Protein AF-0000000074736364 (afdb_homodimer)

Organism: NCBI:txid2562239

pLDDT: mean 91.33, std 11.59, range [26.02, 98.88]

Foldseek 3Di:
DQLAQFEEEFEPCLWFLNLLLLQVSLLSHHAEYEYEEQDQVSQVVSQVNSVVSPHNYHYAYADLLDLVRLQVRLVVSCVPNVAHQYYAYEWAAFWFAAPVGFDACVLLVVRLSGLASSLVSNCVNRVVRYFQFQRGEYEREAALLLQAPAGRGVSNSVNSVNVLVVLVVVQVVQCVPPNPGRHYQYEYEHEYAAQTCRQVPHDHSPHPDGKDFDSVPHHYSNLSSVQSVVCRNVSDNYGYPDVVSVVCSVCCVVPVPVSNVVNHVVCVVGIDGPPPPPD/DQLAQFEEEFEPCLWFLNLLLLQVSLLSHHAEYEYEEQDQVSQVVSQVNSVVSPHNYHYAYADLLDLVRLQVRLVVSCVPNVAHQYYAYEWAAFWFAAPVGFDACVLLVVRLSGLASSLVSNCVNRVVRYFQFQRGEYEREAALLLQAPAGRGVSNSVNSVNVLVVLVVVQVVQCVPPNPGRHYQYEYEHEYAAQTCRQVPHDHSPHPDGKDFDNVPHHYSNLSSVQSVVCRNVSDNYGYPDVVSVVCSVCCVVPVPVSNVVNHVVCVVGIDGPPPPPD

Sequence (558 aa):
MDLRGKRAVVTGASAGIGRELSLQLADRGVAKVALLARRTDLLQEVAAECSAKGAKALAVRCDVTDRSSCEAAAREVLADLQQVDVLILNAGMSMGCYFEDIKDMSDGEKLMNLNVMGVANVLHYFLASMPKVRDSRIVVVSSVSGVVGVPFRTFYCASKWALHGFCAALRAEFLEAYGPDKAPKVVVTCPPEVGTSLNTNRLKFGNEETAQFDQKAALPVPVAAQMILDGTVKGDRHHFFAKFWSWIHTFYPCCPARIEDLIVKGVRKSHKAPRYGNMMDLRGKRAVVTGASAGIGRELSLQLADRGVAKVALLARRTDLLQEVAAECSAKGAKALAVRCDVTDRSSCEAAAREVLADLQQVDVLILNAGMSMGCYFEDIKDMSDGEKLMNLNVMGVANVLHYFLASMPKVRDSRIVVVSSVSGVVGVPFRTFYCASKWALHGFCAALRAEFLEAYGPDKAPKVVVTCPPEVGTSLNTNRLKFGNEETAQFDQKAALPVPVAAQMILDGTVKGDRHHFFAKFWSWIHTFYPCCPARIEDLIVKGVRKSHKAPRYGNM

Radius of gyration: 23.05 Å; Cα contacts (8 Å, |Δi|>4): 1284; chains: 2; bounding box: 54×66×50 Å

Nearest PDB structures (foldseek):
  7djs-assembly1_D  TM=8.316E-01  e=1.384E-17  Pseudomonas aeruginosa
  8y83-assembly1_A  TM=8.133E-01  e=1.474E-17  Sphingobacterium siyangense
  3ay6-assembly1_C  TM=7.967E-01  e=1.220E-17  Priestia megaterium
  8y83-assembly1_B  TM=8.154E-01  e=3.663E-16  Sphingobacterium siyangense
  4nim-assembly1_A  TM=8.264E-01  e=1.951E-16  Brucella melitensis ATCC 23457

Structure (mmCIF, N/CA/C/O backbone):
data_AF-0000000074736364-model_v1
#
loop_
_entity.id
_entity.type
_entity.pdbx_description
1 polymer 'Ketoreductase domain-containing protein'
#
loop_
_atom_site.group_PDB
_atom_site.id
_atom_site.type_symbol
_atom_site.label_atom_id
_atom_site.label_alt_id
_atom_site.label_comp_id
_atom_site.label_asym_id
_atom_site.label_entity_id
_atom_site.label_seq_id
_atom_site.pdbx_PDB_ins_code
_atom_site.Cartn_x
_atom_site.Cartn_y
_atom_site.Cartn_z
_atom_site.occupancy
_atom_site.B_iso_or_equiv
_atom_site.auth_seq_id
_atom_site.auth_comp_id
_atom_site.auth_asym_id
_atom_site.auth_atom_id
_atom_site.pdbx_PDB_model_num
ATOM 1 N N . MET A 1 1 ? 2.805 18.297 21.656 1 93 1 MET A N 1
ATOM 2 C CA . MET A 1 1 ? 2.998 19.625 21.109 1 93 1 MET A CA 1
ATOM 3 C C . MET A 1 1 ? 1.859 20.562 21.516 1 93 1 MET A C 1
ATOM 5 O O . MET A 1 1 ? 0.743 20.094 21.766 1 93 1 MET A O 1
ATOM 9 N N . ASP A 1 2 ? 2.107 21.797 21.656 1 95.81 2 ASP A N 1
ATOM 10 C CA . ASP A 1 2 ? 1.092 22.844 21.812 1 95.81 2 ASP A CA 1
ATOM 11 C C . ASP A 1 2 ? 0.704 23.438 20.469 1 95.81 2 ASP A C 1
ATOM 13 O O . ASP A 1 2 ? 1.561 23.938 19.734 1 95.81 2 ASP A O 1
ATOM 17 N N . LEU A 1 3 ? -0.589 23.422 20.109 1 97.69 3 LEU A N 1
ATOM 18 C CA . LEU A 1 3 ? -1.062 23.828 18.797 1 97.69 3 LEU A CA 1
ATOM 19 C C . LEU A 1 3 ? -1.165 25.344 18.719 1 97.69 3 LEU A C 1
ATOM 21 O O . LEU A 1 3 ? -1.269 25.906 17.625 1 97.69 3 LEU A O 1
ATOM 25 N N . ARG A 1 4 ? -1.24 26.047 19.859 1 98 4 ARG A N 1
ATOM 26 C CA . ARG A 1 4 ? -1.397 27.5 19.875 1 98 4 ARG A CA 1
ATOM 27 C C . ARG A 1 4 ? -0.277 28.188 19.094 1 98 4 ARG A C 1
ATOM 29 O O . ARG A 1 4 ? 0.902 27.906 19.312 1 98 4 ARG A O 1
ATOM 36 N N . GLY A 1 5 ? -0.691 29 18.156 1 97.88 5 GLY A N 1
ATOM 37 C CA . GLY A 1 5 ? 0.263 29.781 17.391 1 97.88 5 GLY A CA 1
ATOM 38 C C . GLY A 1 5 ? 0.876 29.016 16.234 1 97.88 5 GLY A C 1
ATOM 39 O O . GLY A 1 5 ? 1.688 29.562 15.492 1 97.88 5 GLY A O 1
ATOM 40 N N . LYS A 1 6 ? 0.545 27.781 16.016 1 98.25 6 LYS A N 1
ATOM 41 C CA . LYS A 1 6 ? 1.142 26.938 14.984 1 98.25 6 LYS A CA 1
ATOM 42 C C . LYS A 1 6 ? 0.491 27.188 13.625 1 98.25 6 LYS A C 1
ATOM 44 O O . LYS A 1 6 ? -0.589 27.781 13.555 1 98.25 6 LYS A O 1
ATOM 49 N N . ARG A 1 7 ? 1.136 26.922 12.57 1 98.62 7 ARG A N 1
ATOM 50 C CA . ARG A 1 7 ? 0.654 26.953 11.195 1 98.62 7 ARG A CA 1
ATOM 51 C C . ARG A 1 7 ? 0.354 25.547 10.688 1 98.62 7 ARG A C 1
ATOM 53 O O . ARG A 1 7 ? 1.229 24.672 10.695 1 98.62 7 ARG A O 1
ATOM 60 N N . ALA A 1 8 ? -0.89 25.297 10.219 1 98.81 8 ALA A N 1
ATOM 61 C CA . ALA A 1 8 ? -1.325 23.953 9.828 1 98.81 8 ALA A CA 1
ATOM 62 C C . ALA A 1 8 ? -1.839 23.938 8.391 1 98.81 8 ALA A C 1
ATOM 64 O O . ALA A 1 8 ? -2.311 24.953 7.883 1 98.81 8 ALA A O 1
ATOM 65 N N . VAL A 1 9 ? -1.666 22.844 7.695 1 98.88 9 VAL A N 1
ATOM 66 C CA . VAL A 1 9 ? -2.25 22.562 6.391 1 98.88 9 VAL A CA 1
ATOM 67 C C . VAL A 1 9 ? -3.092 21.281 6.469 1 98.88 9 VAL A C 1
ATOM 69 O O . VAL A 1 9 ? -2.65 20.281 7.02 1 98.88 9 VAL A O 1
ATOM 72 N N . VAL A 1 10 ? -4.336 21.312 5.973 1 98.88 10 VAL A N 1
ATOM 73 C CA . VAL A 1 10 ? -5.242 20.172 5.984 1 98.88 10 VAL A CA 1
ATOM 74 C C . VAL A 1 10 ? -5.723 19.875 4.562 1 98.88 10 VAL A C 1
ATOM 76 O O . VAL A 1 10 ? -6.281 20.75 3.9 1 98.88 10 VAL A O 1
ATOM 79 N N . THR A 1 11 ? -5.488 18.703 4.062 1 98.69 11 THR A N 1
ATOM 80 C CA . THR A 1 11 ? -6.066 18.297 2.785 1 98.69 11 THR A CA 1
ATOM 81 C C . THR A 1 11 ? -7.434 17.656 2.988 1 98.69 11 THR A C 1
ATOM 83 O O . THR A 1 11 ? -7.727 17.125 4.062 1 98.69 11 THR A O 1
ATOM 86 N N . GLY A 1 12 ? -8.227 17.641 1.889 1 97.19 12 GLY A N 1
ATOM 87 C CA . GLY A 1 12 ? -9.586 17.141 2.031 1 97.19 12 GLY A CA 1
ATOM 88 C C . GLY A 1 12 ? -10.414 17.922 3.037 1 97.19 12 GLY A C 1
ATOM 89 O O . GLY A 1 12 ? -11.164 17.344 3.82 1 97.19 12 GLY A O 1
ATOM 90 N N . ALA A 1 13 ? -10.273 19.172 3.049 1 97.62 13 ALA A N 1
ATOM 91 C CA . ALA A 1 13 ? -10.781 20.016 4.137 1 97.62 13 ALA A CA 1
ATOM 92 C C . ALA A 1 13 ? -12.195 20.5 3.846 1 97.62 13 ALA A C 1
ATOM 94 O O . ALA A 1 13 ? -12.797 21.203 4.66 1 97.62 13 ALA A O 1
ATOM 95 N N . SER A 1 14 ? -12.812 20.062 2.746 1 94.5 14 SER A N 1
ATOM 96 C CA . SER A 1 14 ? -14.094 20.625 2.344 1 94.5 14 SER A CA 1
ATOM 97 C C . SER A 1 14 ? -15.25 19.859 2.975 1 94.5 14 SER A C 1
ATOM 99 O O . SER A 1 14 ? -16.406 20.297 2.904 1 94.5 14 SER A O 1
ATOM 101 N N . ALA A 1 15 ? -15.031 18.688 3.58 1 90.88 15 ALA A N 1
ATOM 102 C CA . ALA A 1 15 ? -16.125 17.906 4.148 1 90.88 15 ALA A CA 1
ATOM 103 C C . ALA A 1 15 ? -15.602 16.891 5.168 1 90.88 15 ALA A C 1
ATOM 105 O O . ALA A 1 15 ? -14.391 16.766 5.367 1 90.88 15 ALA A O 1
ATOM 106 N N . GLY A 1 16 ? -16.5 16.375 5.906 1 93.31 16 GLY A N 1
ATOM 107 C CA . GLY A 1 16 ? -16.203 15.227 6.754 1 93.31 16 GLY A CA 1
ATOM 108 C C . GLY A 1 16 ? -15.172 15.523 7.824 1 93.31 16 GLY A C 1
ATOM 109 O O . GLY A 1 16 ? -15.297 16.516 8.555 1 93.31 16 GLY A O 1
ATOM 110 N N . ILE A 1 17 ? -14.25 14.617 7.969 1 95.25 17 ILE A N 1
ATOM 111 C CA . ILE A 1 17 ? -13.219 14.695 9 1 95.25 17 ILE A CA 1
ATOM 112 C C . ILE A 1 17 ? -12.336 15.914 8.758 1 95.25 17 ILE A C 1
ATOM 114 O O . ILE A 1 17 ? -11.992 16.641 9.695 1 95.25 17 ILE A O 1
ATOM 118 N N . GLY A 1 18 ? -12.031 16.219 7.461 1 97.25 18 GLY A N 1
ATOM 119 C CA . GLY A 1 18 ? -11.156 17.328 7.125 1 97.25 18 GLY A CA 1
ATOM 120 C C . GLY A 1 18 ? -11.727 18.672 7.52 1 97.25 18 GLY A C 1
ATOM 121 O O . GLY A 1 18 ? -11.016 19.531 8.055 1 97.25 18 GLY A O 1
ATOM 122 N N . ARG A 1 19 ? -12.969 18.812 7.238 1 97.5 19 ARG A N 1
ATOM 123 C CA . ARG A 1 19 ? -13.656 20.031 7.664 1 97.5 19 ARG A CA 1
ATOM 124 C C . ARG A 1 19 ? -13.602 20.188 9.18 1 97.5 19 ARG A C 1
ATOM 126 O O . ARG A 1 19 ? -13.25 21.266 9.688 1 97.5 19 ARG A O 1
ATOM 133 N N . GLU A 1 20 ? -13.961 19.141 9.844 1 98 20 GLU A N 1
ATOM 134 C CA . GLU A 1 20 ? -14.031 19.203 11.297 1 98 20 GLU A CA 1
ATOM 135 C C . GLU A 1 20 ? -12.641 19.406 11.906 1 98 20 GLU A C 1
ATOM 137 O O . GLU A 1 20 ? -12.492 20.109 12.898 1 98 20 GLU A O 1
ATOM 142 N N . LEU A 1 21 ? -11.602 18.75 11.352 1 98.62 21 LEU A N 1
ATOM 143 C CA . LEU A 1 21 ? -10.227 18.969 11.797 1 98.62 21 LEU A CA 1
ATOM 144 C C . LEU A 1 21 ? -9.844 20.438 11.703 1 98.62 21 LEU A C 1
ATOM 146 O O . LEU A 1 21 ? -9.242 20.984 12.625 1 98.62 21 LEU A O 1
ATOM 150 N N . SER A 1 22 ? -10.211 21.047 10.602 1 98.69 22 SER A N 1
ATOM 151 C CA . SER A 1 22 ? -9.906 22.453 10.383 1 98.69 22 SER A CA 1
ATOM 152 C C . SER A 1 22 ? -10.547 23.328 11.445 1 98.69 22 SER A C 1
ATOM 154 O O . SER A 1 22 ? -9.891 24.219 12.008 1 98.69 22 SER A O 1
ATOM 156 N N . LEU A 1 23 ? -11.781 23.062 11.758 1 98.69 23 LEU A N 1
ATOM 157 C CA . LEU A 1 23 ? -12.516 23.844 12.75 1 98.69 23 LEU A CA 1
ATOM 158 C C . LEU A 1 23 ? -11.922 23.656 14.133 1 98.69 23 LEU A C 1
ATOM 160 O O . LEU A 1 23 ? -11.75 24.625 14.883 1 98.69 23 LEU A O 1
ATOM 164 N N . GLN A 1 24 ? -11.594 22.453 14.453 1 98.75 24 GLN A N 1
ATOM 165 C CA . GLN A 1 24 ? -11.062 22.172 15.781 1 98.75 24 GLN A CA 1
ATOM 166 C C . GLN A 1 24 ? -9.641 22.703 15.93 1 98.75 24 GLN A C 1
ATOM 168 O O . GLN A 1 24 ? -9.234 23.094 17.016 1 98.75 24 GLN A O 1
ATOM 173 N N . LEU A 1 25 ? -8.852 22.672 14.844 1 98.75 25 LEU A N 1
ATOM 174 C CA . LEU A 1 25 ? -7.543 23.312 14.867 1 98.75 25 LEU A CA 1
ATOM 175 C C . LEU A 1 25 ? -7.672 24.797 15.227 1 98.75 25 LEU A C 1
ATOM 177 O O . LEU A 1 25 ? -6.93 25.297 16.062 1 98.75 25 LEU A O 1
ATOM 181 N N . ALA A 1 26 ? -8.609 25.484 14.609 1 98.56 26 ALA A N 1
ATOM 182 C CA . ALA A 1 26 ? -8.867 26.891 14.906 1 98.56 26 ALA A CA 1
ATOM 183 C C . ALA A 1 26 ? -9.273 27.078 16.359 1 98.56 26 ALA A C 1
ATOM 185 O O . ALA A 1 26 ? -8.758 27.969 17.047 1 98.56 26 ALA A O 1
ATOM 186 N N . ASP A 1 27 ? -10.117 26.188 16.812 1 98.31 27 ASP A N 1
ATOM 187 C CA . ASP A 1 27 ? -10.594 26.25 18.203 1 98.31 27 ASP A CA 1
ATOM 188 C C . ASP A 1 27 ? -9.438 26.062 19.188 1 98.31 27 ASP A C 1
ATOM 190 O O . ASP A 1 27 ? -9.469 26.625 20.281 1 98.31 27 ASP A O 1
ATOM 194 N N . ARG A 1 28 ? -8.453 25.328 18.75 1 98.12 28 ARG A N 1
ATOM 195 C CA . ARG A 1 28 ? -7.355 25 19.656 1 98.12 28 ARG A CA 1
ATOM 196 C C . ARG A 1 28 ? -6.215 26 19.531 1 98.12 28 ARG A C 1
ATOM 198 O O . ARG A 1 28 ? -5.125 25.781 20.062 1 98.12 28 ARG A O 1
ATOM 205 N N . GLY A 1 29 ? -6.379 27.031 18.719 1 98.25 29 GLY A N 1
ATOM 206 C CA . GLY A 1 29 ? -5.512 28.203 18.797 1 98.25 29 GLY A CA 1
ATOM 207 C C . GLY A 1 29 ? -4.461 28.234 17.703 1 98.25 29 GLY A C 1
ATOM 208 O O . GLY A 1 29 ? -3.477 28.984 17.812 1 98.25 29 GLY A O 1
ATOM 209 N N . VAL A 1 30 ? -4.57 27.406 16.672 1 98.25 30 VAL A N 1
ATOM 210 C CA . VAL A 1 30 ? -3.639 27.531 15.547 1 98.25 30 VAL A CA 1
ATOM 211 C C . VAL A 1 30 ? -3.701 28.938 14.969 1 98.25 30 VAL A C 1
ATOM 213 O O . VAL A 1 30 ? -4.777 29.531 14.875 1 98.25 30 VAL A O 1
ATOM 216 N N . ALA A 1 31 ? -2.543 29.484 14.672 1 98.19 31 ALA A N 1
ATOM 217 C CA . ALA A 1 31 ? -2.48 30.859 14.164 1 98.19 31 ALA A CA 1
ATOM 218 C C . ALA A 1 31 ? -2.984 30.938 12.727 1 98.19 31 ALA A C 1
ATOM 220 O O . ALA A 1 31 ? -3.727 31.844 12.375 1 98.19 31 ALA A O 1
ATOM 221 N N . LYS A 1 32 ? -2.531 29.984 11.922 1 98.62 32 LYS A N 1
ATOM 222 C CA . LYS A 1 32 ? -2.895 29.922 10.508 1 98.62 32 LYS A CA 1
ATOM 223 C C . LYS A 1 32 ? -3.27 28.5 10.102 1 98.62 32 LYS A C 1
ATOM 225 O O . LYS A 1 32 ? -2.666 27.531 10.57 1 98.62 32 LYS A O 1
ATOM 230 N N . VAL A 1 33 ? -4.258 28.391 9.242 1 98.69 33 VAL A N 1
ATOM 231 C CA . VAL A 1 33 ? -4.648 27.078 8.719 1 98.69 33 VAL A CA 1
ATOM 232 C C . VAL A 1 33 ? -4.969 27.203 7.23 1 98.69 33 VAL A C 1
ATOM 234 O O . VAL A 1 33 ? -5.758 28.047 6.824 1 98.69 33 VAL A O 1
ATOM 237 N N . ALA A 1 34 ? -4.273 26.484 6.395 1 98.81 34 ALA A N 1
ATOM 238 C CA . ALA A 1 34 ? -4.57 26.375 4.969 1 98.81 34 ALA A CA 1
ATOM 239 C C . ALA A 1 34 ? -5.41 25.141 4.668 1 98.81 34 ALA A C 1
ATOM 241 O O . ALA A 1 34 ? -5.078 24.031 5.113 1 98.81 34 ALA A O 1
ATOM 242 N N . LEU A 1 35 ? -6.52 25.359 4.016 1 98.75 35 LEU A N 1
ATOM 243 C CA . LEU A 1 35 ? -7.473 24.312 3.66 1 98.75 35 LEU A CA 1
ATOM 244 C C . LEU A 1 35 ? -7.367 23.969 2.178 1 98.75 35 LEU A C 1
ATOM 246 O O . LEU A 1 35 ? -7.562 24.828 1.319 1 98.75 35 LEU A O 1
ATOM 250 N N . LEU A 1 36 ? -7.051 22.719 1.889 1 98.75 36 LEU A N 1
ATOM 251 C CA . LEU A 1 36 ? -6.859 22.281 0.509 1 98.75 36 LEU A CA 1
ATOM 252 C C . LEU A 1 36 ? -7.926 21.266 0.106 1 98.75 36 LEU A C 1
ATOM 254 O O . LEU A 1 36 ? -8.172 20.297 0.828 1 98.75 36 LEU A O 1
ATOM 258 N N . ALA A 1 37 ? -8.57 21.422 -0.951 1 97.88 37 ALA A N 1
ATOM 259 C CA . ALA A 1 37 ? -9.508 20.5 -1.584 1 97.88 37 ALA A CA 1
ATOM 260 C C . ALA A 1 37 ? -9.867 20.969 -2.992 1 97.88 37 ALA A C 1
ATOM 262 O O . ALA A 1 37 ? -9.367 22 -3.461 1 97.88 37 ALA A O 1
ATOM 263 N N . ARG A 1 38 ? -10.719 20.266 -3.641 1 94.62 38 ARG A N 1
ATOM 264 C CA . ARG A 1 38 ? -11.094 20.578 -5.016 1 94.62 38 ARG A CA 1
ATOM 265 C C . ARG A 1 38 ? -12.258 21.562 -5.043 1 94.62 38 ARG A C 1
ATOM 267 O O . ARG A 1 38 ? -12.383 22.359 -5.977 1 94.62 38 ARG A O 1
ATOM 274 N N . ARG A 1 39 ? -13.188 21.484 -4.012 1 93.62 39 ARG A N 1
ATOM 275 C CA . ARG A 1 39 ? -14.414 22.297 -4.004 1 93.62 39 ARG A CA 1
ATOM 276 C C . ARG A 1 39 ? -14.188 23.625 -3.303 1 93.62 39 ARG A C 1
ATOM 278 O O . ARG A 1 39 ? -14.406 23.734 -2.096 1 93.62 39 ARG A O 1
ATOM 285 N N . THR A 1 40 ? -13.984 24.578 -4.09 1 95.44 40 THR A N 1
ATOM 286 C CA . THR A 1 40 ? -13.531 25.859 -3.566 1 95.44 40 THR A CA 1
ATOM 287 C C . THR A 1 40 ? -14.648 26.547 -2.789 1 95.44 40 THR A C 1
ATOM 289 O O . THR A 1 40 ? -14.398 27.203 -1.773 1 95.44 40 THR A O 1
ATOM 292 N N . ASP A 1 41 ? -15.883 26.422 -3.266 1 96.94 41 ASP A N 1
ATOM 293 C CA . ASP A 1 41 ? -17 27.078 -2.592 1 96.94 41 ASP A CA 1
ATOM 294 C C . ASP A 1 41 ? -17.156 26.547 -1.165 1 96.94 41 ASP A C 1
ATOM 296 O O . ASP A 1 41 ? -17.328 27.328 -0.227 1 96.94 41 ASP A O 1
ATOM 300 N N . LEU A 1 42 ? -17.078 25.281 -1.017 1 96.5 42 LEU A N 1
ATOM 301 C CA . LEU A 1 42 ? -17.188 24.672 0.303 1 96.5 42 LEU A CA 1
ATOM 302 C C . LEU A 1 42 ? -15.984 25.047 1.169 1 96.5 42 LEU A C 1
ATOM 304 O O . LEU A 1 42 ? -16.125 25.266 2.375 1 96.5 42 LEU A O 1
ATOM 308 N N . LEU A 1 43 ? -14.82 25.141 0.573 1 97.69 43 LEU A N 1
ATOM 309 C CA . LEU A 1 43 ? -13.609 25.516 1.295 1 97.69 43 LEU A CA 1
ATOM 310 C C . LEU A 1 43 ? -13.719 26.922 1.879 1 97.69 43 LEU A C 1
ATOM 312 O O . LEU A 1 43 ? -13.273 27.172 2.998 1 97.69 43 LEU A O 1
ATOM 316 N N . GLN A 1 44 ? -14.297 27.766 1.09 1 98.12 44 GLN A N 1
ATOM 317 C CA . GLN A 1 44 ? -14.453 29.156 1.536 1 98.12 44 GLN A CA 1
ATOM 318 C C . GLN A 1 44 ? -15.375 29.234 2.746 1 98.12 44 GLN A C 1
ATOM 320 O O . GLN A 1 44 ? -15.141 30.031 3.658 1 98.12 44 GLN A O 1
ATOM 325 N N . GLU A 1 45 ? -16.391 28.453 2.703 1 98.31 45 GLU A N 1
ATOM 326 C CA . GLU A 1 45 ? -17.281 28.391 3.854 1 98.31 45 GLU A CA 1
ATOM 327 C C . GLU A 1 45 ? -16.547 27.922 5.105 1 98.31 45 GLU A C 1
ATOM 329 O O . GLU A 1 45 ? -16.703 28.5 6.18 1 98.31 45 GLU A O 1
ATOM 334 N N . VAL A 1 46 ? -15.75 26.875 4.98 1 98.5 46 VAL A N 1
ATOM 335 C CA . VAL A 1 46 ? -14.984 26.344 6.102 1 98.5 46 VAL A CA 1
ATOM 336 C C . VAL A 1 46 ? -13.969 27.391 6.574 1 98.5 46 VAL A C 1
ATOM 338 O O . VAL A 1 46 ? -13.781 27.578 7.777 1 98.5 46 VAL A O 1
ATOM 341 N N . ALA A 1 47 ? -13.328 2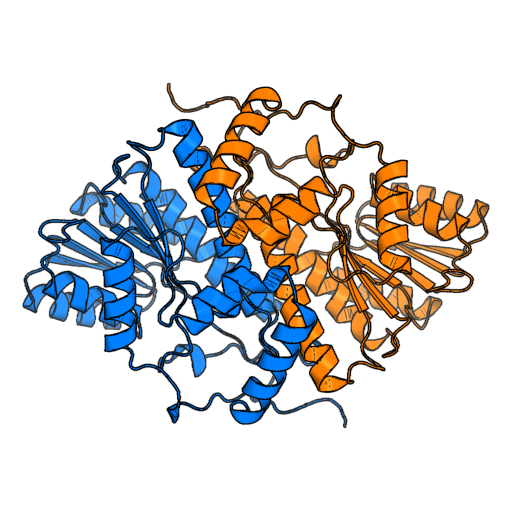8.062 5.633 1 98.5 47 ALA A N 1
ATOM 342 C CA . ALA A 1 47 ? -12.344 29.078 5.961 1 98.5 47 ALA A CA 1
ATOM 343 C C . ALA A 1 47 ? -12.977 30.219 6.762 1 98.5 47 ALA A C 1
ATOM 345 O O . ALA A 1 47 ? -12.375 30.703 7.723 1 98.5 47 ALA A O 1
ATOM 346 N N . ALA A 1 48 ? -14.148 30.609 6.383 1 98.5 48 ALA A N 1
ATOM 347 C CA . ALA A 1 48 ? -14.859 31.672 7.094 1 98.5 48 ALA A CA 1
ATOM 348 C C . ALA A 1 48 ? -15.172 31.25 8.531 1 98.5 48 ALA A C 1
ATOM 350 O O . ALA A 1 48 ? -15.039 32.062 9.461 1 98.5 48 ALA A O 1
ATOM 351 N N . GLU A 1 49 ? -15.578 30.047 8.672 1 98.5 49 GLU A N 1
ATOM 352 C CA . GLU A 1 49 ? -15.875 29.531 10.008 1 98.5 49 GLU A CA 1
ATOM 353 C C . GLU A 1 49 ? -14.609 29.469 10.867 1 98.5 49 GLU A C 1
ATOM 355 O O . GLU A 1 49 ? -14.656 29.781 12.055 1 98.5 49 GLU A O 1
ATOM 360 N N . CYS A 1 50 ? -13.508 29.031 10.289 1 98.56 50 CYS A N 1
ATOM 361 C CA . CYS A 1 50 ? -12.234 29 11 1 98.56 50 CYS A CA 1
ATOM 362 C C . CYS A 1 50 ? -11.812 30.406 11.422 1 98.56 50 CYS A C 1
ATOM 364 O O . CYS A 1 50 ? -11.344 30.594 12.547 1 98.56 50 CYS A O 1
ATOM 366 N N . SER A 1 51 ? -12 31.344 10.516 1 98.19 51 SER A N 1
ATOM 367 C CA . SER A 1 51 ? -11.641 32.719 10.812 1 98.19 51 SER A CA 1
ATOM 368 C C . SER A 1 51 ? -12.477 33.281 11.961 1 98.19 51 SER A C 1
ATOM 370 O O . SER A 1 51 ? -11.969 34.031 12.805 1 98.19 51 SER A O 1
ATOM 372 N N . ALA A 1 52 ? -13.711 32.906 11.984 1 98.12 52 ALA A N 1
ATOM 373 C CA . ALA A 1 52 ? -14.602 33.312 13.062 1 98.12 52 ALA A CA 1
ATOM 374 C C . ALA A 1 52 ? -14.133 32.75 14.406 1 98.12 52 ALA A C 1
ATOM 376 O O . ALA A 1 52 ? -14.422 33.344 15.453 1 98.12 52 ALA A O 1
ATOM 377 N N . LYS A 1 53 ? -13.375 31.719 14.359 1 97.62 53 LYS A N 1
ATOM 378 C CA . LYS A 1 53 ? -12.875 31.078 15.57 1 97.62 53 LYS A CA 1
ATOM 379 C C . LYS A 1 53 ? -11.508 31.625 15.961 1 97.62 53 LYS A C 1
ATOM 381 O O . LYS A 1 53 ? -10.945 31.219 16.984 1 97.62 53 LYS A O 1
ATOM 386 N N . GLY A 1 54 ? -10.945 32.562 15.07 1 96.94 54 GLY A N 1
ATOM 387 C CA . GLY A 1 54 ? -9.742 33.281 15.484 1 96.94 54 GLY A CA 1
ATOM 388 C C . GLY A 1 54 ? -8.531 32.906 14.648 1 96.94 54 GLY A C 1
ATOM 389 O O . GLY A 1 54 ? -7.477 33.531 14.773 1 96.94 54 GLY A O 1
ATOM 390 N N . ALA A 1 55 ? -8.578 31.859 13.82 1 97.88 55 ALA A N 1
ATOM 391 C CA . ALA A 1 55 ? -7.449 31.469 12.977 1 97.88 55 ALA A CA 1
ATOM 392 C C . ALA A 1 55 ? -7.477 32.219 11.648 1 97.88 55 ALA A C 1
ATOM 394 O O . ALA A 1 55 ? -8.547 32.531 11.117 1 97.88 55 ALA A O 1
ATOM 395 N N . LYS A 1 56 ? -6.363 32.594 11.156 1 98.12 56 LYS A N 1
ATOM 396 C CA . LYS A 1 56 ? -6.289 33.031 9.766 1 98.12 56 LYS A CA 1
ATOM 397 C C . LYS A 1 56 ? -6.383 31.844 8.812 1 98.12 56 LYS A C 1
ATOM 399 O O . LYS A 1 56 ? -5.469 31.031 8.75 1 98.12 56 LYS A O 1
ATOM 404 N N . ALA A 1 57 ? -7.445 31.781 8.094 1 98.31 57 ALA A N 1
ATOM 405 C CA . ALA A 1 57 ? -7.691 30.594 7.262 1 98.31 57 ALA A CA 1
ATOM 406 C C . ALA A 1 57 ? -7.551 30.922 5.781 1 98.31 57 ALA A C 1
ATOM 408 O O . ALA A 1 57 ? -8.008 31.984 5.328 1 98.31 57 ALA A O 1
ATOM 409 N N . LEU A 1 58 ? -6.871 30.094 5.07 1 98.12 58 LEU A N 1
ATOM 410 C CA . LEU A 1 58 ? -6.66 30.219 3.631 1 98.12 58 LEU A CA 1
ATOM 411 C C . LEU A 1 58 ? -7.273 29.031 2.889 1 98.12 58 LEU A C 1
ATOM 413 O O . LEU A 1 58 ? -6.961 27.875 3.189 1 98.12 58 LEU A O 1
ATOM 417 N N . ALA A 1 59 ? -8.242 29.328 2.014 1 98.5 59 ALA A N 1
ATOM 418 C CA . ALA A 1 59 ? -8.82 28.297 1.149 1 98.5 59 ALA A CA 1
ATOM 419 C C . ALA A 1 59 ? -8.078 28.234 -0.182 1 98.5 59 ALA A C 1
ATOM 421 O O . ALA A 1 59 ? -7.984 29.219 -0.905 1 98.5 59 ALA A O 1
ATOM 422 N N . VAL A 1 60 ? -7.516 27.078 -0.506 1 98.56 60 VAL A N 1
ATOM 423 C CA . VAL A 1 60 ? -6.734 26.922 -1.728 1 98.56 60 VAL A CA 1
ATOM 424 C C . VAL A 1 60 ? -7.215 25.688 -2.492 1 98.56 60 VAL A C 1
ATOM 426 O O . VAL A 1 60 ? -7.301 24.594 -1.927 1 98.56 60 VAL A O 1
ATOM 429 N N . ARG A 1 61 ? -7.543 25.859 -3.74 1 98.38 61 ARG A N 1
ATOM 430 C CA . ARG A 1 61 ? -7.922 24.719 -4.578 1 98.38 61 ARG A CA 1
ATOM 431 C C . ARG A 1 61 ? -6.738 23.781 -4.805 1 98.38 61 ARG A C 1
ATOM 433 O O . ARG A 1 61 ? -5.641 24.234 -5.133 1 98.38 61 ARG A O 1
ATOM 440 N N . CYS A 1 62 ? -6.992 22.5 -4.633 1 98.5 62 CYS A N 1
ATOM 441 C CA . CYS A 1 62 ? -5.934 21.531 -4.84 1 98.5 62 CYS A CA 1
ATOM 442 C C . CYS A 1 62 ? -6.516 20.156 -5.168 1 98.5 62 CYS A C 1
ATOM 444 O O . CYS A 1 62 ? -7.324 19.625 -4.41 1 98.5 62 CYS A O 1
ATOM 446 N N . ASP A 1 63 ? -6.203 19.672 -6.285 1 98.38 63 ASP A N 1
ATOM 447 C CA . ASP A 1 63 ? -6.359 18.25 -6.586 1 98.38 63 ASP A CA 1
ATOM 448 C C . ASP A 1 63 ? -5.098 17.469 -6.23 1 98.38 63 ASP A C 1
ATOM 450 O O . ASP A 1 63 ? -4.098 17.531 -6.945 1 98.38 63 ASP A O 1
ATOM 454 N N . VAL A 1 64 ? -5.207 16.688 -5.188 1 98.19 64 VAL A N 1
ATOM 455 C CA . VAL A 1 64 ? -4.016 16.062 -4.621 1 98.19 64 VAL A CA 1
ATOM 456 C C . VAL A 1 64 ? -3.461 15.023 -5.59 1 98.19 64 VAL A C 1
ATOM 458 O O . VAL A 1 64 ? -2.328 14.562 -5.438 1 98.19 64 VAL A O 1
ATOM 461 N N . THR A 1 65 ? -4.285 14.539 -6.578 1 97.31 65 THR A N 1
ATOM 462 C CA . THR A 1 65 ? -3.826 13.539 -7.539 1 97.31 65 THR A CA 1
ATOM 463 C C . THR A 1 65 ? -3.08 14.195 -8.695 1 97.31 65 THR A C 1
ATOM 465 O O . THR A 1 65 ? -2.506 13.508 -9.539 1 97.31 65 THR A O 1
ATOM 468 N N . ASP A 1 66 ? -3.119 15.508 -8.797 1 97.94 66 ASP A N 1
ATOM 469 C CA . ASP A 1 66 ? -2.459 16.297 -9.844 1 97.94 66 ASP A CA 1
ATOM 470 C C . ASP A 1 66 ? -1.231 17.016 -9.289 1 97.94 66 ASP A C 1
ATOM 472 O O . ASP A 1 66 ? -1.359 17.984 -8.547 1 97.94 66 ASP A O 1
ATOM 476 N N . ARG A 1 67 ? -0.083 16.609 -9.758 1 97.25 67 ARG A N 1
ATOM 477 C CA . ARG A 1 67 ? 1.178 17.109 -9.227 1 97.25 67 ARG A CA 1
ATOM 478 C C . ARG A 1 67 ? 1.292 18.625 -9.438 1 97.25 67 ARG A C 1
ATOM 480 O O . ARG A 1 67 ? 1.765 19.344 -8.555 1 97.25 67 ARG A O 1
ATOM 487 N N . SER A 1 68 ? 0.918 19.094 -10.586 1 97.75 68 SER A N 1
ATOM 488 C CA . SER A 1 68 ? 0.976 20.531 -10.867 1 97.75 68 SER A CA 1
ATOM 489 C C . SER A 1 68 ? 0.044 21.312 -9.945 1 97.75 68 SER A C 1
ATOM 491 O O . SER A 1 68 ? 0.369 22.422 -9.516 1 97.75 68 SER A O 1
ATOM 493 N N . SER A 1 69 ? -1.132 20.75 -9.672 1 98.44 69 SER A N 1
ATOM 494 C CA . SER A 1 69 ? -2.068 21.359 -8.734 1 98.44 69 SER A CA 1
ATOM 495 C C . SER A 1 69 ? -1.473 21.422 -7.328 1 98.44 69 SER A C 1
ATOM 497 O O . SER A 1 69 ? -1.615 22.438 -6.641 1 98.44 69 SER A O 1
ATOM 499 N N . CYS A 1 70 ? -0.797 20.375 -6.887 1 98.5 70 CYS A N 1
ATOM 500 C CA . CYS A 1 70 ? -0.162 20.328 -5.574 1 98.5 70 CYS A CA 1
ATOM 501 C C . CYS A 1 70 ? 0.956 21.359 -5.473 1 98.5 70 CYS A C 1
ATOM 503 O O . CYS A 1 70 ? 1.09 22.031 -4.453 1 98.5 70 CYS A O 1
ATOM 505 N N . GLU A 1 71 ? 1.734 21.438 -6.52 1 98.12 71 GLU A N 1
ATOM 506 C CA . GLU A 1 71 ? 2.822 22.406 -6.543 1 98.12 71 GLU A CA 1
ATOM 507 C C . GLU A 1 71 ? 2.291 23.828 -6.438 1 98.12 71 GLU A C 1
ATOM 509 O O . GLU A 1 71 ? 2.811 24.641 -5.664 1 98.12 71 GLU A O 1
ATOM 514 N N . ALA A 1 72 ? 1.305 24.156 -7.246 1 98.5 72 ALA A N 1
ATOM 515 C CA . ALA A 1 72 ? 0.701 25.484 -7.23 1 98.5 72 ALA A CA 1
ATOM 516 C C . ALA A 1 72 ? 0.1 25.797 -5.863 1 98.5 72 ALA A C 1
ATOM 518 O O . ALA A 1 72 ? 0.246 26.922 -5.355 1 98.5 72 ALA A O 1
ATOM 519 N N . ALA A 1 73 ? -0.592 24.828 -5.285 1 98.62 73 ALA A N 1
ATOM 520 C CA . ALA A 1 73 ? -1.19 25.016 -3.967 1 98.62 73 ALA A CA 1
ATOM 521 C C . ALA A 1 73 ? -0.121 25.281 -2.912 1 98.62 73 ALA A C 1
ATOM 523 O O . ALA A 1 73 ? -0.288 26.156 -2.061 1 98.62 73 ALA A O 1
ATOM 524 N N . ALA A 1 74 ? 0.956 24.5 -2.922 1 98.62 74 ALA A N 1
ATOM 525 C CA . ALA A 1 74 ? 2.043 24.688 -1.964 1 98.62 74 ALA A CA 1
ATOM 526 C C . ALA A 1 74 ? 2.646 26.078 -2.084 1 98.62 74 ALA A C 1
ATOM 528 O O . ALA A 1 74 ? 2.914 26.75 -1.075 1 98.62 74 ALA A O 1
ATOM 529 N N . ARG A 1 75 ? 2.855 26.516 -3.316 1 98.31 75 ARG A N 1
ATOM 530 C CA . ARG A 1 75 ? 3.396 27.844 -3.547 1 98.31 75 ARG A CA 1
ATOM 531 C C . ARG A 1 75 ? 2.49 28.922 -2.947 1 98.31 75 ARG A C 1
ATOM 533 O O . ARG A 1 75 ? 2.965 29.828 -2.273 1 98.31 75 ARG A O 1
ATOM 540 N N . GLU A 1 76 ? 1.246 28.812 -3.205 1 98.44 76 GLU A N 1
ATOM 541 C CA . GLU A 1 76 ? 0.279 29.781 -2.695 1 98.44 76 GLU A CA 1
ATOM 542 C C . GLU A 1 76 ? 0.232 29.766 -1.17 1 98.44 76 GLU A C 1
ATOM 544 O O . GLU A 1 76 ? 0.253 30.812 -0.529 1 98.44 76 GLU A O 1
ATOM 549 N N . VAL A 1 77 ? 0.171 28.578 -0.573 1 98.62 77 VAL A N 1
ATOM 550 C CA . VAL A 1 77 ? 0.09 28.422 0.875 1 98.62 77 VAL A CA 1
ATOM 551 C C . VAL A 1 77 ? 1.353 28.984 1.528 1 98.62 77 VAL A C 1
ATOM 553 O O . VAL A 1 77 ? 1.275 29.719 2.52 1 98.62 77 VAL A O 1
ATOM 556 N N . LEU A 1 78 ? 2.508 28.688 0.953 1 98.12 78 LEU A N 1
ATOM 557 C CA . LEU A 1 78 ? 3.783 29.031 1.576 1 98.12 78 LEU A CA 1
ATOM 558 C C . LEU A 1 78 ? 4.098 30.5 1.397 1 98.12 78 LEU A C 1
ATOM 560 O O . LEU A 1 78 ? 4.895 31.078 2.152 1 98.12 78 LEU A O 1
ATOM 564 N N . ALA A 1 79 ? 3.508 31.125 0.357 1 97.69 79 ALA A N 1
ATOM 565 C CA . ALA A 1 79 ? 3.619 32.594 0.233 1 97.69 79 ALA A CA 1
ATOM 566 C C . ALA A 1 79 ? 3.004 33.281 1.44 1 97.69 79 ALA A C 1
ATOM 568 O O . ALA A 1 79 ? 3.455 34.375 1.836 1 97.69 79 ALA A O 1
ATOM 569 N N . ASP A 1 80 ? 2.078 32.594 2.053 1 95.81 80 ASP A N 1
ATOM 570 C CA . ASP A 1 80 ? 1.364 33.188 3.184 1 95.81 80 ASP A CA 1
ATOM 571 C C . ASP A 1 80 ? 1.897 32.656 4.508 1 95.81 80 ASP A C 1
ATOM 573 O O . ASP A 1 80 ? 2.26 33.406 5.398 1 95.81 80 ASP A O 1
ATOM 577 N N . LEU A 1 81 ? 1.947 31.328 4.676 1 96.44 81 LEU A N 1
ATOM 578 C CA . LEU A 1 81 ? 2.305 30.688 5.934 1 96.44 81 LEU A CA 1
ATOM 579 C C . LEU A 1 81 ? 3.814 30.703 6.141 1 96.44 81 LEU A C 1
ATOM 581 O O . LEU A 1 81 ? 4.293 30.625 7.277 1 96.44 81 LEU A O 1
ATOM 585 N N . GLN A 1 82 ? 4.586 30.641 5.082 1 94.25 82 GLN A N 1
ATOM 586 C CA . GLN A 1 82 ? 6.047 30.609 5.07 1 94.25 82 GLN A CA 1
ATOM 587 C C . GLN A 1 82 ? 6.562 29.25 5.555 1 94.25 82 GLN A C 1
ATOM 589 O O . GLN A 1 82 ? 7.48 28.688 4.961 1 94.25 82 GLN A O 1
ATOM 594 N N . GLN A 1 83 ? 6.055 28.781 6.664 1 96.81 83 GLN A N 1
ATOM 595 C CA . GLN A 1 83 ? 6.414 27.484 7.23 1 96.81 83 GLN A CA 1
ATOM 596 C C . GLN A 1 83 ? 5.172 26.719 7.656 1 96.81 83 GLN A C 1
ATOM 598 O O . GLN A 1 83 ? 4.117 27.297 7.891 1 96.81 83 GLN A O 1
ATOM 603 N N . VAL A 1 84 ? 5.344 25.406 7.734 1 98.44 84 VAL A N 1
ATOM 604 C CA . VAL A 1 84 ? 4.246 24.531 8.148 1 98.44 84 VAL A CA 1
ATOM 605 C C . VAL A 1 84 ? 4.676 23.703 9.352 1 98.44 84 VAL A C 1
ATOM 607 O O . VAL A 1 84 ? 5.664 22.969 9.289 1 98.44 84 VAL A O 1
ATOM 610 N N . ASP A 1 85 ? 3.924 23.781 10.422 1 98.56 85 ASP A N 1
ATOM 611 C CA . ASP A 1 85 ? 4.242 23.047 11.641 1 98.56 85 ASP A CA 1
ATOM 612 C C . ASP A 1 85 ? 3.496 21.719 11.688 1 98.56 85 ASP A C 1
ATOM 614 O O . ASP A 1 85 ? 4 20.734 12.242 1 98.56 85 ASP A O 1
ATOM 618 N N . VAL A 1 86 ? 2.27 21.688 11.172 1 98.75 86 VAL A N 1
ATOM 619 C CA . VAL A 1 86 ? 1.408 20.516 11.172 1 98.75 86 VAL A CA 1
ATOM 620 C C . VAL A 1 86 ? 0.82 20.312 9.773 1 98.75 86 VAL A C 1
ATOM 622 O O . VAL A 1 86 ? 0.123 21.188 9.25 1 98.75 86 VAL A O 1
ATOM 625 N N . LEU A 1 87 ? 1.181 19.25 9.156 1 98.81 87 LEU A N 1
ATOM 626 C CA . LEU A 1 87 ? 0.62 18.859 7.871 1 98.81 87 LEU A CA 1
ATOM 627 C C . LEU A 1 87 ? -0.291 17.641 8.023 1 98.81 87 LEU A C 1
ATOM 629 O O . LEU A 1 87 ? 0.177 16.547 8.344 1 98.81 87 LEU A O 1
ATOM 633 N N . ILE A 1 88 ? -1.628 17.828 7.871 1 98.88 88 ILE A N 1
ATOM 634 C CA . ILE A 1 88 ? -2.594 16.75 8.008 1 98.88 88 ILE A CA 1
ATOM 635 C C . ILE A 1 88 ? -3.061 16.297 6.625 1 98.88 88 ILE A C 1
ATOM 637 O O . ILE A 1 88 ? -3.781 17.031 5.938 1 98.88 88 ILE A O 1
ATOM 641 N N . LEU A 1 89 ? -2.648 15.156 6.258 1 98.69 89 LEU A N 1
ATOM 642 C CA . LEU A 1 89 ? -2.992 14.531 4.984 1 98.69 89 LEU A CA 1
ATOM 643 C C . LEU A 1 89 ? -4.207 13.617 5.137 1 98.69 89 LEU A C 1
ATOM 645 O O . LEU A 1 89 ? -4.07 12.461 5.543 1 98.69 89 LEU A O 1
ATOM 649 N N . ASN A 1 90 ? -5.387 14.125 4.777 1 96.69 90 ASN A N 1
ATOM 650 C CA . ASN A 1 90 ? -6.652 13.492 5.141 1 96.69 90 ASN A CA 1
ATOM 651 C C . ASN A 1 90 ? -7.484 13.156 3.906 1 96.69 90 ASN A C 1
ATOM 653 O O . ASN A 1 90 ? -8.43 12.367 3.984 1 96.69 90 ASN A O 1
ATOM 657 N N . ALA A 1 91 ? -7.156 13.672 2.732 1 87.38 91 ALA A N 1
ATOM 658 C CA . ALA A 1 91 ? -7.934 13.391 1.528 1 87.38 91 ALA A CA 1
ATOM 659 C C . ALA A 1 91 ? -7.934 11.898 1.216 1 87.38 91 ALA A C 1
ATOM 661 O O . ALA A 1 91 ? -6.906 11.227 1.354 1 87.38 91 ALA A O 1
ATOM 662 N N . GLY A 1 92 ? -9.133 11.359 0.838 1 91.19 92 GLY A N 1
ATOM 663 C CA . GLY A 1 92 ? -9.219 9.938 0.515 1 91.19 92 GLY A CA 1
ATOM 664 C C . GLY A 1 92 ? -10.586 9.523 0.012 1 91.19 92 GLY A C 1
ATOM 665 O O . GLY A 1 92 ? -11.508 10.336 -0.025 1 91.19 92 GLY A O 1
ATOM 666 N N . MET A 1 93 ? -10.664 8.312 -0.457 1 91.75 93 MET A N 1
ATOM 667 C CA . MET A 1 93 ? -11.906 7.691 -0.888 1 91.75 93 MET A CA 1
ATOM 668 C C . MET A 1 93 ? -11.945 6.219 -0.491 1 91.75 93 MET A C 1
ATOM 670 O O . MET A 1 93 ? -10.914 5.629 -0.183 1 91.75 93 MET A O 1
ATOM 674 N N . SER A 1 94 ? -13.148 5.684 -0.459 1 90.19 94 SER A N 1
ATOM 675 C CA . SER A 1 94 ? -13.352 4.305 -0.027 1 90.19 94 SER A CA 1
ATOM 676 C C . SER A 1 94 ? -13.969 3.463 -1.135 1 90.19 94 SER A C 1
ATOM 678 O O . SER A 1 94 ? -14.094 3.918 -2.273 1 90.19 94 SER A O 1
ATOM 680 N N . MET A 1 95 ? -14.141 2.193 -0.789 1 88.62 95 MET A N 1
ATOM 681 C CA . MET A 1 95 ? -14.742 1.227 -1.7 1 88.62 95 MET A CA 1
ATOM 682 C C . MET A 1 95 ? -15.656 0.267 -0.947 1 88.62 95 MET A C 1
ATOM 684 O O . MET A 1 95 ? -15.602 0.182 0.281 1 88.62 95 MET A O 1
ATOM 688 N N . GLY A 1 96 ? -16.516 -0.447 -1.643 1 85.19 96 GLY A N 1
ATOM 689 C CA . GLY A 1 96 ? -17.359 -1.506 -1.119 1 85.19 96 GLY A CA 1
ATOM 690 C C . GLY A 1 96 ? -17.781 -2.514 -2.176 1 85.19 96 GLY A C 1
ATOM 691 O O . GLY A 1 96 ? -18.938 -2.568 -2.564 1 85.19 96 GLY A O 1
ATOM 692 N N . CYS A 1 97 ? -16.844 -3.359 -2.568 1 88.12 97 CYS A N 1
ATOM 693 C CA . CYS A 1 97 ? -17.062 -4.332 -3.631 1 88.12 97 CYS A CA 1
ATOM 694 C C . CYS A 1 97 ? -16.125 -5.52 -3.49 1 88.12 97 CYS A C 1
ATOM 696 O O . CYS A 1 97 ? -14.945 -5.348 -3.172 1 88.12 97 CYS A O 1
ATOM 698 N N . TYR A 1 98 ? -16.688 -6.758 -3.66 1 90.88 98 TYR A N 1
ATOM 699 C CA . TYR A 1 98 ? -15.797 -7.91 -3.75 1 90.88 98 TYR A CA 1
ATOM 700 C C . TYR A 1 98 ? -14.836 -7.77 -4.922 1 90.88 98 TYR A C 1
ATOM 702 O O . TYR A 1 98 ? -15.219 -7.289 -5.992 1 90.88 98 TYR A O 1
ATOM 710 N N . PHE A 1 99 ? -13.625 -8.25 -4.703 1 94.88 99 PHE A N 1
ATOM 711 C CA . PHE A 1 99 ? -12.656 -8.18 -5.793 1 94.88 99 PHE A CA 1
ATOM 712 C C . PHE A 1 99 ? -13.18 -8.914 -7.023 1 94.88 99 PHE A C 1
ATOM 714 O O . PHE A 1 99 ? -13.055 -8.422 -8.148 1 94.88 99 PHE A O 1
ATOM 721 N N . GLU A 1 100 ? -13.836 -10.023 -6.816 1 93.56 100 GLU A N 1
ATOM 722 C CA . GLU A 1 100 ? -14.328 -10.867 -7.906 1 93.56 100 GLU A CA 1
ATOM 723 C C . GLU A 1 100 ? -15.461 -10.172 -8.664 1 93.56 100 GLU A C 1
ATOM 725 O O . GLU A 1 100 ? -15.781 -10.555 -9.789 1 93.56 100 GLU A O 1
ATOM 730 N N . ASP A 1 101 ? -16.062 -9.156 -8.039 1 92.06 101 ASP A N 1
ATOM 731 C CA . ASP A 1 101 ? -17.234 -8.492 -8.633 1 92.06 101 ASP A CA 1
ATOM 732 C C . ASP A 1 101 ? -16.812 -7.211 -9.359 1 92.06 101 ASP A C 1
ATOM 734 O O . ASP A 1 101 ? -17.656 -6.539 -9.961 1 92.06 101 ASP A O 1
ATOM 738 N N . ILE A 1 102 ? -15.562 -6.887 -9.312 1 93.94 102 ILE A N 1
ATOM 739 C CA . ILE A 1 102 ? -15.094 -5.66 -9.945 1 93.94 102 ILE A CA 1
ATOM 740 C C . ILE A 1 102 ? -15.266 -5.762 -11.461 1 93.94 102 ILE A C 1
ATOM 742 O O . ILE A 1 102 ? -14.82 -6.73 -12.078 1 93.94 102 ILE A O 1
ATOM 746 N N . LYS A 1 103 ? -15.883 -4.75 -12.039 1 93.19 103 LYS A N 1
ATOM 747 C CA . LYS A 1 103 ? -16.109 -4.707 -13.477 1 93.19 103 LYS A CA 1
ATOM 748 C C . LYS A 1 103 ? -15.219 -3.66 -14.141 1 93.19 103 LYS A C 1
ATOM 750 O O . LYS A 1 103 ? -14.945 -3.746 -15.344 1 93.19 103 LYS A O 1
ATOM 755 N N . ASP A 1 104 ? -14.828 -2.73 -13.391 1 93.94 104 ASP A N 1
ATOM 756 C CA . ASP A 1 104 ? -13.992 -1.649 -13.898 1 93.94 104 ASP A CA 1
ATOM 757 C C . ASP A 1 104 ? -12.758 -1.452 -13.016 1 93.94 104 ASP A C 1
ATOM 759 O O . ASP A 1 104 ? -12.812 -0.724 -12.023 1 93.94 104 ASP A O 1
ATOM 763 N N . MET A 1 105 ? -11.641 -1.918 -13.453 1 95.5 105 MET A N 1
ATOM 764 C CA . MET A 1 105 ? -10.391 -1.892 -12.695 1 95.5 105 MET A CA 1
ATOM 765 C C . MET A 1 105 ? -9.836 -0.473 -12.602 1 95.5 105 MET A C 1
ATOM 767 O O . MET A 1 105 ? -8.984 -0.189 -11.766 1 95.5 105 MET A O 1
ATOM 771 N N . SER A 1 106 ? -10.289 0.463 -13.469 1 96 106 SER A N 1
ATOM 772 C CA . SER A 1 106 ? -9.82 1.843 -13.414 1 96 106 SER A CA 1
ATOM 773 C C . SER A 1 106 ? -10.156 2.486 -12.07 1 96 106 SER A C 1
ATOM 775 O O . SER A 1 106 ? -9.445 3.389 -11.617 1 96 106 SER A O 1
ATOM 777 N N . ASP A 1 107 ? -11.211 2.012 -11.406 1 95.44 107 ASP A N 1
ATOM 778 C CA . ASP A 1 107 ? -11.578 2.521 -10.094 1 95.44 107 ASP A CA 1
ATOM 779 C C . ASP A 1 107 ? -10.508 2.193 -9.055 1 95.44 107 ASP A C 1
ATOM 781 O O . ASP A 1 107 ? -10.281 2.969 -8.125 1 95.44 107 ASP A O 1
ATOM 785 N N . GLY A 1 108 ? -9.898 1.001 -9.172 1 96.62 108 GLY A N 1
ATOM 786 C CA . GLY A 1 108 ? -8.781 0.679 -8.305 1 96.62 108 GLY A CA 1
ATOM 787 C C . GLY A 1 108 ? -7.621 1.644 -8.445 1 96.62 108 GLY A C 1
ATOM 788 O O . GLY A 1 108 ? -7.027 2.062 -7.449 1 96.62 108 GLY A O 1
ATOM 789 N N . GLU A 1 109 ? -7.32 1.952 -9.68 1 96.44 109 GLU A N 1
ATOM 790 C CA . GLU A 1 109 ? -6.262 2.918 -9.961 1 96.44 109 GLU A CA 1
ATOM 791 C C . GLU A 1 109 ? -6.594 4.285 -9.367 1 96.44 109 GLU A C 1
ATOM 793 O O . GLU A 1 109 ? -5.727 4.945 -8.789 1 96.44 109 GLU A O 1
ATOM 798 N N . LYS A 1 110 ? -7.82 4.715 -9.602 1 96.19 110 LYS A N 1
ATOM 799 C CA . LYS A 1 110 ? -8.273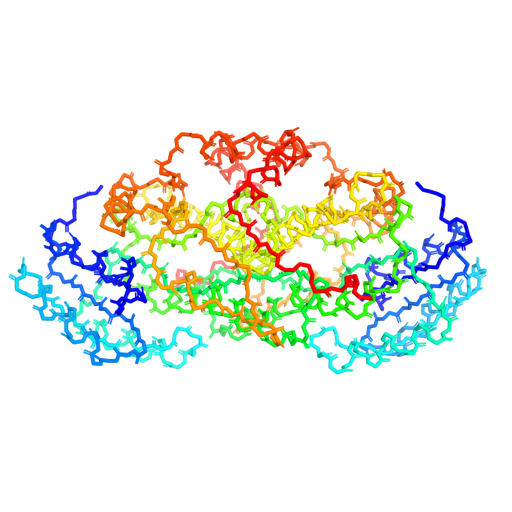 5.988 -9.047 1 96.19 110 LYS A CA 1
ATOM 800 C C . LYS A 1 110 ? -8.133 6.02 -7.531 1 96.19 110 LYS A C 1
ATOM 802 O O . LYS A 1 110 ? -7.66 7.008 -6.969 1 96.19 110 LYS A O 1
ATOM 807 N N . LEU A 1 111 ? -8.547 4.977 -6.867 1 97 111 LEU A N 1
ATOM 808 C CA . LEU A 1 111 ? -8.5 4.891 -5.41 1 97 111 LEU A CA 1
ATOM 809 C C . LEU A 1 111 ? -7.066 4.922 -4.906 1 97 111 LEU A C 1
ATOM 811 O O . LEU A 1 111 ? -6.738 5.684 -3.992 1 97 111 LEU A O 1
ATOM 815 N N . MET A 1 112 ? -6.168 4.117 -5.512 1 97.94 112 MET A N 1
ATOM 816 C CA . MET A 1 112 ? -4.762 4.082 -5.117 1 97.94 112 MET A CA 1
ATOM 817 C C . MET A 1 112 ? -4.102 5.441 -5.332 1 97.94 112 MET A C 1
ATOM 819 O O . MET A 1 112 ? -3.305 5.887 -4.508 1 97.94 112 MET A O 1
ATOM 823 N N . ASN A 1 113 ? -4.406 6.031 -6.453 1 97.62 113 ASN A N 1
ATOM 824 C CA . ASN A 1 113 ? -3.832 7.332 -6.77 1 97.62 113 ASN A CA 1
ATOM 825 C C . ASN A 1 113 ? -4.238 8.391 -5.746 1 97.62 113 ASN A C 1
ATOM 827 O O . ASN A 1 113 ? -3.396 9.141 -5.254 1 97.62 113 ASN A O 1
ATOM 831 N N . LEU A 1 114 ? -5.461 8.438 -5.43 1 97.31 114 LEU A N 1
ATOM 832 C CA . LEU A 1 114 ? -5.953 9.445 -4.496 1 97.31 114 LEU A CA 1
ATOM 833 C C . LEU A 1 114 ? -5.441 9.172 -3.084 1 97.31 114 LEU A C 1
ATOM 835 O O . LEU A 1 114 ? -4.887 10.062 -2.438 1 97.31 114 LEU A O 1
ATOM 839 N N . ASN A 1 115 ? -5.594 7.926 -2.588 1 98.12 115 ASN A N 1
ATOM 840 C CA . ASN A 1 115 ? -5.316 7.605 -1.192 1 98.12 115 ASN A CA 1
ATOM 841 C C . ASN A 1 115 ? -3.818 7.555 -0.917 1 98.12 115 ASN A C 1
ATOM 843 O O . ASN A 1 115 ? -3.379 7.816 0.205 1 98.12 115 ASN A O 1
ATOM 847 N N . VAL A 1 116 ? -2.984 7.168 -1.924 1 98.56 116 VAL A N 1
ATOM 848 C CA . VAL A 1 116 ? -1.562 6.969 -1.674 1 98.56 116 VAL A CA 1
ATOM 849 C C . VAL A 1 116 ? -0.76 8.102 -2.318 1 98.56 116 VAL A C 1
ATOM 851 O O . VAL A 1 116 ? -0.098 8.875 -1.623 1 98.56 116 VAL A O 1
ATOM 854 N N . MET A 1 117 ? -0.914 8.234 -3.645 1 98.31 117 MET A N 1
ATOM 855 C CA . MET A 1 117 ? -0.149 9.273 -4.336 1 98.31 117 MET A CA 1
ATOM 856 C C . MET A 1 117 ? -0.587 10.664 -3.889 1 98.31 117 MET A C 1
ATOM 858 O O . MET A 1 117 ? 0.229 11.586 -3.824 1 98.31 117 MET A O 1
ATOM 862 N N . GLY A 1 118 ? -1.899 10.836 -3.635 1 98.44 118 GLY A N 1
ATOM 863 C CA . GLY A 1 118 ? -2.381 12.117 -3.135 1 98.44 118 GLY A CA 1
ATOM 864 C C . GLY A 1 118 ? -1.666 12.57 -1.877 1 98.44 118 GLY A C 1
ATOM 865 O O . GLY A 1 118 ? -1.342 13.75 -1.734 1 98.44 118 GLY A O 1
ATOM 866 N N . VAL A 1 119 ? -1.408 11.648 -0.961 1 98.5 119 VAL A N 1
ATOM 867 C CA . VAL A 1 119 ? -0.678 11.93 0.272 1 98.5 119 VAL A CA 1
ATOM 868 C C . VAL A 1 119 ? 0.771 12.281 -0.053 1 98.5 119 VAL A C 1
ATOM 870 O O . VAL A 1 119 ? 1.289 13.297 0.418 1 98.5 119 VAL A O 1
ATOM 873 N N . ALA A 1 120 ? 1.424 11.492 -0.884 1 98.62 120 ALA A N 1
ATOM 874 C CA . ALA A 1 120 ? 2.838 11.656 -1.213 1 98.62 120 ALA A CA 1
ATOM 875 C C . ALA A 1 120 ? 3.072 12.953 -1.982 1 98.62 120 ALA A C 1
ATOM 877 O O . ALA A 1 120 ? 4.07 13.641 -1.762 1 98.62 120 ALA A O 1
ATOM 878 N N . ASN A 1 121 ? 2.172 13.258 -2.922 1 98.44 121 ASN A N 1
ATOM 879 C CA . ASN A 1 121 ? 2.301 14.469 -3.727 1 98.44 121 ASN A CA 1
ATOM 880 C C . ASN A 1 121 ? 2.309 15.727 -2.855 1 98.44 121 ASN A C 1
ATOM 882 O O . ASN A 1 121 ? 3.189 16.578 -2.992 1 98.44 121 ASN A O 1
ATOM 886 N N . VAL A 1 122 ? 1.339 15.852 -1.985 1 98.69 122 VAL A N 1
ATOM 887 C CA . VAL A 1 122 ? 1.24 17.031 -1.138 1 98.69 122 VAL A CA 1
ATOM 888 C C . VAL A 1 122 ? 2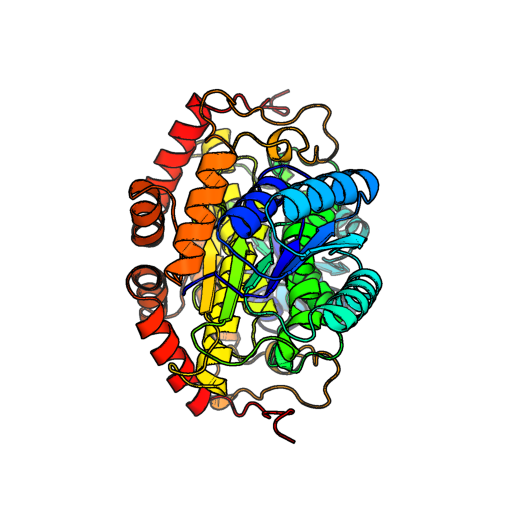.447 17.109 -0.205 1 98.69 122 VAL A C 1
ATOM 890 O O . VAL A 1 122 ? 3.062 18.156 -0.053 1 98.69 122 VAL A O 1
ATOM 893 N N . LEU A 1 123 ? 2.783 15.969 0.4 1 98.69 123 LEU A N 1
ATOM 894 C CA . LEU A 1 123 ? 3.934 15.922 1.295 1 98.69 123 LEU A CA 1
ATOM 895 C C . LEU A 1 123 ? 5.195 16.406 0.583 1 98.69 123 LEU A C 1
ATOM 897 O O . LEU A 1 123 ? 5.992 17.156 1.155 1 98.69 123 LEU A O 1
ATOM 901 N N . HIS A 1 124 ? 5.395 15.93 -0.662 1 98.12 124 HIS A N 1
ATOM 902 C CA . HIS A 1 124 ? 6.582 16.25 -1.448 1 98.12 124 HIS A CA 1
ATOM 903 C C . HIS A 1 124 ? 6.781 17.766 -1.55 1 98.12 124 HIS A C 1
ATOM 905 O O . HIS A 1 124 ? 7.902 18.25 -1.399 1 98.12 124 HIS A O 1
ATOM 911 N N . TYR A 1 125 ? 5.766 18.5 -1.737 1 97.75 125 TYR A N 1
ATOM 912 C CA . TYR A 1 125 ? 5.902 19.938 -2.025 1 97.75 125 TYR A CA 1
ATOM 913 C C . TYR A 1 125 ? 5.895 20.75 -0.742 1 97.75 125 TYR A C 1
ATOM 915 O O . TYR A 1 125 ? 6.273 21.922 -0.745 1 97.75 125 TYR A O 1
ATOM 923 N N . PHE A 1 126 ? 5.453 20.188 0.382 1 98.19 126 PHE A N 1
ATOM 924 C CA . PHE A 1 126 ? 5.395 20.953 1.629 1 98.19 126 PHE A CA 1
ATOM 925 C C . PHE A 1 126 ? 6.566 20.594 2.535 1 98.19 126 PHE A C 1
ATOM 927 O O . PHE A 1 126 ? 6.883 21.328 3.469 1 98.19 126 PHE A O 1
ATOM 934 N N . LEU A 1 127 ? 7.191 19.453 2.309 1 97.56 127 LEU A N 1
ATOM 935 C CA . LEU A 1 127 ? 8.133 18.859 3.252 1 97.56 127 LEU A CA 1
ATOM 936 C C . LEU A 1 127 ? 9.289 19.797 3.535 1 97.56 127 LEU A C 1
ATOM 938 O O . LEU A 1 127 ? 9.703 19.953 4.688 1 97.56 127 LEU A O 1
ATOM 942 N N . ALA A 1 128 ? 9.812 20.453 2.512 1 95.75 128 ALA A N 1
ATOM 943 C CA . ALA A 1 128 ? 10.969 21.344 2.668 1 95.75 128 ALA A CA 1
ATOM 944 C C . ALA A 1 128 ? 10.641 22.516 3.584 1 95.75 128 ALA A C 1
ATOM 946 O O . ALA A 1 128 ? 11.531 23.062 4.246 1 95.75 128 ALA A O 1
ATOM 947 N N . SER A 1 129 ? 9.43 22.875 3.654 1 97.44 129 SER A N 1
ATOM 948 C CA . SER A 1 129 ? 9.016 24.047 4.43 1 97.44 129 SER A CA 1
ATOM 949 C C . SER A 1 129 ? 8.625 23.656 5.852 1 97.44 129 SER A C 1
ATOM 951 O O . SER A 1 129 ? 8.211 24.5 6.641 1 97.44 129 SER A O 1
ATOM 953 N N . MET A 1 130 ? 8.75 22.375 6.215 1 97.38 130 MET A N 1
ATOM 954 C CA . MET A 1 130 ? 8.508 21.922 7.582 1 97.38 130 MET A CA 1
ATOM 955 C C . MET A 1 130 ? 9.805 21.938 8.398 1 97.38 130 MET A C 1
ATOM 957 O O . MET A 1 130 ? 10.797 21.328 7.996 1 97.38 130 MET A O 1
ATOM 961 N N . PRO A 1 131 ? 9.773 22.656 9.484 1 95.44 131 PRO A N 1
ATOM 962 C CA . PRO A 1 131 ? 10.969 22.625 10.336 1 95.44 131 PRO A CA 1
ATOM 963 C C . PRO A 1 131 ? 11.375 21.203 10.727 1 95.44 131 PRO A C 1
ATOM 965 O O . PRO A 1 131 ? 10.516 20.359 10.984 1 95.44 131 PRO A O 1
ATOM 968 N N . LYS A 1 132 ? 12.617 20.953 10.68 1 93.81 132 LYS A N 1
ATOM 969 C CA . LYS A 1 132 ? 13.133 19.656 11.109 1 93.81 132 LYS A CA 1
ATOM 970 C C . LYS A 1 132 ? 13.383 19.641 12.617 1 93.81 132 LYS A C 1
ATOM 972 O O . LYS A 1 132 ? 14.531 19.562 13.055 1 93.81 132 LYS A O 1
ATOM 977 N N . VAL A 1 133 ? 12.289 19.625 13.352 1 92.94 133 VAL A N 1
ATOM 978 C CA . VAL A 1 133 ? 12.273 19.594 14.812 1 92.94 133 VAL A CA 1
ATOM 979 C C . VAL A 1 133 ? 11.219 18.594 15.297 1 92.94 133 VAL A C 1
ATOM 981 O O . VAL A 1 133 ? 10.328 18.219 14.539 1 92.94 133 VAL A O 1
ATOM 984 N N . ARG A 1 134 ? 11.258 18.203 16.516 1 89.38 134 ARG A N 1
ATOM 985 C CA . ARG A 1 134 ? 10.367 17.188 17.078 1 89.38 134 ARG A CA 1
ATOM 986 C C . ARG A 1 134 ? 8.93 17.703 17.156 1 89.38 134 ARG A C 1
ATOM 988 O O . ARG A 1 134 ? 7.988 16.906 17.234 1 89.38 134 ARG A O 1
ATOM 995 N N . ASP A 1 135 ? 8.82 19.016 17.156 1 92.88 135 ASP A N 1
ATOM 996 C CA . ASP A 1 135 ? 7.496 19.609 17.297 1 92.88 135 ASP A CA 1
ATOM 997 C C . ASP A 1 135 ? 6.832 19.812 15.938 1 92.88 135 ASP A C 1
ATOM 999 O O . ASP A 1 135 ? 5.863 20.578 15.82 1 92.88 135 ASP A O 1
ATOM 1003 N N . SER A 1 136 ? 7.352 19.281 14.891 1 96.56 136 SER A N 1
ATOM 1004 C CA . SER A 1 136 ? 6.703 19.219 13.586 1 96.56 136 SER A CA 1
ATOM 1005 C C . SER A 1 136 ? 5.949 17.906 13.422 1 96.56 136 SER A C 1
ATOM 1007 O O . SER A 1 136 ? 6.41 16.844 13.867 1 96.56 136 SER A O 1
ATOM 1009 N N . ARG A 1 137 ? 4.719 18 12.859 1 98.25 137 ARG A N 1
ATOM 1010 C CA . ARG A 1 137 ? 3.861 16.828 12.727 1 98.25 137 ARG A CA 1
ATOM 1011 C C . ARG A 1 137 ? 3.451 16.625 11.273 1 98.25 137 ARG A C 1
ATOM 1013 O O . ARG A 1 137 ? 2.934 17.531 10.625 1 98.25 137 ARG A O 1
ATOM 1020 N N . ILE A 1 138 ? 3.779 15.531 10.781 1 98.56 138 ILE A N 1
ATOM 1021 C CA . ILE A 1 138 ? 3.15 15 9.57 1 98.56 138 ILE A CA 1
ATOM 1022 C C . ILE A 1 138 ? 2.098 13.961 9.953 1 98.56 138 ILE A C 1
ATOM 1024 O O . ILE A 1 138 ? 2.426 12.906 10.492 1 98.56 138 ILE A O 1
ATOM 1028 N N . VAL A 1 139 ? 0.823 14.273 9.758 1 98.81 139 VAL A N 1
ATOM 1029 C CA . VAL A 1 139 ? -0.282 13.414 10.164 1 98.81 139 VAL A CA 1
ATOM 1030 C C . VAL A 1 139 ? -0.936 12.797 8.93 1 98.81 139 VAL A C 1
ATOM 1032 O O . VAL A 1 139 ? -1.432 13.516 8.055 1 98.81 139 VAL A O 1
ATOM 1035 N N . VAL A 1 140 ? -0.878 11.5 8.828 1 98.69 140 VAL A N 1
ATOM 1036 C CA . VAL A 1 140 ? -1.508 10.758 7.742 1 98.69 140 VAL A CA 1
ATOM 1037 C C . VAL A 1 140 ? -2.756 10.047 8.258 1 98.69 140 VAL A C 1
ATOM 1039 O O . VAL A 1 140 ? -2.676 9.227 9.18 1 98.69 140 VAL A O 1
ATOM 1042 N N . VAL A 1 141 ? -3.92 10.367 7.684 1 97.81 141 VAL A N 1
ATOM 1043 C CA . VAL A 1 141 ? -5.168 9.75 8.109 1 97.81 141 VAL A CA 1
ATOM 1044 C C . VAL A 1 141 ? -5.379 8.438 7.355 1 97.81 141 VAL A C 1
ATOM 1046 O O . VAL A 1 141 ? -5.77 8.438 6.188 1 97.81 141 VAL A O 1
ATOM 1049 N N . SER A 1 142 ? -5.09 7.395 7.992 1 97.19 142 SER A N 1
ATOM 1050 C CA . SER A 1 142 ? -5.309 6.043 7.484 1 97.19 142 SER A CA 1
ATOM 1051 C C . SER A 1 142 ? -6.66 5.5 7.93 1 97.19 142 SER A C 1
ATOM 1053 O O . SER A 1 142 ? -7.676 6.195 7.844 1 97.19 142 SER A O 1
ATOM 1055 N N . SER A 1 143 ? -6.707 4.297 8.375 1 93.88 143 SER A N 1
ATOM 1056 C CA . SER A 1 143 ? -7.887 3.566 8.812 1 93.88 143 SER A CA 1
ATOM 1057 C C . SER A 1 143 ? -7.504 2.295 9.562 1 93.88 143 SER A C 1
ATOM 1059 O O . SER A 1 143 ? -6.355 1.85 9.492 1 93.88 143 SER A O 1
ATOM 1061 N N . VAL A 1 144 ? -8.469 1.784 10.305 1 91.69 144 VAL A N 1
ATOM 1062 C CA . VAL A 1 144 ? -8.258 0.454 10.875 1 91.69 144 VAL A CA 1
ATOM 1063 C C . VAL A 1 144 ? -8.102 -0.565 9.75 1 91.69 144 VAL A C 1
ATOM 1065 O O . VAL A 1 144 ? -7.477 -1.613 9.938 1 91.69 144 VAL A O 1
ATOM 1068 N N . SER A 1 145 ? -8.594 -0.266 8.555 1 91.94 145 SER A N 1
ATOM 1069 C CA . SER A 1 145 ? -8.414 -1.104 7.375 1 91.94 145 SER A CA 1
ATOM 1070 C C . SER A 1 145 ? -6.977 -1.058 6.879 1 91.94 145 SER A C 1
ATOM 1072 O O . SER A 1 145 ? -6.625 -1.742 5.914 1 91.94 145 SER A O 1
ATOM 1074 N N . GLY A 1 146 ? -6.148 -0.317 7.504 1 94.31 146 GLY A N 1
ATOM 1075 C CA . GLY A 1 146 ? -4.73 -0.258 7.188 1 94.31 146 GLY A CA 1
ATOM 1076 C C . GLY A 1 146 ? -3.896 -1.239 7.992 1 94.31 146 GLY A C 1
ATOM 1077 O O . GLY A 1 146 ? -2.691 -1.367 7.766 1 94.31 146 GLY A O 1
ATOM 1078 N N . VAL A 1 147 ? -4.605 -1.995 8.898 1 92.25 147 VAL A N 1
ATOM 1079 C CA . VAL A 1 147 ? -3.805 -2.861 9.758 1 92.25 147 VAL A CA 1
ATOM 1080 C C . VAL A 1 147 ? -4.461 -4.238 9.859 1 92.25 147 VAL A C 1
ATOM 1082 O O . VAL A 1 147 ? -3.93 -5.137 10.516 1 92.25 147 VAL A O 1
ATOM 1085 N N . VAL A 1 148 ? -5.598 -4.434 9.305 1 91.94 148 VAL A N 1
ATOM 1086 C CA . VAL A 1 148 ? -6.27 -5.73 9.25 1 91.94 148 VAL A CA 1
ATOM 1087 C C . VAL A 1 148 ? -7.027 -5.859 7.93 1 91.94 148 VAL A C 1
ATOM 1089 O O . VAL A 1 148 ? -7.48 -4.859 7.367 1 91.94 148 VAL A O 1
ATOM 1092 N N . GLY A 1 149 ? -7.113 -7.078 7.469 1 91.81 149 GLY A N 1
ATOM 1093 C CA . GLY A 1 149 ? -7.879 -7.316 6.254 1 91.81 149 GLY A CA 1
ATOM 1094 C C . GLY A 1 149 ? -9.383 -7.262 6.477 1 91.81 149 GLY A C 1
ATOM 1095 O O . GLY A 1 149 ? -9.906 -7.93 7.367 1 91.81 149 GLY A O 1
ATOM 1096 N N . VAL A 1 150 ? -10.062 -6.438 5.66 1 88.75 150 VAL A N 1
ATOM 1097 C CA . VAL A 1 150 ? -11.516 -6.285 5.738 1 88.75 150 VAL A CA 1
ATOM 1098 C C . VAL A 1 150 ? -12.148 -6.668 4.402 1 88.75 150 VAL A C 1
ATOM 1100 O O . VAL A 1 150 ? -11.742 -6.164 3.352 1 88.75 150 VAL A O 1
ATOM 1103 N N . PRO A 1 151 ? -13.109 -7.566 4.402 1 87.94 151 PRO A N 1
ATOM 1104 C CA . PRO A 1 151 ? -13.75 -7.938 3.141 1 87.94 151 PRO A CA 1
ATOM 1105 C C . PRO A 1 151 ? -14.383 -6.746 2.426 1 87.94 151 PRO A C 1
ATOM 1107 O O . PRO A 1 151 ? -14.805 -5.785 3.074 1 87.94 151 PRO A O 1
ATOM 1110 N N . PHE A 1 152 ? -14.414 -6.77 1.032 1 87.75 152 PHE A N 1
ATOM 1111 C CA . PHE A 1 152 ? -15.016 -5.793 0.131 1 87.75 152 PHE A CA 1
ATOM 1112 C C . PHE A 1 152 ? -14.18 -4.52 0.075 1 87.75 152 PHE A C 1
ATOM 1114 O O . PHE A 1 152 ? -14.664 -3.473 -0.361 1 87.75 152 PHE A O 1
ATOM 1121 N N . ARG A 1 153 ? -12.945 -4.637 0.605 1 92.75 153 ARG A N 1
ATOM 1122 C CA . ARG A 1 153 ? -12.117 -3.441 0.708 1 92.75 153 ARG A CA 1
ATOM 1123 C C . ARG A 1 153 ? -10.695 -3.717 0.216 1 92.75 153 ARG A C 1
ATOM 1125 O O . ARG A 1 153 ? -9.727 -3.23 0.801 1 92.75 153 ARG A O 1
ATOM 1132 N N . THR A 1 154 ? -10.555 -4.531 -0.804 1 95.69 154 THR A N 1
ATOM 1133 C CA . THR A 1 154 ? -9.234 -4.957 -1.258 1 95.69 154 THR A CA 1
ATOM 1134 C C . THR A 1 154 ? -8.359 -3.748 -1.579 1 95.69 154 THR A C 1
ATOM 1136 O O . THR A 1 154 ? -7.301 -3.564 -0.974 1 95.69 154 THR A O 1
ATOM 1139 N N . PHE A 1 155 ? -8.828 -2.826 -2.459 1 97.19 155 PHE A N 1
ATOM 1140 C CA . PHE A 1 155 ? -8.008 -1.679 -2.84 1 97.19 155 PHE A CA 1
ATOM 1141 C C . PHE A 1 155 ? -7.93 -0.669 -1.7 1 97.19 155 PHE A C 1
ATOM 1143 O O . PHE A 1 155 ? -6.93 0.035 -1.556 1 97.19 155 PHE A O 1
ATOM 1150 N N . TYR A 1 156 ? -8.969 -0.546 -0.916 1 95.62 156 TYR A N 1
ATOM 1151 C CA . TYR A 1 156 ? -8.93 0.345 0.239 1 95.62 156 TYR A CA 1
ATOM 1152 C C . TYR A 1 156 ? -7.898 -0.126 1.257 1 95.62 156 TYR A C 1
ATOM 1154 O O . TYR A 1 156 ? -7.059 0.658 1.709 1 95.62 156 TYR A O 1
ATOM 1162 N N . CYS A 1 157 ? -7.957 -1.442 1.63 1 97 157 CYS A N 1
ATOM 1163 C CA . CYS A 1 157 ? -6.934 -2.006 2.504 1 97 157 CYS A CA 1
ATOM 1164 C C . CYS A 1 157 ? -5.543 -1.812 1.909 1 97 157 CYS A C 1
ATOM 1166 O O . CYS A 1 157 ? -4.621 -1.388 2.605 1 97 157 CYS A O 1
ATOM 1168 N N . ALA A 1 158 ? -5.418 -2.104 0.636 1 98.44 158 ALA A N 1
ATOM 1169 C CA . ALA A 1 158 ? -4.137 -1.914 -0.037 1 98.44 158 ALA A CA 1
ATOM 1170 C C . ALA A 1 158 ? -3.627 -0.487 0.147 1 98.44 158 ALA A C 1
ATOM 1172 O O . ALA A 1 158 ? -2.467 -0.278 0.509 1 98.44 158 ALA A O 1
ATOM 1173 N N . SER A 1 159 ? -4.457 0.471 -0.084 1 98.31 159 SER A N 1
ATOM 1174 C CA . SER A 1 159 ? -4.066 1.876 -0.034 1 98.31 159 SER A CA 1
ATOM 1175 C C . SER A 1 159 ? -3.688 2.295 1.383 1 98.31 159 SER A C 1
ATOM 1177 O O . SER A 1 159 ? -2.695 2.998 1.584 1 98.31 159 SER A O 1
ATOM 1179 N N . LYS A 1 160 ? -4.484 1.889 2.328 1 98.25 160 LYS A N 1
ATOM 1180 C CA . LYS A 1 160 ? -4.238 2.311 3.703 1 98.25 160 LYS A CA 1
ATOM 1181 C C . LYS A 1 160 ? -3.025 1.595 4.289 1 98.25 160 LYS A C 1
ATOM 1183 O O . LYS A 1 160 ? -2.285 2.172 5.09 1 98.25 160 LYS A O 1
ATOM 1188 N N . TRP A 1 161 ? -2.766 0.337 3.889 1 98.06 161 TRP A N 1
ATOM 1189 C CA . TRP A 1 161 ? -1.521 -0.338 4.246 1 98.06 161 TRP A CA 1
ATOM 1190 C C . TRP A 1 161 ? -0.325 0.348 3.594 1 98.06 161 TRP A C 1
ATOM 1192 O O . TRP A 1 161 ? 0.743 0.456 4.203 1 98.06 161 TRP A O 1
ATOM 1202 N N . ALA A 1 162 ? -0.518 0.718 2.373 1 98.69 162 ALA A N 1
ATOM 1203 C CA . ALA A 1 162 ? 0.542 1.441 1.675 1 98.69 162 ALA A CA 1
ATOM 1204 C C . ALA A 1 162 ? 0.994 2.66 2.475 1 98.69 162 ALA A C 1
ATOM 1206 O O . ALA A 1 162 ? 2.189 2.955 2.545 1 98.69 162 ALA A O 1
ATOM 1207 N N . LEU A 1 163 ? 0.048 3.363 3.053 1 98.62 163 LEU A N 1
ATOM 1208 C CA . LEU A 1 163 ? 0.365 4.543 3.85 1 98.62 163 LEU A CA 1
ATOM 1209 C C . LEU A 1 163 ? 1.236 4.176 5.043 1 98.62 163 LEU A C 1
ATOM 1211 O O . LEU A 1 163 ? 2.162 4.91 5.395 1 98.62 163 LEU A O 1
ATOM 1215 N N . HIS A 1 164 ? 0.927 3.088 5.695 1 97.44 164 HIS A N 1
ATOM 1216 C CA . HIS A 1 164 ? 1.733 2.637 6.824 1 97.44 164 HIS A CA 1
ATOM 1217 C C . HIS A 1 164 ? 3.168 2.35 6.395 1 97.44 164 HIS A C 1
ATOM 1219 O O . HIS A 1 164 ? 4.117 2.75 7.074 1 97.44 164 HIS A O 1
ATOM 1225 N N . GLY A 1 165 ? 3.332 1.6 5.273 1 97.69 165 GLY A N 1
ATOM 1226 C CA . GLY A 1 165 ? 4.664 1.314 4.77 1 97.69 165 GLY A CA 1
ATOM 1227 C C . GLY A 1 165 ? 5.434 2.562 4.375 1 97.69 165 GLY A C 1
ATOM 1228 O O . GLY A 1 165 ? 6.617 2.691 4.68 1 97.69 165 GLY A O 1
ATOM 1229 N N . PHE A 1 166 ? 4.746 3.484 3.689 1 98.31 166 PHE A N 1
ATOM 1230 C CA . PHE A 1 166 ? 5.332 4.754 3.289 1 98.31 166 PHE A CA 1
ATOM 1231 C C . PHE A 1 166 ? 5.844 5.523 4.5 1 98.31 166 PHE A C 1
ATOM 1233 O O . PHE A 1 166 ? 6.988 5.977 4.52 1 98.31 166 PHE A O 1
ATOM 1240 N N . CYS A 1 167 ? 5.02 5.648 5.523 1 97.94 167 CYS A N 1
ATOM 1241 C CA . CYS A 1 167 ? 5.336 6.422 6.719 1 97.94 167 CYS A CA 1
ATOM 1242 C C . CYS A 1 167 ? 6.445 5.754 7.523 1 97.94 167 CYS A C 1
ATOM 1244 O O . CYS A 1 167 ? 7.281 6.438 8.117 1 97.94 167 CYS A O 1
ATOM 1246 N N . ALA A 1 168 ? 6.438 4.418 7.57 1 95.81 168 ALA A N 1
ATOM 1247 C CA . ALA A 1 168 ? 7.508 3.703 8.266 1 95.81 168 ALA A CA 1
ATOM 1248 C C . ALA A 1 168 ? 8.859 4 7.629 1 95.81 168 ALA A C 1
ATOM 1250 O O . ALA A 1 168 ? 9.836 4.277 8.336 1 95.81 168 ALA A O 1
ATOM 1251 N N . ALA A 1 169 ? 8.922 3.922 6.289 1 95.5 169 ALA A N 1
ATOM 1252 C CA . ALA A 1 169 ? 10.156 4.227 5.574 1 95.5 169 ALA A CA 1
ATOM 1253 C C . ALA A 1 169 ? 10.555 5.688 5.762 1 95.5 169 ALA A C 1
ATOM 1255 O O . ALA A 1 169 ? 11.734 6 5.953 1 95.5 169 ALA A O 1
ATOM 1256 N N . LEU A 1 170 ? 9.586 6.555 5.719 1 96.31 170 LEU A N 1
ATOM 1257 C CA . LEU A 1 170 ? 9.836 7.98 5.902 1 96.31 170 LEU A CA 1
ATOM 1258 C C . LEU A 1 170 ? 10.43 8.258 7.281 1 96.31 170 LEU A C 1
ATOM 1260 O O . LEU A 1 170 ? 11.391 9.016 7.402 1 96.3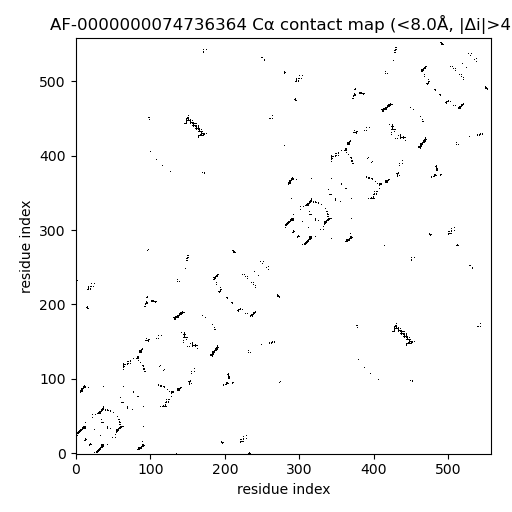1 170 LEU A O 1
ATOM 1264 N N . ARG A 1 171 ? 9.852 7.676 8.359 1 94.62 171 ARG A N 1
ATOM 1265 C CA . ARG A 1 171 ? 10.383 7.816 9.711 1 94.62 171 ARG A CA 1
ATOM 1266 C C . ARG A 1 171 ? 11.836 7.375 9.781 1 94.62 171 ARG A C 1
ATOM 1268 O O . ARG A 1 171 ? 12.664 8.039 10.414 1 94.62 171 ARG A O 1
ATOM 1275 N N . ALA A 1 172 ? 12.062 6.23 9.148 1 91.38 172 ALA A N 1
ATOM 1276 C CA . ALA A 1 172 ? 13.43 5.715 9.133 1 91.38 172 ALA A CA 1
ATOM 1277 C C . ALA A 1 172 ? 14.375 6.695 8.453 1 91.38 172 ALA A C 1
ATOM 1279 O O . ALA A 1 172 ? 15.508 6.883 8.898 1 91.38 172 ALA A O 1
ATOM 1280 N N . GLU A 1 173 ? 13.938 7.309 7.398 1 92.56 173 GLU A N 1
ATOM 1281 C CA . GLU A 1 173 ? 14.75 8.297 6.695 1 92.56 173 GLU A CA 1
ATOM 1282 C C . GLU A 1 173 ? 15 9.523 7.566 1 92.56 173 GLU A C 1
ATOM 1284 O O . GLU A 1 173 ? 16.125 10.039 7.609 1 92.56 173 GLU A O 1
ATOM 1289 N N . PHE A 1 174 ? 13.945 9.984 8.227 1 93 174 PHE A N 1
ATOM 1290 C CA . PHE A 1 174 ? 14.078 11.141 9.102 1 93 174 PHE A CA 1
ATOM 1291 C C . PHE A 1 174 ? 15.055 10.852 10.234 1 93 174 PHE A C 1
ATOM 1293 O O . PHE A 1 174 ? 15.891 11.688 10.57 1 93 174 PHE A O 1
ATOM 1300 N N . LEU A 1 175 ? 14.867 9.68 10.82 1 88.62 175 LEU A N 1
ATOM 1301 C CA . LEU A 1 175 ? 15.766 9.273 11.891 1 88.62 175 LEU A CA 1
ATOM 1302 C C . LEU A 1 175 ? 17.219 9.25 11.406 1 88.62 175 LEU A C 1
ATOM 1304 O O . LEU A 1 175 ? 18.125 9.711 12.109 1 88.62 175 LEU A O 1
ATOM 1308 N N . GLU A 1 176 ? 17.359 8.727 10.266 1 85.94 176 GLU A N 1
ATOM 1309 C CA . GLU A 1 176 ? 18.703 8.609 9.695 1 85.94 176 GLU A CA 1
ATOM 1310 C C . GLU A 1 176 ? 19.281 9.984 9.359 1 85.94 176 GLU A C 1
ATOM 1312 O O . GLU A 1 176 ? 20.453 10.258 9.633 1 85.94 176 GLU A O 1
ATOM 1317 N N . ALA A 1 177 ? 18.484 10.836 8.812 1 87.25 177 ALA A N 1
ATOM 1318 C CA . ALA A 1 177 ? 18.953 12.117 8.289 1 87.25 177 ALA A CA 1
ATOM 1319 C C . ALA A 1 177 ? 19.109 13.141 9.406 1 87.25 177 ALA A C 1
ATOM 1321 O O . ALA A 1 177 ? 20.047 13.945 9.398 1 87.25 177 ALA A O 1
ATOM 1322 N N . TYR A 1 178 ? 18.203 13.086 10.414 1 90.44 178 TYR A N 1
ATOM 1323 C CA . TYR A 1 178 ? 18.125 14.211 11.344 1 90.44 178 TYR A CA 1
ATOM 1324 C C . TYR A 1 178 ? 18.344 13.742 12.781 1 90.44 178 TYR A C 1
ATOM 1326 O O . TYR A 1 178 ? 18.578 14.555 13.68 1 90.44 178 TYR A O 1
ATOM 1334 N N . GLY A 1 179 ? 18.312 12.438 13.031 1 86.5 179 GLY A N 1
ATOM 1335 C CA . GLY A 1 179 ? 18.422 11.906 14.375 1 86.5 179 GLY A CA 1
ATOM 1336 C C . GLY A 1 179 ? 17.125 11.992 15.156 1 86.5 179 GLY A C 1
ATOM 1337 O O . GLY A 1 179 ? 16.172 12.617 14.703 1 86.5 179 GLY A O 1
ATOM 1338 N N . PRO A 1 180 ? 17 11.32 16.312 1 82.62 180 PRO A N 1
ATOM 1339 C CA . PRO A 1 180 ? 15.75 11.211 17.062 1 82.62 180 PRO A CA 1
ATOM 1340 C C . PRO A 1 180 ? 15.289 12.547 17.656 1 82.62 180 PRO A C 1
ATOM 1342 O O . PRO A 1 180 ? 14.094 12.75 17.875 1 82.62 180 PRO A O 1
ATOM 1345 N N . ASP A 1 181 ? 16.188 13.508 17.781 1 86.25 181 ASP A N 1
ATOM 1346 C CA . ASP A 1 181 ? 15.875 14.75 18.469 1 86.25 181 ASP A CA 1
ATOM 1347 C C . ASP A 1 181 ? 15.383 15.82 17.5 1 86.25 181 ASP A C 1
ATOM 1349 O O . ASP A 1 181 ? 14.773 16.812 17.906 1 86.25 181 ASP A O 1
ATOM 1353 N N . LYS A 1 182 ? 15.617 15.633 16.203 1 89.88 182 LYS A N 1
ATOM 1354 C CA . LYS A 1 182 ? 15.281 16.672 15.227 1 89.88 182 LYS A CA 1
ATOM 1355 C C . LYS A 1 182 ? 14.297 16.141 14.188 1 89.88 182 LYS A C 1
ATOM 1357 O O . LYS A 1 182 ? 13.719 16.922 13.422 1 89.88 182 LYS A O 1
ATOM 1362 N N . ALA A 1 183 ? 13.992 14.953 14.203 1 90.31 183 ALA A N 1
ATOM 1363 C CA . ALA A 1 183 ? 13.109 14.344 13.211 1 90.31 183 ALA A CA 1
ATOM 1364 C C . ALA A 1 183 ? 11.656 14.75 13.453 1 90.31 183 ALA A C 1
ATOM 1366 O O . ALA A 1 183 ? 11.141 14.617 14.562 1 90.31 183 ALA A O 1
ATOM 1367 N N . PRO A 1 184 ? 11.008 15.359 12.352 1 95.06 184 PRO A N 1
ATOM 1368 C CA . PRO A 1 184 ? 9.555 15.531 12.469 1 95.06 184 PRO A CA 1
ATOM 1369 C C . PRO A 1 184 ? 8.836 14.234 12.828 1 95.06 184 PRO A C 1
ATOM 1371 O O . PRO A 1 184 ? 9.273 13.148 12.438 1 95.06 184 PRO A O 1
ATOM 1374 N N . LYS A 1 185 ? 7.812 14.352 13.625 1 96.5 185 LYS A N 1
ATOM 1375 C CA . LYS A 1 185 ? 7.023 13.164 13.953 1 96.5 185 LYS A CA 1
ATOM 1376 C C . LYS A 1 185 ? 6.035 12.836 12.836 1 96.5 185 LYS A C 1
ATOM 1378 O O . LYS A 1 185 ? 5.379 13.727 12.297 1 96.5 185 LYS A O 1
ATOM 1383 N N . VAL A 1 186 ? 6.059 11.609 12.445 1 97.62 186 VAL A N 1
ATOM 1384 C CA . VAL A 1 186 ? 5.094 11.094 11.477 1 97.62 186 VAL A CA 1
ATOM 1385 C C . VAL A 1 186 ? 4.02 10.289 12.203 1 97.62 186 VAL A C 1
ATOM 1387 O O . VAL A 1 186 ? 4.305 9.211 12.742 1 97.62 186 VAL A O 1
ATOM 1390 N N . VAL A 1 187 ? 2.795 10.805 12.211 1 97.75 187 VAL A N 1
ATOM 1391 C CA . VAL A 1 187 ? 1.681 10.195 12.93 1 97.75 187 VAL A CA 1
ATOM 1392 C C . VAL A 1 187 ? 0.722 9.539 11.938 1 97.75 187 VAL A C 1
ATOM 1394 O O . VAL A 1 187 ? 0.209 10.203 11.031 1 97.75 187 VAL A O 1
ATOM 1397 N N . VAL A 1 188 ? 0.548 8.258 12.055 1 97.94 188 VAL A N 1
ATOM 1398 C CA . VAL A 1 188 ? -0.486 7.566 11.297 1 97.94 188 VAL A CA 1
ATOM 1399 C C . VAL A 1 188 ? -1.703 7.32 12.18 1 97.94 188 VAL A C 1
ATOM 1401 O O . VAL A 1 188 ? -1.627 6.566 13.156 1 97.94 188 VAL A O 1
ATOM 1404 N N . THR A 1 189 ? -2.811 7.988 11.914 1 97.94 189 THR A N 1
ATOM 1405 C CA . THR A 1 189 ? -4.027 7.828 12.703 1 97.94 189 THR A CA 1
ATOM 1406 C C . THR A 1 189 ? -4.992 6.867 12.008 1 97.94 189 THR A C 1
ATOM 1408 O O . THR A 1 189 ? -5.137 6.895 10.789 1 97.94 189 THR A O 1
ATOM 1411 N N . CYS A 1 190 ? -5.594 5.996 12.773 1 96.62 190 CYS A N 1
ATOM 1412 C CA . CYS A 1 190 ? -6.395 4.91 12.219 1 96.62 190 CYS A CA 1
ATOM 1413 C C . CYS A 1 190 ? -7.816 4.949 12.773 1 96.62 190 CYS A C 1
ATOM 1415 O O . CYS A 1 190 ? -8.188 4.109 13.594 1 96.62 190 CYS A O 1
ATOM 1417 N N . PRO A 1 191 ? -8.625 5.816 12.227 1 94 191 PRO A N 1
ATOM 1418 C CA . PRO A 1 191 ? -10.031 5.832 12.648 1 94 191 PRO A CA 1
ATOM 1419 C C . PRO A 1 191 ? -10.773 4.559 12.273 1 94 191 PRO A C 1
ATOM 1421 O O . PRO A 1 191 ? -10.484 3.951 11.234 1 94 191 PRO A O 1
ATOM 1424 N N . PRO A 1 192 ? -11.727 4.184 13.172 1 89.75 192 PRO A N 1
ATOM 1425 C CA . PRO A 1 192 ? -12.711 3.203 12.711 1 89.75 192 PRO A CA 1
ATOM 1426 C C . PRO A 1 192 ? -13.742 3.807 11.758 1 89.75 192 PRO A C 1
ATOM 1428 O O . PRO A 1 192 ? -13.469 4.809 11.094 1 89.75 192 PRO A O 1
ATOM 1431 N N . GLU A 1 193 ? -14.867 3.172 11.609 1 84.12 193 GLU A N 1
ATOM 1432 C CA . GLU A 1 193 ? -15.922 3.723 10.766 1 84.12 193 GLU A CA 1
ATOM 1433 C C . GLU A 1 193 ? -16.438 5.047 11.32 1 84.12 193 GLU A C 1
ATOM 1435 O O . GLU A 1 193 ? -16.828 5.125 12.484 1 84.12 193 GLU A O 1
ATOM 1440 N N . VAL A 1 194 ? -16.328 6.043 10.508 1 84.75 194 VAL A N 1
ATOM 1441 C CA . VAL A 1 194 ? -16.781 7.379 10.883 1 84.75 194 VAL A CA 1
ATOM 1442 C C . VAL A 1 194 ? -17.953 7.797 10 1 84.75 194 VAL A C 1
ATOM 1444 O O . VAL A 1 194 ? -17.984 7.469 8.812 1 84.75 194 VAL A O 1
ATOM 1447 N N . GLY A 1 195 ? -18.906 8.438 10.516 1 79.56 195 GLY A N 1
ATOM 1448 C CA . GLY A 1 195 ? -20.109 8.859 9.797 1 79.56 195 GLY A CA 1
ATOM 1449 C C . GLY A 1 195 ? -19.859 10.008 8.844 1 79.56 195 GLY A C 1
ATOM 1450 O O . GLY A 1 195 ? -20.328 11.125 9.07 1 79.56 195 GLY A O 1
ATOM 1451 N N . THR A 1 196 ? -19.156 9.734 7.77 1 78.75 196 THR A N 1
ATOM 1452 C CA . THR A 1 196 ? -18.875 10.719 6.73 1 78.75 196 THR A CA 1
ATOM 1453 C C . THR A 1 196 ? -19.422 10.258 5.383 1 78.75 196 THR A C 1
ATOM 1455 O O . THR A 1 196 ? -19.969 9.156 5.273 1 78.75 196 THR A O 1
ATOM 1458 N N . SER A 1 197 ? -19.328 11.242 4.531 1 71.31 197 SER A N 1
ATOM 1459 C CA . SER A 1 197 ? -19.75 10.914 3.176 1 71.31 197 SER A CA 1
ATOM 1460 C C . SER A 1 197 ? -18.766 9.969 2.498 1 71.31 197 SER A C 1
ATOM 1462 O O . SER A 1 197 ? -19.047 9.445 1.413 1 71.31 197 SER A O 1
ATOM 1464 N N . LEU A 1 198 ? -17.656 9.688 3.086 1 75.25 198 LEU A N 1
ATOM 1465 C CA . LEU A 1 198 ? -16.672 8.766 2.535 1 75.25 198 LEU A CA 1
ATOM 1466 C C . LEU A 1 198 ? -17.281 7.395 2.283 1 75.25 198 LEU A C 1
ATOM 1468 O O . LEU A 1 198 ? -16.984 6.754 1.271 1 75.25 198 LEU A O 1
ATOM 1472 N N . ASN A 1 199 ? -18.109 7.051 3.137 1 67.31 199 ASN A N 1
ATOM 1473 C CA . ASN A 1 199 ? -18.703 5.723 3.029 1 67.31 199 ASN A CA 1
ATOM 1474 C C . ASN A 1 199 ? -19.906 5.715 2.098 1 67.31 199 ASN A C 1
ATOM 1476 O O . ASN A 1 199 ? -20.25 4.676 1.531 1 67.31 199 ASN A O 1
ATOM 1480 N N . THR A 1 200 ? -20.438 6.93 1.961 1 66.44 200 THR A N 1
ATOM 1481 C CA . THR A 1 200 ? -21.609 6.973 1.093 1 66.44 200 THR A CA 1
ATOM 1482 C C . THR A 1 200 ? -21.203 7.246 -0.353 1 66.44 200 THR A C 1
ATOM 1484 O O . THR A 1 200 ? -21.953 6.938 -1.281 1 66.44 200 THR A O 1
ATOM 1487 N N . ASN A 1 201 ? -20 7.816 -0.491 1 73.44 201 ASN A N 1
ATOM 1488 C CA . ASN A 1 201 ? -19.516 8.109 -1.835 1 73.44 201 ASN A CA 1
ATOM 1489 C C . ASN A 1 201 ? -18.422 7.145 -2.252 1 73.44 201 ASN A C 1
ATOM 1491 O O . ASN A 1 201 ? -17.469 7.539 -2.936 1 73.44 201 ASN A O 1
ATOM 1495 N N . ARG A 1 202 ? -18.656 5.945 -1.975 1 82 202 ARG A N 1
ATOM 1496 C CA . ARG A 1 202 ? -17.688 4.898 -2.303 1 82 202 ARG A CA 1
ATOM 1497 C C . ARG A 1 202 ? -17.641 4.656 -3.807 1 82 202 ARG A C 1
ATOM 1499 O O . ARG A 1 202 ? -18.656 4.754 -4.496 1 82 202 ARG A O 1
ATOM 1506 N N . LEU A 1 203 ? -16.484 4.332 -4.25 1 83.5 203 LEU A N 1
ATOM 1507 C CA . LEU A 1 203 ? -16.375 3.918 -5.645 1 83.5 203 LEU A CA 1
ATOM 1508 C C . LEU A 1 203 ? -17.141 2.627 -5.891 1 83.5 203 LEU A C 1
ATOM 1510 O O . LEU A 1 203 ? -17.109 1.711 -5.066 1 83.5 203 LEU A O 1
ATOM 1514 N N . LYS A 1 204 ? -17.828 2.568 -7.016 1 78.31 204 LYS A N 1
ATOM 1515 C CA . LYS A 1 204 ? -18.766 1.481 -7.297 1 78.31 204 LYS A CA 1
ATOM 1516 C C . LYS A 1 204 ? -18.078 0.35 -8.055 1 78.31 204 LYS A C 1
ATOM 1518 O O . LYS A 1 204 ? -18.625 -0.755 -8.156 1 78.31 204 LYS A O 1
ATOM 1523 N N . PHE A 1 205 ? -17.031 0.614 -8.648 1 86.62 205 PHE A N 1
ATOM 1524 C CA . PHE A 1 205 ? -16.25 -0.377 -9.391 1 86.62 205 PHE A CA 1
ATOM 1525 C C . PHE A 1 205 ? -17.109 -1.013 -10.484 1 86.62 205 PHE A C 1
ATOM 1527 O O . PHE A 1 205 ? -17.094 -2.232 -10.664 1 86.62 205 PHE A O 1
ATOM 1534 N N . GLY A 1 206 ? -17.891 -0.16 -11.148 1 80.44 206 GLY A N 1
ATOM 1535 C CA . GLY A 1 206 ? -18.703 -0.575 -12.289 1 80.44 206 GLY A CA 1
ATOM 1536 C C . GLY A 1 206 ? -20.016 -1.215 -11.891 1 80.44 206 GLY A C 1
ATOM 1537 O O . GLY A 1 206 ? -20.766 -1.696 -12.75 1 80.44 206 GLY A O 1
ATOM 1538 N N . ASN A 1 207 ? -20.359 -1.254 -10.547 1 81.62 207 ASN A N 1
ATOM 1539 C CA . ASN A 1 207 ? -21.609 -1.847 -10.062 1 81.62 207 ASN A CA 1
ATOM 1540 C C . ASN A 1 207 ? -22.641 -0.778 -9.711 1 81.62 207 ASN A C 1
ATOM 1542 O O . ASN A 1 207 ? -22.312 0.404 -9.617 1 81.62 207 ASN A O 1
ATOM 1546 N N . GLU A 1 208 ? -23.812 -1.208 -9.617 1 74.94 208 GLU A N 1
ATOM 1547 C CA . GLU A 1 208 ? -24.906 -0.28 -9.312 1 74.94 208 GLU A CA 1
ATOM 1548 C C . GLU A 1 208 ? -24.969 0.037 -7.824 1 74.94 208 GLU A C 1
ATOM 1550 O O . GLU A 1 208 ? -25.312 1.15 -7.438 1 74.94 208 GLU A O 1
ATOM 1555 N N . GLU A 1 209 ? -24.656 -1.031 -7.039 1 74.19 209 GLU A N 1
ATOM 1556 C CA . GLU A 1 209 ? -24.703 -0.862 -5.59 1 74.19 209 GLU A CA 1
ATOM 1557 C C . GLU A 1 209 ? -23.391 -1.282 -4.941 1 74.19 209 GLU A C 1
ATOM 1559 O O . GLU A 1 209 ? -22.641 -2.094 -5.5 1 74.19 209 GLU A O 1
ATOM 1564 N N . THR A 1 210 ? -23.125 -0.6 -3.908 1 73.88 210 THR A N 1
ATOM 1565 C CA . THR A 1 210 ? -21.969 -0.961 -3.092 1 73.88 210 THR A CA 1
ATOM 1566 C C . THR A 1 210 ? -22.422 -1.51 -1.739 1 73.88 210 THR A C 1
ATOM 1568 O O . THR A 1 210 ? -23.578 -1.36 -1.355 1 73.88 210 THR A O 1
ATOM 1571 N N . ALA A 1 211 ? -21.469 -2.227 -1.113 1 71.5 211 ALA A N 1
ATOM 1572 C CA . ALA A 1 211 ? -21.766 -2.695 0.238 1 71.5 211 ALA A CA 1
ATOM 1573 C C . ALA A 1 211 ? -22.188 -1.538 1.141 1 71.5 211 ALA A C 1
ATOM 1575 O O . ALA A 1 211 ? -21.656 -0.432 1.031 1 71.5 211 ALA A O 1
ATOM 1576 N N . GLN A 1 212 ? -23.219 -1.83 1.896 1 68.81 212 GLN A N 1
ATOM 1577 C CA . GLN A 1 212 ? -23.75 -0.797 2.775 1 68.81 212 GLN A CA 1
ATOM 1578 C C . GLN A 1 212 ? -23.234 -0.963 4.199 1 68.81 212 GLN A C 1
ATOM 1580 O O . GLN A 1 212 ? -23.078 -2.086 4.684 1 68.81 212 GLN A O 1
ATOM 1585 N N . PHE A 1 213 ? -22.812 0.092 4.672 1 66.69 213 PHE A N 1
ATOM 1586 C CA . PHE A 1 213 ? -22.375 0.124 6.062 1 66.69 213 PHE A CA 1
ATOM 1587 C C . PHE A 1 213 ? -23.469 0.689 6.965 1 66.69 213 PHE A C 1
ATOM 1589 O O . PHE A 1 213 ? -24.188 1.607 6.578 1 66.69 213 PHE A O 1
ATOM 1596 N N . ASP A 1 214 ? -23.547 0.008 8.125 1 67.25 214 ASP A N 1
ATOM 1597 C CA . ASP A 1 214 ? -24.5 0.503 9.109 1 67.25 214 ASP A CA 1
ATOM 1598 C C . ASP A 1 214 ? -24.047 1.828 9.711 1 67.25 214 ASP A C 1
ATOM 1600 O O . ASP A 1 214 ? -23.141 1.854 10.547 1 67.25 214 ASP A O 1
ATOM 1604 N N . GLN A 1 215 ? -24.625 2.797 9.406 1 65.19 215 GLN A N 1
ATOM 1605 C CA . GLN A 1 215 ? -24.266 4.148 9.812 1 65.19 215 GLN A CA 1
ATOM 1606 C C . GLN A 1 215 ? -24.484 4.348 11.312 1 65.19 215 GLN A C 1
ATOM 1608 O O . GLN A 1 215 ? -23.844 5.195 11.93 1 65.19 215 GLN A O 1
ATOM 1613 N N . LYS A 1 216 ? -25.375 3.521 11.844 1 65.12 216 LYS A N 1
ATOM 1614 C CA . LYS A 1 216 ? -25.672 3.674 13.266 1 65.12 216 LYS A CA 1
ATOM 1615 C C . LYS A 1 216 ? -24.469 3.311 14.125 1 65.12 216 LYS A C 1
ATOM 1617 O O . LYS A 1 216 ? -24.328 3.797 15.25 1 65.12 216 LYS A O 1
ATOM 1622 N N . ALA A 1 217 ? -23.609 2.666 13.602 1 71.56 217 ALA A N 1
ATOM 1623 C CA . ALA A 1 217 ? -22.453 2.174 14.336 1 71.56 217 ALA A CA 1
ATOM 1624 C C . ALA A 1 217 ? -21.219 3.043 14.086 1 71.56 217 ALA A C 1
ATOM 1626 O O . ALA A 1 217 ? -20.188 2.861 14.719 1 71.56 217 ALA A O 1
ATOM 1627 N N . ALA A 1 218 ? -21.453 4.109 13.375 1 85.12 218 ALA A N 1
ATOM 1628 C CA . ALA A 1 218 ? -20.312 4.918 12.961 1 85.12 218 ALA A CA 1
ATOM 1629 C C . ALA A 1 218 ? -19.969 5.965 14.016 1 85.12 218 ALA A C 1
ATOM 1631 O O . ALA A 1 218 ? -20.859 6.527 14.656 1 85.12 218 ALA A O 1
ATOM 1632 N N . LEU A 1 219 ? -18.719 6.242 14.281 1 90.75 219 LEU A N 1
ATOM 1633 C CA . LEU A 1 219 ? -18.219 7.293 15.164 1 90.75 219 LEU A CA 1
ATOM 1634 C C . LEU A 1 219 ? -18.578 8.672 14.617 1 90.75 219 LEU A C 1
ATOM 1636 O O . LEU A 1 219 ? -18.422 8.93 13.422 1 90.75 219 LEU A O 1
ATOM 1640 N N . PRO A 1 220 ? -19.141 9.586 15.508 1 93.56 220 PRO A N 1
ATOM 1641 C CA . PRO A 1 220 ? -19.438 10.938 15.039 1 93.56 220 PRO A CA 1
ATOM 1642 C C . PRO A 1 220 ? -18.188 11.68 14.562 1 93.56 220 PRO A C 1
ATOM 1644 O O . PRO A 1 220 ? -17.125 11.547 15.164 1 93.56 220 PRO A O 1
ATOM 1647 N N . VAL A 1 221 ? -18.312 12.508 13.562 1 95 221 VAL A N 1
ATOM 1648 C CA . VAL A 1 221 ? -17.219 13.195 12.883 1 95 221 VAL A CA 1
ATOM 1649 C C . VAL A 1 221 ? -16.469 14.078 13.883 1 95 221 VAL A C 1
ATOM 1651 O O . VAL A 1 221 ? -15.234 14.055 13.945 1 95 221 VAL A O 1
ATOM 1654 N N . PRO A 1 222 ? -17.141 14.859 14.789 1 96.75 222 PRO A N 1
ATOM 1655 C CA . PRO A 1 222 ? -16.422 15.711 15.742 1 96.75 222 PRO A CA 1
ATOM 1656 C C . PRO A 1 222 ? -15.555 14.906 16.703 1 96.75 222 PRO A C 1
ATOM 1658 O O . PRO A 1 222 ? -14.461 15.344 17.078 1 96.75 222 PRO A O 1
ATOM 1661 N N . VAL A 1 223 ? -16.016 13.719 17.078 1 96.81 223 VAL A N 1
ATOM 1662 C CA . VAL A 1 223 ? -15.266 12.859 17.984 1 96.81 223 VAL A CA 1
ATOM 1663 C C . VAL A 1 223 ? -14.023 12.312 17.281 1 96.81 223 VAL A C 1
ATOM 1665 O O . VAL A 1 223 ? -12.938 12.297 17.844 1 96.81 223 VAL A O 1
ATOM 1668 N N . ALA A 1 224 ? -14.219 11.891 16.062 1 96.38 224 ALA A N 1
ATOM 1669 C CA . ALA A 1 224 ? -13.094 11.391 15.281 1 96.38 224 ALA A CA 1
ATOM 1670 C C . ALA A 1 224 ? -12.016 12.461 15.117 1 96.38 224 ALA A C 1
ATOM 1672 O O . ALA A 1 224 ? -10.828 12.188 15.305 1 96.38 224 ALA A O 1
ATOM 1673 N N . ALA A 1 225 ? -12.438 13.672 14.789 1 97.81 225 ALA A N 1
ATOM 1674 C CA . ALA A 1 225 ? -11.5 14.781 14.594 1 97.81 225 ALA A CA 1
ATOM 1675 C C . ALA A 1 225 ? -10.742 15.086 15.883 1 97.81 225 ALA A C 1
ATOM 1677 O O . ALA A 1 225 ? -9.531 15.312 15.859 1 97.81 225 ALA A O 1
ATOM 1678 N N . GLN A 1 226 ? -11.461 15.086 16.969 1 98.06 226 GLN A N 1
ATOM 1679 C CA . GLN A 1 226 ? -10.836 15.32 18.266 1 98.06 226 GLN A CA 1
ATOM 1680 C C . GLN A 1 226 ? -9.758 14.281 18.562 1 98.06 226 GLN A C 1
ATOM 1682 O O . GLN A 1 226 ? -8.664 14.625 19.016 1 98.06 226 GLN A O 1
ATOM 1687 N N . MET A 1 227 ? -10.078 13.078 18.328 1 97.44 227 MET A N 1
ATOM 1688 C CA . MET A 1 227 ? -9.141 11.992 18.609 1 97.44 227 MET A CA 1
AT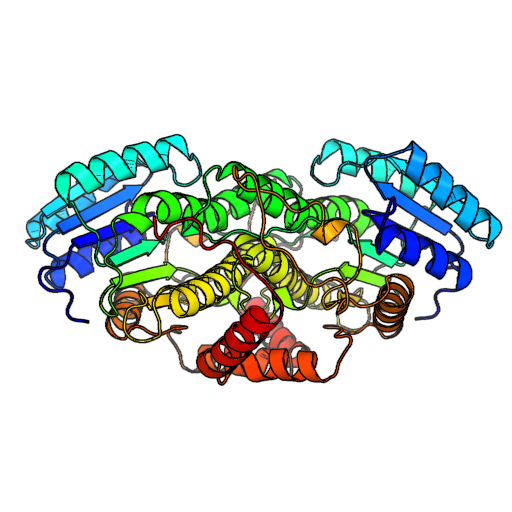OM 1689 C C . MET A 1 227 ? -7.926 12.078 17.688 1 97.44 227 MET A C 1
ATOM 1691 O O . MET A 1 227 ? -6.801 11.812 18.125 1 97.44 227 MET A O 1
ATOM 1695 N N . ILE A 1 228 ? -8.133 12.422 16.438 1 98.12 228 ILE A N 1
ATOM 1696 C CA . ILE A 1 228 ? -7.023 12.594 15.5 1 98.12 228 ILE A CA 1
ATOM 1697 C C . ILE A 1 228 ? -6.094 13.688 16.016 1 98.12 228 ILE A C 1
ATOM 1699 O O . ILE A 1 228 ? -4.871 13.516 16.031 1 98.12 228 ILE A O 1
ATOM 1703 N N . LEU A 1 229 ? -6.641 14.852 16.453 1 98.5 229 LEU A N 1
ATOM 1704 C CA . LEU A 1 229 ? -5.824 15.961 16.938 1 98.5 229 LEU A CA 1
ATOM 1705 C C . LEU A 1 229 ? -5.125 15.586 18.234 1 98.5 229 LEU A C 1
ATOM 1707 O O . LEU A 1 229 ? -3.998 16.016 18.5 1 98.5 229 LEU A O 1
ATOM 1711 N N . ASP A 1 230 ? -5.801 14.766 19.109 1 98.12 230 ASP A N 1
ATOM 1712 C CA . ASP A 1 230 ? -5.145 14.289 20.328 1 98.12 230 ASP A CA 1
ATOM 1713 C C . ASP A 1 230 ? -3.906 13.461 19.984 1 98.12 230 ASP A C 1
ATOM 1715 O O . ASP A 1 230 ? -2.863 13.609 20.625 1 98.12 230 ASP A O 1
ATOM 1719 N N . GLY A 1 231 ? -4.051 12.562 18.984 1 97.62 231 GLY A N 1
ATOM 1720 C CA . GLY A 1 231 ? -2.9 11.797 18.547 1 97.62 231 GLY A CA 1
ATOM 1721 C C . GLY A 1 231 ? -1.809 12.664 17.938 1 97.62 231 GLY A C 1
ATOM 1722 O O . GLY A 1 231 ? -0.622 12.359 18.078 1 97.62 231 GLY A O 1
ATOM 1723 N N . THR A 1 232 ? -2.209 13.703 17.25 1 97.75 232 THR A N 1
ATOM 1724 C CA . THR A 1 232 ? -1.281 14.656 16.656 1 97.75 232 THR A CA 1
ATOM 1725 C C . THR A 1 232 ? -0.451 15.352 17.734 1 97.75 232 THR A C 1
ATOM 1727 O O . THR A 1 232 ? 0.776 15.406 17.641 1 97.75 232 THR A O 1
ATOM 1730 N N . VAL A 1 233 ? -1.131 15.828 18.781 1 97.94 233 VAL A N 1
ATOM 1731 C CA . VAL A 1 233 ? -0.486 16.547 19.875 1 97.94 233 VAL A CA 1
ATOM 1732 C C . VAL A 1 233 ? 0.489 15.617 20.594 1 97.94 233 VAL A C 1
ATOM 1734 O O . VAL A 1 233 ? 1.608 16.016 20.922 1 97.94 233 VAL A O 1
ATOM 1737 N N . LYS A 1 234 ? 0.11 14.367 20.828 1 96.31 234 LYS A N 1
ATOM 1738 C CA . LYS A 1 234 ? 0.935 13.398 21.547 1 96.31 234 LYS A CA 1
ATOM 1739 C C . LYS A 1 234 ? 2.121 12.953 20.688 1 96.31 234 LYS A C 1
ATOM 1741 O O . LYS A 1 234 ? 3.166 12.578 21.219 1 96.31 234 LYS A O 1
ATOM 1746 N N . GLY A 1 235 ? 1.986 13.055 19.375 1 95.62 235 GLY A N 1
ATOM 1747 C CA . GLY A 1 235 ? 3.027 12.594 18.469 1 95.62 235 GLY A CA 1
ATOM 1748 C C . GLY A 1 235 ? 3.094 11.086 18.359 1 95.62 235 GLY A C 1
ATOM 1749 O O . GLY A 1 235 ? 4.176 10.516 18.203 1 95.62 235 GLY A O 1
ATOM 1750 N N . ASP A 1 236 ? 1.935 10.422 18.422 1 92.81 236 ASP A N 1
ATOM 1751 C CA . ASP A 1 236 ? 1.856 8.961 18.391 1 92.81 236 ASP A CA 1
ATOM 1752 C C . ASP A 1 236 ? 2.287 8.43 17.031 1 92.81 236 ASP A C 1
ATOM 1754 O O . ASP A 1 236 ? 1.892 8.961 15.984 1 92.81 236 ASP A O 1
ATOM 1758 N N . ARG A 1 237 ? 3.109 7.402 17.078 1 92.88 237 ARG A N 1
ATOM 1759 C CA . ARG A 1 237 ? 3.52 6.766 15.836 1 92.88 237 ARG A CA 1
ATOM 1760 C C . ARG A 1 237 ? 2.32 6.176 15.102 1 92.88 237 ARG A C 1
ATOM 1762 O O . ARG A 1 237 ? 2.15 6.402 13.906 1 92.88 237 ARG A O 1
ATOM 1769 N N . HIS A 1 238 ? 1.578 5.328 15.773 1 94.19 238 HIS A N 1
ATOM 1770 C CA . HIS A 1 238 ? 0.286 4.793 15.359 1 94.19 238 HIS A CA 1
ATOM 1771 C C . HIS A 1 238 ? -0.804 5.145 16.359 1 94.19 238 HIS A C 1
ATOM 1773 O O . HIS A 1 238 ? -0.717 4.77 17.531 1 94.19 238 HIS A O 1
ATOM 1779 N N . HIS A 1 239 ? -1.819 5.863 15.891 1 94.44 239 HIS A N 1
ATOM 1780 C CA . HIS A 1 239 ? -2.865 6.32 16.797 1 94.44 239 HIS A CA 1
ATOM 1781 C C . HIS A 1 239 ? -4.191 5.633 16.5 1 94.44 239 HIS A C 1
ATOM 1783 O O . HIS A 1 239 ? -4.781 5.836 15.438 1 94.44 239 HIS A O 1
ATOM 1789 N N . PHE A 1 240 ? -4.613 4.828 17.438 1 94.5 240 PHE A N 1
ATOM 1790 C CA . PHE A 1 240 ? -5.891 4.133 17.344 1 94.5 240 PHE A CA 1
ATOM 1791 C C . PHE A 1 240 ? -6.914 4.75 18.281 1 94.5 240 PHE A C 1
ATOM 1793 O O . PHE A 1 240 ? -6.551 5.316 19.328 1 94.5 240 PHE A O 1
ATOM 1800 N N . PHE A 1 241 ? -8.219 4.66 17.984 1 93.38 241 PHE A N 1
ATOM 1801 C CA . PHE A 1 241 ? -9.273 5.336 18.734 1 93.38 241 PHE A CA 1
ATOM 1802 C C . PHE A 1 241 ? -9.797 4.453 19.859 1 93.38 241 PHE A C 1
ATOM 1804 O O . PHE A 1 241 ? -10.469 4.934 20.781 1 93.38 241 PHE A O 1
ATOM 1811 N N . ALA A 1 242 ? -9.586 3.201 19.75 1 90.44 242 ALA A N 1
ATOM 1812 C CA . ALA A 1 242 ? -9.938 2.227 20.781 1 90.44 242 ALA A CA 1
ATOM 1813 C C . ALA A 1 242 ? -8.789 1.248 21.031 1 90.44 242 ALA A C 1
ATOM 1815 O O . ALA A 1 242 ? -8.086 0.867 20.094 1 90.44 242 ALA A O 1
ATOM 1816 N N . LYS A 1 243 ? -8.641 0.826 22.266 1 89.94 243 LYS A N 1
ATOM 1817 C CA . LYS A 1 243 ? -7.59 -0.116 22.641 1 89.94 243 LYS A CA 1
ATOM 1818 C C . LYS A 1 243 ? -7.727 -1.429 21.875 1 89.94 243 LYS A C 1
ATOM 1820 O O . LYS A 1 243 ? -6.727 -2.076 21.547 1 89.94 243 LYS A O 1
ATOM 1825 N N . PHE A 1 244 ? -8.938 -1.761 21.609 1 90.56 244 PHE A N 1
ATOM 1826 C CA . PHE A 1 244 ? -9.219 -2.988 20.875 1 90.56 244 PHE A CA 1
ATOM 1827 C C . PHE A 1 244 ? -8.438 -3.027 19.562 1 90.56 244 PHE A C 1
ATOM 1829 O O . PHE A 1 244 ? -7.816 -4.039 19.234 1 90.56 244 PHE A O 1
ATOM 1836 N N . TRP A 1 245 ? -8.391 -1.947 18.844 1 90.69 245 TRP A N 1
ATOM 1837 C CA . TRP A 1 245 ? -7.738 -1.903 17.547 1 90.69 245 TRP A CA 1
ATOM 1838 C C . TRP A 1 245 ? -6.223 -1.862 17.703 1 90.69 245 TRP A C 1
ATOM 1840 O O . TRP A 1 245 ? -5.492 -2.379 16.859 1 90.69 245 TRP A O 1
ATOM 1850 N N . SER A 1 246 ? -5.766 -1.232 18.766 1 90.75 246 SER A N 1
ATOM 1851 C CA . SER A 1 246 ? -4.34 -1.282 19.062 1 90.75 246 SER A CA 1
ATOM 1852 C C . SER A 1 246 ? -3.877 -2.713 19.312 1 90.75 246 SER A C 1
ATOM 1854 O O . SER A 1 246 ? -2.807 -3.117 18.859 1 90.75 246 SER A O 1
ATOM 1856 N N . TRP A 1 247 ? -4.695 -3.5 20 1 90.5 247 TRP A N 1
ATOM 1857 C CA . TRP A 1 247 ? -4.383 -4.898 20.266 1 90.5 247 TRP A CA 1
ATOM 1858 C C . TRP A 1 247 ? -4.41 -5.723 18.984 1 90.5 247 TRP A C 1
ATOM 1860 O O . TRP A 1 247 ? -3.533 -6.562 18.766 1 90.5 247 TRP A O 1
ATOM 1870 N N . ILE A 1 248 ? -5.367 -5.441 18.188 1 90.06 248 ILE A N 1
ATOM 1871 C CA . ILE A 1 248 ? -5.477 -6.156 16.922 1 90.06 248 ILE A CA 1
ATOM 1872 C C . ILE A 1 248 ? -4.23 -5.898 16.078 1 90.06 248 ILE A C 1
ATOM 1874 O O . ILE A 1 248 ? -3.631 -6.836 15.547 1 90.06 248 ILE A O 1
ATOM 1878 N N . HIS A 1 249 ? -3.869 -4.641 15.969 1 90.62 249 HIS A N 1
ATOM 1879 C CA . HIS A 1 249 ? -2.68 -4.277 15.203 1 90.62 249 HIS A CA 1
ATOM 1880 C C . HIS A 1 249 ? -1.446 -5.004 15.734 1 90.62 249 HIS A C 1
ATOM 1882 O O . HIS A 1 249 ? -0.65 -5.531 14.953 1 90.62 249 HIS A O 1
ATOM 1888 N N . THR A 1 250 ? -1.345 -5.074 17.078 1 88.25 250 THR A N 1
ATOM 1889 C CA . THR A 1 250 ? -0.167 -5.629 17.734 1 88.25 250 THR A CA 1
ATOM 1890 C C . THR A 1 250 ? -0.122 -7.145 17.562 1 88.25 250 THR A C 1
ATOM 1892 O O . THR A 1 250 ? 0.948 -7.723 17.359 1 88.25 250 THR A O 1
ATOM 1895 N N . PHE A 1 251 ? -1.247 -7.789 17.516 1 89.25 251 PHE A N 1
ATOM 1896 C CA . PHE A 1 251 ? -1.251 -9.242 17.594 1 89.25 251 PHE A CA 1
ATOM 1897 C C . PHE A 1 251 ? -1.609 -9.867 16.25 1 89.25 251 PHE A C 1
ATOM 1899 O O . PHE A 1 251 ? -1.51 -11.078 16.078 1 89.25 251 PHE A O 1
ATOM 1906 N N . TYR A 1 252 ? -1.978 -9.07 15.289 1 89.25 252 TYR A N 1
ATOM 1907 C CA . TYR A 1 252 ? -2.406 -9.562 13.992 1 89.25 252 TYR A CA 1
ATOM 1908 C C . TYR A 1 252 ? -1.337 -10.453 13.367 1 89.25 252 TYR A C 1
ATOM 1910 O O . TYR A 1 252 ? -1.631 -11.555 12.898 1 89.25 252 TYR A O 1
ATOM 1918 N N . PRO A 1 253 ? -0.077 -10.094 13.453 1 87.44 253 PRO A N 1
ATOM 1919 C CA . PRO A 1 253 ? 0.929 -10.945 12.805 1 87.44 253 PRO A CA 1
ATOM 1920 C C . PRO A 1 253 ? 1.094 -12.297 13.5 1 87.44 253 PRO A C 1
ATOM 1922 O O . PRO A 1 253 ? 1.564 -13.25 12.883 1 87.44 253 PRO A O 1
ATOM 1925 N N . CYS A 1 254 ? 0.732 -12.43 14.719 1 87 254 CYS A N 1
ATOM 1926 C CA . CYS A 1 254 ? 0.9 -13.672 15.469 1 87 254 CYS A CA 1
ATOM 1927 C C . CYS A 1 254 ? -0.207 -14.664 15.133 1 87 254 CYS A C 1
ATOM 1929 O O . CYS A 1 254 ? 0.021 -15.875 15.125 1 87 254 CYS A O 1
ATOM 1931 N N . CYS A 1 255 ? -1.393 -14.148 14.867 1 88.94 255 CYS A N 1
ATOM 1932 C CA . CYS A 1 255 ? -2.518 -15.039 14.602 1 88.94 255 CYS A CA 1
ATOM 1933 C C . CYS A 1 255 ? -3.441 -14.453 13.539 1 88.94 255 CYS A C 1
ATOM 1935 O O . CYS A 1 255 ? -4.633 -14.258 13.789 1 88.94 255 CYS A O 1
ATOM 1937 N N . PRO A 1 256 ? -2.879 -14.258 12.367 1 86.62 256 PRO A N 1
ATOM 1938 C CA . PRO A 1 256 ? -3.646 -13.555 11.344 1 86.62 256 PRO A CA 1
ATOM 1939 C C . PRO A 1 256 ? -4.926 -14.289 10.953 1 86.62 256 PRO A C 1
ATOM 1941 O O . PRO A 1 256 ? -5.977 -13.664 10.789 1 86.62 256 PRO A O 1
ATOM 1944 N N . ALA A 1 257 ? -4.926 -15.586 10.852 1 84.5 257 ALA A N 1
ATOM 1945 C CA . ALA A 1 257 ? -6.098 -16.344 10.43 1 84.5 257 ALA A CA 1
ATOM 1946 C C . ALA A 1 257 ? -7.242 -16.188 11.422 1 84.5 257 ALA A C 1
ATOM 1948 O O . ALA A 1 257 ? -8.391 -15.977 11.031 1 84.5 257 ALA A O 1
ATOM 1949 N N . ARG A 1 258 ? -6.922 -16.281 12.742 1 86.81 258 ARG A N 1
ATOM 1950 C CA . ARG A 1 258 ? -7.945 -16.156 13.773 1 86.81 258 ARG A CA 1
ATOM 1951 C C . ARG A 1 258 ? -8.547 -14.758 13.789 1 86.81 258 ARG A C 1
ATOM 1953 O O . ARG A 1 258 ? -9.766 -14.602 13.93 1 86.81 258 ARG A O 1
ATOM 1960 N N . ILE A 1 259 ? -7.703 -13.781 13.641 1 89.19 259 ILE A N 1
ATOM 1961 C CA . ILE A 1 259 ? -8.156 -12.398 13.672 1 89.19 259 ILE A CA 1
ATOM 1962 C C . ILE A 1 259 ? -9 -12.094 12.438 1 89.19 259 ILE A C 1
ATOM 1964 O O . ILE A 1 259 ? -10.039 -11.445 12.523 1 89.19 259 ILE A O 1
ATOM 1968 N N . GLU A 1 260 ? -8.562 -12.562 11.289 1 85.25 260 GLU A N 1
ATOM 1969 C CA . GLU A 1 260 ? -9.336 -12.383 10.062 1 85.25 260 GLU A CA 1
ATOM 1970 C C . GLU A 1 260 ? -10.703 -13.039 10.172 1 85.25 260 GLU A C 1
ATOM 1972 O O . GLU A 1 260 ? -11.703 -12.477 9.719 1 85.25 260 GLU A O 1
ATOM 1977 N N . ASP A 1 261 ? -10.727 -14.211 10.75 1 85.44 261 ASP A N 1
ATOM 1978 C CA . ASP A 1 261 ? -12 -14.883 10.977 1 85.44 261 ASP A CA 1
ATOM 1979 C C . ASP A 1 261 ? -12.922 -14.023 11.844 1 85.44 261 ASP A C 1
ATOM 1981 O O . ASP A 1 261 ? -14.125 -13.938 11.578 1 85.44 261 ASP A O 1
ATOM 1985 N N . LEU A 1 262 ? -12.391 -13.453 12.875 1 84.56 262 LEU A N 1
ATOM 1986 C CA . LEU A 1 262 ? -13.148 -12.578 13.766 1 84.56 262 LEU A CA 1
ATOM 1987 C C . LEU A 1 262 ? -13.695 -11.367 13.016 1 84.56 262 LEU A C 1
ATOM 1989 O O . LEU A 1 262 ? -14.836 -10.969 13.227 1 84.56 262 LEU A O 1
ATOM 1993 N N . ILE A 1 263 ? -12.867 -10.781 12.164 1 84.44 263 ILE A N 1
ATOM 1994 C CA . ILE A 1 263 ? -13.242 -9.594 11.406 1 84.44 263 ILE A CA 1
ATOM 1995 C C . ILE A 1 263 ? -14.359 -9.945 10.422 1 84.44 263 ILE A C 1
ATOM 1997 O O . ILE A 1 263 ? -15.328 -9.195 10.281 1 84.44 263 ILE A O 1
ATOM 2001 N N . VAL A 1 264 ? -14.234 -11.078 9.766 1 82.75 264 VAL A N 1
ATOM 2002 C CA . VAL A 1 264 ? -15.242 -11.523 8.812 1 82.75 264 VAL A CA 1
ATOM 2003 C C . VAL A 1 264 ? -16.578 -11.711 9.516 1 82.75 264 VAL A C 1
ATOM 2005 O O . VAL A 1 264 ? -17.625 -11.289 9.016 1 82.75 264 VAL A O 1
ATOM 2008 N N . LYS A 1 265 ? -16.578 -12.289 10.68 1 82.25 265 LYS A N 1
ATOM 2009 C CA . LYS A 1 265 ? -17.797 -12.5 11.453 1 82.25 265 LYS A CA 1
ATOM 2010 C C . LYS A 1 265 ? -18.422 -11.172 11.859 1 82.25 265 LYS A C 1
ATOM 2012 O O . LYS A 1 265 ? -19.656 -11.031 11.852 1 82.25 265 LYS A O 1
ATOM 2017 N N . GLY A 1 266 ? -17.578 -10.188 12.18 1 76.88 266 GLY A N 1
ATOM 2018 C CA . GLY A 1 266 ? -18.062 -8.867 12.539 1 76.88 266 GLY A CA 1
ATOM 2019 C C . GLY A 1 266 ? -18.688 -8.125 11.375 1 76.88 266 GLY A C 1
ATOM 2020 O O . GLY A 1 266 ? -19.734 -7.484 11.523 1 76.88 266 GLY A O 1
ATOM 2021 N N . VAL A 1 267 ? -18.047 -8.219 10.266 1 75.5 267 VAL A N 1
ATOM 2022 C CA . VAL A 1 267 ? -18.516 -7.52 9.07 1 75.5 267 VAL A CA 1
ATOM 2023 C C . VAL A 1 267 ? -19.844 -8.102 8.617 1 75.5 267 VAL A C 1
ATOM 2025 O O . VAL A 1 267 ? -20.734 -7.367 8.156 1 75.5 267 VAL A O 1
ATOM 2028 N N . ARG A 1 268 ? -20.047 -9.344 8.711 1 71.69 268 ARG A N 1
ATOM 2029 C CA . ARG A 1 268 ? -21.297 -9.992 8.352 1 71.69 268 ARG A CA 1
ATOM 2030 C C . ARG A 1 268 ? -22.453 -9.453 9.195 1 71.69 268 ARG A C 1
ATOM 2032 O O . ARG A 1 268 ? -23.594 -9.391 8.719 1 71.69 268 ARG A O 1
ATOM 2039 N N . LYS A 1 269 ? -22.109 -9.055 10.344 1 68.38 269 LYS A N 1
ATOM 2040 C CA . LYS A 1 269 ? -23.141 -8.539 11.234 1 68.38 269 LYS A CA 1
ATOM 2041 C C . LYS A 1 269 ? -23.5 -7.098 10.891 1 68.38 269 LYS A C 1
ATOM 2043 O O . LYS A 1 269 ? -24.641 -6.676 11.078 1 68.38 269 LYS A O 1
ATOM 2048 N N . SER A 1 270 ? -22.531 -6.465 10.328 1 61.69 270 SER A N 1
ATOM 2049 C CA . SER A 1 270 ? -22.734 -5.023 10.195 1 61.69 270 SER A CA 1
ATOM 2050 C C . SER A 1 270 ? -22.906 -4.621 8.734 1 61.69 270 SER A C 1
ATOM 2052 O O . SER A 1 270 ? -23.391 -3.525 8.438 1 61.69 270 SER A O 1
ATOM 2054 N N . HIS A 1 271 ? -22.328 -5.383 7.789 1 61.66 271 HIS A N 1
ATOM 2055 C CA . HIS A 1 271 ? -22.344 -5.016 6.379 1 61.66 271 HIS A CA 1
ATOM 2056 C C . HIS A 1 271 ? -23.141 -6.031 5.559 1 61.66 271 HIS A C 1
ATOM 2058 O O . HIS A 1 271 ? -23.047 -7.234 5.805 1 61.66 271 HIS A O 1
ATOM 2064 N N . LYS A 1 272 ? -24.234 -5.547 4.84 1 57.12 272 LYS A N 1
ATOM 2065 C CA . LYS A 1 272 ? -24.906 -6.387 3.863 1 57.12 272 LYS A CA 1
ATOM 2066 C C . LYS A 1 272 ? -24.25 -6.281 2.49 1 57.12 272 LYS A C 1
ATOM 2068 O O . LYS A 1 272 ? -24.047 -5.176 1.976 1 57.12 272 LYS A O 1
ATOM 2073 N N . ALA A 1 273 ? -23.219 -7.082 2.131 1 56.12 273 ALA A N 1
ATOM 2074 C CA . ALA A 1 273 ? -22.641 -6.973 0.797 1 56.12 273 ALA A CA 1
ATOM 2075 C C . ALA A 1 273 ? -23.406 -7.828 -0.21 1 56.12 273 ALA A C 1
ATOM 2077 O O . ALA A 1 273 ? -23.641 -9.016 0.032 1 56.12 273 ALA A O 1
ATOM 2078 N N . PRO A 1 274 ? -24.016 -7.148 -1.274 1 50.81 274 PRO A N 1
ATOM 2079 C CA . PRO A 1 274 ? -24.656 -7.934 -2.33 1 50.81 274 PRO A CA 1
ATOM 2080 C C . PRO A 1 274 ? -23.703 -8.906 -3.006 1 50.81 274 PRO A C 1
ATOM 2082 O O . PRO A 1 274 ? -22.516 -8.609 -3.15 1 50.81 274 PRO A O 1
ATOM 2085 N N . ARG A 1 275 ? -23.734 -10.172 -2.662 1 51.47 275 ARG A N 1
ATOM 2086 C CA . ARG A 1 275 ? -23.016 -11.094 -3.529 1 51.47 275 ARG A CA 1
ATOM 2087 C C . ARG A 1 275 ? -23.516 -11.008 -4.969 1 51.47 275 ARG A C 1
ATOM 2089 O O . ARG A 1 275 ? -24.719 -11.117 -5.219 1 51.47 275 ARG A O 1
ATOM 2096 N N . TYR A 1 276 ? -22.891 -10.234 -5.867 1 42.94 276 TYR A N 1
ATOM 2097 C CA . TYR A 1 276 ? -23.422 -10.227 -7.227 1 42.94 276 TYR A CA 1
ATOM 2098 C C . TYR A 1 276 ? -23.344 -11.617 -7.852 1 42.94 276 TYR A C 1
ATOM 2100 O O . TYR A 1 276 ? -24.172 -11.977 -8.688 1 42.94 276 TYR A O 1
ATOM 2108 N N . GLY A 1 277 ? -22.234 -12.398 -8.008 1 36.31 277 GLY A N 1
ATOM 2109 C CA . GLY A 1 277 ? -22.094 -13.484 -8.961 1 36.31 277 GLY A CA 1
ATOM 2110 C C . GLY A 1 277 ? -22.891 -14.719 -8.586 1 36.31 277 GLY A C 1
ATOM 2111 O O . GLY A 1 277 ? -22.781 -15.758 -9.234 1 36.31 277 GLY A O 1
ATOM 2112 N N . ASN A 1 278 ? -23.281 -15.242 -7.504 1 33.03 278 ASN A N 1
ATOM 2113 C CA . ASN A 1 278 ? -23.781 -16.578 -7.797 1 33.03 278 ASN A CA 1
ATOM 2114 C C . ASN A 1 278 ? -24.953 -16.547 -8.773 1 33.03 278 ASN A C 1
ATOM 2116 O O . ASN A 1 278 ? -26.078 -16.875 -8.398 1 33.03 278 ASN A O 1
ATOM 2120 N N . MET A 1 279 ? -25.172 -15.547 -9.641 1 26.48 279 MET A N 1
ATOM 2121 C CA . MET A 1 279 ? -26.219 -16.094 -10.516 1 26.48 279 MET A CA 1
ATOM 2122 C C . MET A 1 279 ? -25.656 -17.234 -11.375 1 26.48 279 MET A C 1
ATOM 2124 O O . MET A 1 279 ? -24.516 -17.156 -11.844 1 26.48 279 MET A O 1
ATOM 2128 N N . MET B 1 1 ? 0.717 -28.609 -1.423 1 93.19 1 MET B N 1
ATOM 2129 C CA . MET B 1 1 ? 0.224 -29.016 -2.734 1 93.19 1 MET B CA 1
ATOM 2130 C C . MET B 1 1 ? 1.305 -29.766 -3.516 1 93.19 1 MET B C 1
ATOM 2132 O O . MET B 1 1 ? 2.496 -29.547 -3.299 1 93.19 1 MET B O 1
ATOM 2136 N N . ASP B 1 2 ? 0.948 -30.672 -4.34 1 95.88 2 ASP B N 1
ATOM 2137 C CA . ASP B 1 2 ? 1.831 -31.297 -5.316 1 95.88 2 ASP B CA 1
ATOM 2138 C C . ASP B 1 2 ? 1.782 -30.562 -6.652 1 95.88 2 ASP B C 1
ATOM 2140 O O . ASP B 1 2 ? 0.71 -30.406 -7.242 1 95.88 2 ASP B O 1
ATOM 2144 N N . LEU B 1 3 ? 2.926 -30.109 -7.176 1 97.69 3 LEU B N 1
ATOM 2145 C CA . LEU B 1 3 ? 2.99 -29.281 -8.367 1 97.69 3 LEU B CA 1
ATOM 2146 C C . LEU B 1 3 ? 2.873 -30.125 -9.633 1 97.69 3 LEU B C 1
ATOM 2148 O O . LEU B 1 3 ? 2.623 -29.594 -10.719 1 97.69 3 LEU B O 1
ATOM 2152 N N . ARG B 1 4 ? 3.154 -31.438 -9.547 1 97.94 4 ARG B N 1
ATOM 2153 C CA . ARG B 1 4 ? 3.123 -32.312 -10.711 1 97.94 4 ARG B CA 1
ATOM 2154 C C . ARG B 1 4 ? 1.764 -32.25 -11.398 1 97.94 4 ARG B C 1
ATOM 2156 O O . ARG B 1 4 ? 0.727 -32.406 -10.75 1 97.94 4 ARG B O 1
ATOM 2163 N N . GLY B 1 5 ? 1.808 -31.969 -12.68 1 97.94 5 GLY B N 1
ATOM 2164 C CA . GLY B 1 5 ? 0.597 -31.984 -13.484 1 97.94 5 GLY B CA 1
ATOM 2165 C C . GLY B 1 5 ? -0.187 -30.688 -13.391 1 97.94 5 GLY B C 1
ATOM 2166 O O . GLY B 1 5 ? -1.223 -30.531 -14.047 1 97.94 5 GLY B O 1
ATOM 2167 N N . LYS B 1 6 ? 0.232 -29.719 -12.625 1 98.25 6 LYS B N 1
ATOM 2168 C CA . LYS B 1 6 ? -0.494 -28.469 -12.398 1 98.25 6 LYS B CA 1
ATOM 2169 C C . LYS B 1 6 ? -0.252 -27.469 -13.531 1 98.25 6 LYS B C 1
ATOM 2171 O O . LYS B 1 6 ? 0.686 -27.641 -14.32 1 98.25 6 LYS B O 1
ATOM 2176 N N . ARG B 1 7 ? -1.104 -26.562 -13.766 1 98.62 7 ARG B N 1
ATOM 2177 C CA . ARG B 1 7 ? -1.002 -25.453 -14.695 1 98.62 7 ARG B CA 1
ATOM 2178 C C . ARG B 1 7 ? -0.665 -24.156 -13.961 1 98.62 7 ARG B C 1
ATOM 2180 O O . ARG B 1 7 ? -1.391 -23.75 -13.055 1 98.62 7 ARG B O 1
ATOM 2187 N N . ALA B 1 8 ? 0.443 -23.484 -14.344 1 98.81 8 ALA B N 1
ATOM 2188 C CA . ALA B 1 8 ? 0.932 -22.312 -13.625 1 98.81 8 ALA B CA 1
ATOM 2189 C C . ALA B 1 8 ? 1.06 -21.109 -14.562 1 98.81 8 ALA B C 1
ATOM 2191 O O . ALA B 1 8 ? 1.255 -21.266 -15.766 1 98.81 8 ALA B O 1
ATOM 2192 N N . VAL B 1 9 ? 0.854 -19.922 -14.062 1 98.88 9 VAL B N 1
ATOM 2193 C CA . VAL B 1 9 ? 1.118 -18.641 -14.727 1 98.88 9 VAL B CA 1
ATOM 2194 C C . VAL B 1 9 ? 2.109 -17.828 -13.906 1 98.88 9 VAL B C 1
ATOM 2196 O O . VAL B 1 9 ? 1.96 -17.703 -12.688 1 98.88 9 VAL B O 1
ATOM 2199 N N . VAL B 1 10 ? 3.172 -17.297 -14.523 1 98.88 10 VAL B N 1
ATOM 2200 C CA . VAL B 1 10 ? 4.188 -16.5 -13.852 1 98.88 10 VAL B CA 1
ATOM 2201 C C . VAL B 1 10 ? 4.328 -15.141 -14.555 1 98.88 10 VAL B C 1
ATOM 2203 O O . VAL B 1 10 ? 4.574 -15.086 -15.758 1 98.88 10 VAL B O 1
ATOM 2206 N N . THR B 1 11 ? 4.125 -14.062 -13.852 1 98.62 11 THR B N 1
ATOM 2207 C CA . THR B 1 11 ? 4.402 -12.742 -14.406 1 98.62 11 THR B CA 1
ATOM 2208 C C . THR B 1 11 ? 5.848 -12.336 -14.148 1 98.62 11 THR B C 1
ATOM 2210 O O . THR B 1 11 ? 6.473 -12.82 -13.195 1 98.62 11 THR B O 1
ATOM 2213 N N . GLY B 1 12 ? 6.332 -11.375 -14.961 1 97.25 12 GLY B N 1
ATOM 2214 C CA . GLY B 1 12 ? 7.734 -11.008 -14.844 1 97.25 12 GLY B CA 1
ATOM 2215 C C . GLY B 1 12 ? 8.68 -12.164 -15.094 1 97.25 12 GLY B C 1
ATOM 2216 O O . GLY B 1 12 ? 9.68 -12.32 -14.391 1 97.25 12 GLY B O 1
ATOM 2217 N N . ALA B 1 13 ? 8.391 -12.953 -16.031 1 97.69 13 ALA B N 1
ATOM 2218 C CA . ALA B 1 13 ? 9.039 -14.25 -16.188 1 97.69 13 ALA B CA 1
ATOM 2219 C C . ALA B 1 13 ? 10.266 -14.141 -17.094 1 97.69 13 ALA B C 1
ATOM 2221 O O . ALA B 1 13 ? 10.961 -15.133 -17.328 1 97.69 13 ALA B O 1
ATOM 2222 N N . SER B 1 14 ? 10.633 -12.938 -17.547 1 94.44 14 SER B N 1
ATOM 2223 C CA . SER B 1 14 ? 11.688 -12.797 -18.547 1 94.44 14 SER B CA 1
ATOM 2224 C C . SER B 1 14 ? 13.055 -12.688 -17.891 1 94.44 14 SER B C 1
ATOM 2226 O O . SER B 1 14 ? 14.086 -12.766 -18.562 1 94.44 14 SER B O 1
ATOM 2228 N N . ALA B 1 15 ? 13.141 -12.477 -16.562 1 90.88 15 ALA B N 1
ATOM 2229 C CA . ALA B 1 15 ? 14.438 -12.312 -15.906 1 90.88 15 ALA B CA 1
ATOM 2230 C C . ALA B 1 15 ? 14.328 -12.555 -14.406 1 90.88 15 ALA B C 1
ATOM 2232 O O . ALA B 1 15 ? 13.234 -12.766 -13.883 1 90.88 15 ALA B O 1
ATOM 2233 N N . GLY B 1 16 ? 15.445 -12.688 -13.812 1 93.38 16 GLY B N 1
ATOM 2234 C CA . GLY B 1 16 ? 15.531 -12.688 -12.359 1 93.38 16 GLY B CA 1
ATOM 2235 C C . GLY B 1 16 ? 14.773 -13.836 -11.719 1 93.38 16 GLY B C 1
ATOM 2236 O O . GLY B 1 16 ? 14.953 -14.992 -12.102 1 93.38 16 GLY B O 1
ATOM 2237 N N . ILE B 1 17 ? 14.047 -13.516 -10.688 1 95.31 17 ILE B N 1
ATOM 2238 C CA . ILE B 1 17 ? 13.312 -14.5 -9.898 1 95.31 17 ILE B CA 1
ATOM 2239 C C . ILE B 1 17 ? 12.25 -15.172 -10.766 1 95.31 17 ILE B C 1
ATOM 2241 O O . ILE B 1 17 ? 12.062 -16.391 -10.703 1 95.31 17 ILE B O 1
ATOM 2245 N N . GLY B 1 18 ? 11.578 -14.375 -11.656 1 97.31 18 GLY B N 1
ATOM 2246 C CA . GLY B 1 18 ? 10.516 -14.898 -12.5 1 97.31 18 GLY B CA 1
ATOM 2247 C C . GLY B 1 18 ? 10.984 -15.961 -13.469 1 97.31 18 GLY B C 1
ATOM 2248 O O . GLY B 1 18 ? 10.328 -16.984 -13.648 1 97.31 18 GLY B O 1
ATOM 2249 N N . ARG B 1 19 ? 12.094 -15.672 -14.055 1 97.5 19 ARG B N 1
ATOM 2250 C CA . ARG B 1 19 ? 12.695 -16.656 -14.938 1 97.5 19 ARG B CA 1
ATOM 2251 C C . ARG B 1 19 ? 13.016 -17.953 -14.188 1 97.5 19 ARG B C 1
ATOM 2253 O O . ARG B 1 19 ? 12.672 -19.031 -14.641 1 97.5 19 ARG B O 1
ATOM 2260 N N . GLU B 1 20 ? 13.672 -17.781 -13.094 1 98 20 GLU B N 1
ATOM 2261 C CA . GLU B 1 20 ? 14.094 -18.953 -12.32 1 98 20 GLU B CA 1
ATOM 2262 C C . GLU B 1 20 ? 12.898 -19.719 -11.781 1 98 20 GLU B C 1
ATOM 2264 O O . GLU B 1 20 ? 12.914 -20.953 -11.727 1 98 20 GLU B O 1
ATOM 2269 N N . LEU B 1 21 ? 11.844 -19.031 -11.32 1 98.56 21 LEU B N 1
ATOM 2270 C CA . LEU B 1 21 ? 10.617 -19.672 -10.883 1 98.56 21 LEU B CA 1
ATOM 2271 C C . LEU B 1 21 ? 10.039 -20.547 -11.984 1 98.56 21 LEU B C 1
ATOM 2273 O O . LEU B 1 21 ? 9.633 -21.688 -11.734 1 98.56 21 LEU B O 1
ATOM 2277 N N . SER B 1 22 ? 10.016 -20.016 -13.188 1 98.69 22 SER B N 1
ATOM 2278 C CA . SER B 1 22 ? 9.484 -20.75 -14.336 1 98.69 22 SER B CA 1
ATOM 2279 C C . SER B 1 22 ? 10.258 -22.031 -14.578 1 98.69 22 SER B C 1
ATOM 2281 O O . SER B 1 22 ? 9.664 -23.094 -14.781 1 98.69 22 SER B O 1
ATOM 2283 N N . LEU B 1 23 ? 11.562 -21.953 -14.5 1 98.69 23 LEU B N 1
ATOM 2284 C CA . LEU B 1 23 ? 12.414 -23.109 -14.734 1 98.69 23 LEU B CA 1
ATOM 2285 C C . LEU B 1 23 ? 12.219 -24.156 -13.641 1 98.69 23 LEU B C 1
ATOM 2287 O O . LEU B 1 23 ? 12.125 -25.359 -13.938 1 98.69 23 LEU B O 1
ATOM 2291 N N . GLN B 1 24 ? 12.156 -23.703 -12.438 1 98.75 24 GLN B N 1
ATOM 2292 C CA . GLN B 1 24 ? 12.016 -24.641 -11.328 1 98.75 24 GLN B CA 1
ATOM 2293 C C . GLN B 1 24 ? 10.625 -25.266 -11.297 1 98.75 24 GLN B C 1
ATOM 2295 O O . GLN B 1 24 ? 10.461 -26.406 -10.891 1 98.75 24 GLN B O 1
ATOM 2300 N N . LEU B 1 25 ? 9.586 -24.5 -11.688 1 98.75 25 LEU B N 1
ATOM 2301 C CA . LEU B 1 25 ? 8.258 -25.062 -11.844 1 98.75 25 LEU B CA 1
ATOM 2302 C C . LEU B 1 25 ? 8.281 -26.234 -12.828 1 98.75 25 LEU B C 1
ATOM 2304 O O . LEU B 1 25 ? 7.723 -27.297 -12.555 1 98.75 25 LEU B O 1
ATOM 2308 N N . ALA B 1 26 ? 8.938 -26.062 -13.969 1 98.56 26 ALA B N 1
ATOM 2309 C CA . ALA B 1 26 ? 9.078 -27.125 -14.969 1 98.56 26 ALA B CA 1
ATOM 2310 C C . ALA B 1 26 ? 9.812 -28.328 -14.391 1 98.56 26 ALA B C 1
ATOM 2312 O O . ALA B 1 26 ? 9.375 -29.469 -14.57 1 98.56 26 ALA B O 1
ATOM 2313 N N . ASP B 1 27 ? 10.867 -28.016 -13.656 1 98.31 27 ASP B N 1
ATOM 2314 C CA . ASP B 1 27 ? 11.664 -29.078 -13.039 1 98.31 27 ASP B CA 1
ATOM 2315 C C . ASP B 1 27 ? 10.828 -29.875 -12.039 1 98.31 27 ASP B C 1
ATOM 2317 O O . ASP B 1 27 ? 11.062 -31.078 -11.852 1 98.31 27 ASP B O 1
ATOM 2321 N N . ARG B 1 28 ? 9.867 -29.234 -11.453 1 98.12 28 ARG B N 1
ATOM 2322 C CA . ARG B 1 28 ? 9.086 -29.859 -10.398 1 98.12 28 ARG B CA 1
ATOM 2323 C C . ARG B 1 28 ? 7.832 -30.516 -10.961 1 98.12 28 ARG B C 1
ATOM 2325 O O . ARG B 1 28 ? 6.953 -30.938 -10.203 1 98.12 28 ARG B O 1
ATOM 2332 N N . GLY B 1 29 ? 7.656 -30.5 -12.281 1 98.25 29 GLY B N 1
ATOM 2333 C CA . GLY B 1 29 ? 6.695 -31.391 -12.922 1 98.25 29 GLY B CA 1
ATOM 2334 C C . GLY B 1 29 ? 5.406 -30.688 -13.305 1 98.25 29 GLY B C 1
ATOM 2335 O O . GLY B 1 29 ? 4.395 -31.328 -13.578 1 98.25 29 GLY B O 1
ATOM 2336 N N . VAL B 1 30 ? 5.348 -29.359 -13.273 1 98.25 30 VAL B N 1
ATOM 2337 C CA . VAL B 1 30 ? 4.156 -28.672 -13.758 1 98.25 30 VAL B CA 1
ATOM 2338 C C . VAL B 1 30 ? 3.887 -29.062 -15.211 1 98.25 30 VAL B C 1
ATOM 2340 O O . VAL B 1 30 ? 4.82 -29.219 -16 1 98.25 30 VAL B O 1
ATOM 2343 N N . ALA B 1 31 ? 2.637 -29.312 -15.508 1 98.19 31 ALA B N 1
ATOM 2344 C CA . ALA B 1 31 ? 2.275 -29.75 -16.859 1 98.19 31 ALA B CA 1
ATOM 2345 C C . ALA B 1 31 ? 2.377 -28.609 -17.859 1 98.19 31 ALA B C 1
ATOM 2347 O O . ALA B 1 31 ? 2.883 -28.797 -18.969 1 98.19 31 ALA B O 1
ATOM 2348 N N . LYS B 1 32 ? 1.847 -27.469 -17.469 1 98.62 32 LYS B N 1
ATOM 2349 C CA . LYS B 1 32 ? 1.838 -26.281 -18.312 1 98.62 32 LYS B CA 1
ATOM 2350 C C . LYS B 1 32 ? 2.275 -25.047 -17.531 1 98.62 32 LYS B C 1
ATOM 2352 O O . LYS B 1 32 ? 1.94 -24.891 -16.359 1 98.62 32 LYS B O 1
ATOM 2357 N N . VAL B 1 33 ? 3.02 -24.172 -18.172 1 98.75 33 VAL B N 1
ATOM 2358 C CA . VAL B 1 33 ? 3.43 -22.922 -17.547 1 98.75 33 VAL B CA 1
ATOM 2359 C C . VAL B 1 33 ? 3.342 -21.781 -18.562 1 98.75 33 VAL B C 1
ATOM 2361 O O . VAL B 1 33 ? 3.883 -21.891 -19.672 1 98.75 33 VAL B O 1
ATOM 2364 N N . ALA B 1 34 ? 2.555 -20.781 -18.312 1 98.81 34 ALA B N 1
ATOM 2365 C CA . ALA B 1 34 ? 2.49 -19.578 -19.109 1 98.81 34 ALA B CA 1
ATOM 2366 C C . ALA B 1 34 ? 3.377 -18.469 -18.531 1 98.81 34 ALA B C 1
ATOM 2368 O O . ALA B 1 34 ? 3.312 -18.188 -17.328 1 98.81 34 ALA B O 1
ATOM 2369 N N . LEU B 1 35 ? 4.238 -17.969 -19.359 1 98.75 35 LEU B N 1
ATOM 2370 C CA . LEU B 1 35 ? 5.199 -16.922 -18.984 1 98.75 35 LEU B CA 1
ATOM 2371 C C . LEU B 1 35 ? 4.766 -15.57 -19.531 1 98.75 35 LEU B C 1
ATOM 2373 O O . LEU B 1 35 ? 4.625 -15.398 -20.734 1 98.75 35 LEU B O 1
ATOM 2377 N N . LEU B 1 36 ? 4.551 -14.609 -18.625 1 98.75 36 LEU B N 1
ATOM 2378 C CA . LEU B 1 36 ? 4.07 -13.289 -19.016 1 98.75 36 LEU B CA 1
ATOM 2379 C C . LEU B 1 36 ? 5.121 -12.219 -18.734 1 98.75 36 LEU B C 1
ATOM 2381 O O . LEU B 1 36 ? 5.668 -12.164 -17.625 1 98.75 36 LEU B O 1
ATOM 2385 N N . ALA B 1 37 ? 5.449 -11.414 -19.625 1 97.88 37 ALA B N 1
ATOM 2386 C CA . ALA B 1 37 ? 6.309 -10.242 -19.5 1 97.88 37 ALA B CA 1
ATOM 2387 C C . ALA B 1 37 ? 6.23 -9.375 -20.75 1 97.88 37 ALA B C 1
ATOM 2389 O O . ALA B 1 37 ? 5.5 -9.695 -21.688 1 97.88 37 ALA B O 1
ATOM 2390 N N . ARG B 1 38 ? 6.965 -8.32 -20.797 1 94.5 38 ARG B N 1
ATOM 2391 C CA . ARG B 1 38 ? 6.934 -7.395 -21.922 1 94.5 38 ARG B CA 1
ATOM 2392 C C . ARG B 1 38 ? 7.922 -7.82 -23 1 94.5 38 ARG B C 1
ATOM 2394 O O . ARG B 1 38 ? 7.703 -7.555 -24.188 1 94.5 38 ARG B O 1
ATOM 2401 N N . ARG B 1 39 ? 9.078 -8.477 -22.594 1 93.38 39 ARG B N 1
ATOM 2402 C CA . ARG B 1 39 ? 10.156 -8.812 -23.531 1 93.38 39 ARG B CA 1
ATOM 2403 C C . ARG B 1 39 ? 9.945 -10.203 -24.125 1 93.38 39 ARG B C 1
ATOM 2405 O O . ARG B 1 39 ? 10.453 -11.188 -23.594 1 93.38 39 ARG B O 1
ATOM 2412 N N . THR B 1 40 ? 9.43 -10.188 -25.25 1 95.38 40 THR B N 1
ATOM 2413 C CA . THR B 1 40 ? 8.969 -11.43 -25.859 1 95.38 40 THR B CA 1
ATOM 2414 C C . THR B 1 40 ? 10.148 -12.32 -26.234 1 95.38 40 THR B C 1
ATOM 2416 O O . THR B 1 40 ? 10.078 -13.547 -26.094 1 95.38 40 THR B O 1
ATOM 2419 N N . ASP B 1 41 ? 11.219 -11.719 -26.719 1 96.88 41 ASP B N 1
ATOM 2420 C CA . ASP B 1 41 ? 12.383 -12.5 -27.125 1 96.88 41 ASP B CA 1
ATOM 2421 C C . ASP B 1 41 ? 12.969 -13.281 -25.953 1 96.88 41 ASP B C 1
ATOM 2423 O O . ASP B 1 41 ? 13.266 -14.469 -26.078 1 96.88 41 ASP B O 1
ATOM 2427 N N . LEU B 1 42 ? 13.102 -12.633 -24.859 1 96.44 42 LEU B N 1
ATOM 2428 C CA . LEU B 1 42 ? 13.609 -13.281 -23.656 1 96.44 42 LEU B CA 1
ATOM 2429 C C . LEU B 1 42 ? 12.633 -14.336 -23.156 1 96.44 42 LEU B C 1
ATOM 2431 O O . LEU B 1 42 ? 13.055 -15.391 -22.672 1 96.44 42 LEU B O 1
ATOM 2435 N N . LEU B 1 43 ? 11.359 -14.078 -23.281 1 97.69 43 LEU B N 1
ATOM 2436 C CA . LEU B 1 43 ? 10.328 -15.023 -22.844 1 97.69 43 LEU B CA 1
ATOM 2437 C C . LEU B 1 43 ? 10.406 -16.312 -23.625 1 97.69 43 LEU B C 1
ATOM 2439 O O . LEU B 1 43 ? 10.227 -17.406 -23.078 1 97.69 43 LEU B O 1
ATOM 2443 N N . GLN B 1 44 ? 10.648 -16.156 -24.891 1 98.12 44 GLN B N 1
ATOM 2444 C CA . GLN B 1 44 ? 10.727 -17.328 -25.75 1 98.12 44 GLN B CA 1
ATOM 2445 C C . GLN B 1 44 ? 11.906 -18.203 -25.375 1 98.12 44 GLN B C 1
ATOM 2447 O O . GLN B 1 44 ? 11.812 -19.438 -25.422 1 98.12 44 GLN B O 1
ATOM 2452 N N . GLU B 1 45 ? 12.969 -17.562 -25.047 1 98.25 45 GLU B N 1
ATOM 2453 C CA . GLU B 1 45 ? 14.133 -18.312 -24.578 1 98.25 45 GLU B CA 1
ATOM 2454 C C . GLU B 1 45 ? 13.805 -19.109 -23.312 1 98.25 45 GLU B C 1
ATOM 2456 O O . GLU B 1 45 ? 14.148 -20.281 -23.203 1 98.25 45 GLU B O 1
ATOM 2461 N N . VAL B 1 46 ? 13.141 -18.469 -22.359 1 98.5 46 VAL B N 1
ATOM 2462 C CA . VAL B 1 46 ? 12.758 -19.125 -21.109 1 98.5 46 VAL B CA 1
ATOM 2463 C C . VAL B 1 46 ? 11.773 -20.25 -21.391 1 98.5 46 VAL B C 1
ATOM 2465 O O . VAL B 1 46 ? 11.875 -21.328 -20.812 1 98.5 46 VAL B O 1
ATOM 2468 N N . ALA B 1 47 ? 10.836 -20 -22.281 1 98.5 47 ALA B N 1
ATOM 2469 C CA . ALA B 1 47 ? 9.844 -21.016 -22.641 1 98.5 47 ALA B CA 1
ATOM 2470 C C . ALA B 1 47 ? 10.508 -22.25 -23.234 1 98.5 47 ALA B C 1
ATOM 2472 O O . ALA B 1 47 ? 10.117 -23.375 -22.922 1 98.5 47 ALA B O 1
ATOM 2473 N N . ALA B 1 48 ? 11.477 -22.047 -24.062 1 98.5 48 ALA B N 1
ATOM 2474 C CA . ALA B 1 48 ? 12.203 -23.172 -24.672 1 98.5 48 ALA B CA 1
ATOM 2475 C C . ALA B 1 48 ? 12.922 -24 -23.609 1 98.5 48 ALA B C 1
ATOM 2477 O O . ALA B 1 48 ? 12.93 -25.234 -23.672 1 98.5 48 ALA B O 1
ATOM 2478 N N . GLU B 1 49 ? 13.508 -23.312 -22.688 1 98.5 49 GLU B N 1
ATOM 2479 C CA . GLU B 1 49 ? 14.195 -24 -21.609 1 98.5 49 GLU B CA 1
ATOM 2480 C C . GLU B 1 49 ? 13.211 -24.797 -20.75 1 98.5 49 GLU B C 1
ATOM 2482 O O . GLU B 1 49 ? 13.516 -25.922 -20.328 1 98.5 49 GLU B O 1
ATOM 2487 N N . CYS B 1 50 ? 12.07 -24.219 -20.453 1 98.56 50 CYS B N 1
ATOM 2488 C CA . CYS B 1 50 ? 11.039 -24.922 -19.703 1 98.56 50 CYS B CA 1
ATOM 2489 C C . CYS B 1 50 ? 10.562 -26.156 -20.453 1 98.56 50 CYS B C 1
ATOM 2491 O O . CYS B 1 50 ? 10.367 -27.219 -19.844 1 98.56 50 CYS B O 1
ATOM 2493 N N . SER B 1 51 ? 10.383 -26 -21.75 1 98.19 51 SER B N 1
ATOM 2494 C CA . SER B 1 51 ? 9.938 -27.125 -22.578 1 98.19 51 SER B CA 1
ATOM 2495 C C . SER B 1 51 ? 10.961 -28.25 -22.578 1 98.19 51 SER B C 1
ATOM 2497 O O . SER B 1 51 ? 10.586 -29.422 -22.547 1 98.19 51 SER B O 1
ATOM 2499 N N . ALA B 1 52 ? 12.18 -27.875 -22.578 1 98.12 52 ALA B N 1
ATOM 2500 C CA . ALA B 1 52 ? 13.258 -28.875 -22.516 1 98.12 52 ALA B CA 1
ATOM 2501 C C . ALA B 1 52 ? 13.227 -29.641 -21.203 1 98.12 52 ALA B C 1
ATOM 2503 O O . ALA B 1 52 ? 13.688 -30.781 -21.141 1 98.12 52 ALA B O 1
ATOM 2504 N N . LYS B 1 53 ? 12.633 -29.062 -20.219 1 97.62 53 LYS B N 1
ATOM 2505 C CA . LYS B 1 53 ? 12.547 -29.688 -18.891 1 97.62 53 LYS B CA 1
ATOM 2506 C C . LYS B 1 53 ? 11.266 -30.5 -18.75 1 97.62 53 LYS B C 1
ATOM 2508 O O . LYS B 1 53 ? 11.031 -31.125 -17.719 1 97.62 53 LYS B O 1
ATOM 2513 N N . GLY B 1 54 ? 10.375 -30.453 -19.844 1 96.94 54 GLY B N 1
ATOM 2514 C CA . GLY B 1 54 ? 9.234 -31.344 -19.859 1 96.94 54 GLY B CA 1
ATOM 2515 C C . GLY B 1 54 ? 7.902 -30.641 -19.75 1 96.94 54 GLY B C 1
ATOM 2516 O O . GLY B 1 54 ? 6.848 -31.25 -19.891 1 96.94 54 GLY B O 1
ATOM 2517 N N . ALA B 1 55 ? 7.883 -29.344 -19.406 1 97.88 55 ALA B N 1
ATOM 2518 C CA . ALA B 1 55 ? 6.637 -28.594 -19.297 1 97.88 55 ALA B CA 1
ATOM 2519 C C . ALA B 1 55 ? 6.223 -28 -20.641 1 97.88 55 ALA B C 1
ATOM 2521 O O . ALA B 1 55 ? 7.078 -27.625 -21.453 1 97.88 55 ALA B O 1
ATOM 2522 N N . LYS B 1 56 ? 4.988 -27.984 -20.938 1 98.12 56 LYS B N 1
ATOM 2523 C CA . LYS B 1 56 ? 4.508 -27.156 -22.047 1 98.12 56 LYS B CA 1
ATOM 2524 C C . LYS B 1 56 ? 4.512 -25.688 -21.672 1 98.12 56 LYS B C 1
ATOM 2526 O O . LYS B 1 56 ? 3.723 -25.25 -20.828 1 98.12 56 LYS B O 1
ATOM 2531 N N . ALA B 1 57 ? 5.348 -24.938 -22.297 1 98.31 57 ALA B N 1
ATOM 2532 C CA . ALA B 1 57 ? 5.523 -23.531 -21.906 1 98.31 57 ALA B CA 1
ATOM 2533 C C . ALA B 1 57 ? 4.969 -22.594 -22.969 1 98.31 57 ALA B C 1
ATOM 2535 O O . ALA B 1 57 ? 5.16 -22.828 -24.172 1 98.31 57 ALA B O 1
ATOM 2536 N N . LEU B 1 58 ? 4.242 -21.609 -22.547 1 98.06 58 LEU B N 1
ATOM 2537 C CA . LEU B 1 58 ? 3.658 -20.578 -23.406 1 98.06 58 LEU B CA 1
ATOM 2538 C C . LEU B 1 58 ? 4.207 -19.203 -23.062 1 98.06 58 LEU B C 1
ATOM 2540 O O . LEU B 1 58 ? 4.125 -18.781 -21.906 1 98.06 58 LEU B O 1
ATOM 2544 N N . ALA B 1 59 ? 4.883 -18.578 -24.031 1 98.5 59 ALA B N 1
ATOM 2545 C CA . ALA B 1 59 ? 5.34 -17.203 -23.875 1 98.5 59 ALA B CA 1
ATOM 2546 C C . ALA B 1 59 ? 4.297 -16.219 -24.375 1 98.5 59 ALA B C 1
ATOM 2548 O O . ALA B 1 59 ? 3.9 -16.266 -25.547 1 98.5 59 ALA B O 1
ATOM 2549 N N . VAL B 1 60 ? 3.82 -15.336 -23.516 1 98.56 60 VAL B N 1
ATOM 2550 C CA . VAL B 1 60 ? 2.781 -14.383 -23.891 1 98.56 60 VAL B CA 1
ATOM 2551 C C . VAL B 1 60 ? 3.203 -12.977 -23.484 1 98.56 60 VAL B C 1
ATOM 2553 O O . VAL B 1 60 ? 3.57 -12.742 -22.328 1 98.56 60 VAL B O 1
ATOM 2556 N N . ARG B 1 61 ? 3.182 -12.062 -24.422 1 98.38 61 ARG B N 1
ATOM 2557 C CA . ARG B 1 61 ? 3.477 -10.672 -24.094 1 98.38 61 ARG B CA 1
ATOM 2558 C C . ARG B 1 61 ? 2.41 -10.078 -23.188 1 98.38 61 ARG B C 1
ATOM 2560 O O . ARG B 1 61 ? 1.213 -10.234 -23.438 1 98.38 61 ARG B O 1
ATOM 2567 N N . CYS B 1 62 ? 2.857 -9.398 -22.141 1 98.5 62 CYS B N 1
ATOM 2568 C CA . CYS B 1 62 ? 1.916 -8.766 -21.219 1 98.5 62 CYS B CA 1
ATOM 2569 C C . CYS B 1 62 ? 2.566 -7.602 -20.484 1 98.5 62 CYS B C 1
ATOM 2571 O O . CYS B 1 62 ? 3.607 -7.766 -19.844 1 98.5 62 CYS B O 1
ATOM 2573 N N . ASP B 1 63 ? 2.047 -6.469 -20.656 1 98.38 63 ASP B N 1
ATOM 2574 C CA . ASP B 1 63 ? 2.305 -5.352 -19.766 1 98.38 63 ASP B CA 1
ATOM 2575 C C . ASP B 1 63 ? 1.283 -5.312 -18.625 1 98.38 63 ASP B C 1
ATOM 2577 O O . ASP B 1 63 ? 0.133 -4.918 -18.828 1 98.38 63 ASP B O 1
ATOM 2581 N N . VAL B 1 64 ? 1.755 -5.637 -17.453 1 98.19 64 VAL B N 1
ATOM 2582 C CA . VAL B 1 64 ? 0.834 -5.852 -16.344 1 98.19 64 VAL B CA 1
ATOM 2583 C C . VAL B 1 64 ? 0.19 -4.527 -15.945 1 98.19 64 VAL B C 1
ATOM 2585 O O . VAL B 1 64 ? -0.8 -4.512 -15.211 1 98.19 64 VAL B O 1
ATOM 2588 N N . THR B 1 65 ? 0.786 -3.352 -16.328 1 97.31 65 THR B N 1
ATOM 2589 C CA . THR B 1 65 ? 0.232 -2.049 -15.977 1 97.31 65 THR B CA 1
ATOM 2590 C C . THR B 1 65 ? -0.86 -1.639 -16.953 1 97.31 65 THR B C 1
ATOM 2592 O O . THR B 1 65 ? -1.534 -0.625 -16.766 1 97.31 65 THR B O 1
ATOM 2595 N N . ASP B 1 66 ? -1.02 -2.357 -18.047 1 97.94 66 ASP B N 1
ATOM 2596 C CA . ASP B 1 66 ? -2.018 -2.102 -19.078 1 97.94 66 ASP B CA 1
ATOM 2597 C C . ASP B 1 66 ? -3.146 -3.127 -19.016 1 97.94 66 ASP B C 1
ATOM 2599 O O . ASP B 1 66 ? -2.961 -4.285 -19.391 1 97.94 66 ASP B O 1
ATOM 2603 N N . ARG B 1 67 ? -4.316 -2.67 -18.688 1 97.25 67 ARG B N 1
ATOM 2604 C CA . ARG B 1 67 ? -5.453 -3.557 -18.453 1 97.25 67 ARG B CA 1
ATOM 2605 C C . ARG B 1 67 ? -5.809 -4.324 -19.734 1 97.25 67 ARG B C 1
ATOM 2607 O O . ARG B 1 67 ? -6.129 -5.516 -19.672 1 97.25 67 ARG B O 1
ATOM 2614 N N . SER B 1 68 ? -5.801 -3.664 -20.844 1 97.75 68 SER B N 1
ATOM 2615 C CA . SER B 1 68 ? -6.109 -4.328 -22.109 1 97.75 68 SER B CA 1
ATOM 2616 C C . SER B 1 68 ? -5.082 -5.41 -22.438 1 97.75 68 SER B C 1
ATOM 2618 O O . SER B 1 68 ? -5.426 -6.461 -22.969 1 97.75 68 SER B O 1
ATOM 2620 N N . SER B 1 69 ? -3.812 -5.129 -22.141 1 98.44 69 SER B N 1
ATOM 2621 C CA . SER B 1 69 ? -2.752 -6.117 -22.312 1 98.44 69 SER B CA 1
ATOM 2622 C C . SER B 1 69 ? -2.979 -7.332 -21.422 1 98.44 69 SER B C 1
ATOM 2624 O O . SER B 1 69 ? -2.797 -8.469 -21.859 1 98.44 69 SER B O 1
ATOM 2626 N N . CYS B 1 70 ? -3.379 -7.121 -20.188 1 98.44 70 CYS B N 1
ATOM 2627 C CA . CYS B 1 70 ? -3.648 -8.195 -19.234 1 98.44 70 CYS B CA 1
ATOM 2628 C C . CYS B 1 70 ? -4.824 -9.047 -19.703 1 98.44 70 CYS B C 1
ATOM 2630 O O . CYS B 1 70 ? -4.781 -10.273 -19.609 1 98.44 70 CYS B O 1
ATOM 2632 N N . GLU B 1 71 ? -5.848 -8.367 -20.156 1 98.12 71 GLU B N 1
ATOM 2633 C CA . GLU B 1 71 ? -7.023 -9.078 -20.656 1 98.12 71 GLU B CA 1
ATOM 2634 C C . GLU B 1 71 ? -6.668 -9.969 -21.844 1 98.12 71 GLU B C 1
ATOM 2636 O O . GLU B 1 71 ? -7.066 -11.133 -21.906 1 98.12 71 GLU B O 1
ATOM 2641 N N . ALA B 1 72 ? -5.977 -9.406 -22.797 1 98.5 72 ALA B N 1
ATOM 2642 C CA . ALA B 1 72 ? -5.562 -10.148 -23.984 1 98.5 72 ALA B CA 1
ATOM 2643 C C . ALA B 1 72 ? -4.676 -11.336 -23.609 1 98.5 72 ALA B C 1
ATOM 2645 O O . ALA B 1 72 ? -4.828 -12.43 -24.156 1 98.5 72 ALA B O 1
ATOM 2646 N N . ALA B 1 73 ? -3.73 -11.109 -22.719 1 98.62 73 ALA B N 1
ATOM 2647 C CA . ALA B 1 73 ? -2.844 -12.18 -22.266 1 98.62 73 ALA B CA 1
ATOM 2648 C C . ALA B 1 73 ? -3.635 -13.305 -21.594 1 98.62 73 ALA B C 1
ATOM 2650 O O . ALA B 1 73 ? -3.369 -14.484 -21.844 1 98.62 73 ALA B O 1
ATOM 2651 N N . ALA B 1 74 ? -4.578 -12.953 -20.703 1 98.62 74 ALA B N 1
ATOM 2652 C CA . ALA B 1 74 ? -5.398 -13.953 -20.031 1 98.62 74 ALA B CA 1
ATOM 2653 C C . ALA B 1 74 ? -6.188 -14.789 -21.031 1 98.62 74 ALA B C 1
ATOM 2655 O O . ALA B 1 74 ? -6.266 -16.016 -20.906 1 98.62 74 ALA B O 1
ATOM 2656 N N . ARG B 1 75 ? -6.75 -14.102 -22.016 1 98.31 75 ARG B N 1
ATOM 2657 C CA . ARG B 1 75 ? -7.5 -14.805 -23.047 1 98.31 75 ARG B CA 1
ATOM 2658 C C . ARG B 1 75 ? -6.617 -15.812 -23.781 1 98.31 75 ARG B C 1
ATOM 2660 O O . ARG B 1 75 ? -7.016 -16.953 -23.984 1 98.31 75 ARG B O 1
ATOM 2667 N N . GLU B 1 76 ? -5.477 -15.398 -24.172 1 98.44 76 GLU B N 1
ATOM 2668 C CA . GLU B 1 76 ? -4.547 -16.266 -24.875 1 98.44 76 GLU B CA 1
ATOM 2669 C C . GLU B 1 76 ? -4.109 -17.438 -24.016 1 98.44 76 GLU B C 1
ATOM 2671 O O . GLU B 1 76 ? -4.102 -18.594 -24.469 1 98.44 76 GLU B O 1
ATOM 2676 N N . VAL B 1 77 ? -3.74 -17.188 -22.766 1 98.62 77 VAL B N 1
ATOM 2677 C CA . VAL B 1 77 ? -3.273 -18.203 -21.844 1 98.62 77 VAL B CA 1
ATOM 2678 C C . VAL B 1 77 ? -4.387 -19.219 -21.594 1 98.62 77 VAL B C 1
ATOM 2680 O O . VAL B 1 77 ? -4.152 -20.438 -21.609 1 98.62 77 VAL B O 1
ATOM 2683 N N . LEU B 1 78 ? -5.613 -18.734 -21.375 1 98.19 78 LEU B N 1
ATOM 2684 C CA . LEU B 1 78 ? -6.719 -19.594 -20.969 1 98.19 78 LEU B CA 1
ATOM 2685 C C . LEU B 1 78 ? -7.254 -20.391 -22.141 1 98.19 78 LEU B C 1
ATOM 2687 O O . LEU B 1 78 ? -7.891 -21.438 -21.953 1 98.19 78 LEU B O 1
ATOM 2691 N N . ALA B 1 79 ? -7.031 -19.875 -23.375 1 97.75 79 ALA B N 1
ATOM 2692 C CA . ALA B 1 79 ? -7.352 -20.688 -24.547 1 97.75 79 ALA B CA 1
ATOM 2693 C C . ALA B 1 79 ? -6.543 -21.969 -24.578 1 97.75 79 ALA B C 1
ATOM 2695 O O . ALA B 1 79 ? -7.008 -23 -25.078 1 97.75 79 ALA B O 1
ATOM 2696 N N . ASP B 1 80 ? -5.402 -21.922 -23.938 1 95.94 80 ASP B N 1
ATOM 2697 C CA . ASP B 1 80 ? -4.504 -23.078 -23.938 1 95.94 80 ASP B CA 1
ATOM 2698 C C . ASP B 1 80 ? -4.605 -23.844 -22.625 1 95.94 80 ASP B C 1
ATOM 2700 O O . ASP B 1 80 ? -4.82 -25.062 -22.625 1 95.94 80 ASP B O 1
ATOM 2704 N N . LEU B 1 81 ? -4.453 -23.188 -21.5 1 96.5 81 LEU B N 1
ATOM 2705 C CA . LEU B 1 81 ? -4.391 -23.828 -20.188 1 96.5 81 LEU B CA 1
ATOM 2706 C C . LEU B 1 81 ? -5.789 -24.188 -19.688 1 96.5 81 LEU B C 1
ATOM 2708 O O . LEU B 1 81 ? -5.945 -25.094 -18.859 1 96.5 81 LEU B O 1
ATOM 2712 N N . GLN B 1 82 ? -6.801 -23.422 -20.047 1 94.31 82 GLN B N 1
ATOM 2713 C CA . GLN B 1 82 ? -8.195 -23.578 -19.656 1 94.31 82 GLN B CA 1
ATOM 2714 C C . GLN B 1 82 ? -8.398 -23.188 -18.188 1 94.31 82 GLN B C 1
ATOM 2716 O O . GLN B 1 82 ? -9.359 -22.5 -17.844 1 94.31 82 GLN B O 1
ATOM 2721 N N . GLN B 1 83 ? -7.57 -23.719 -17.328 1 96.81 83 GLN B N 1
ATOM 2722 C CA . GLN B 1 83 ? -7.605 -23.406 -15.898 1 96.81 83 GLN B CA 1
ATOM 2723 C C . GLN B 1 83 ? -6.207 -23.109 -15.359 1 96.81 83 GLN B C 1
ATOM 2725 O O . GLN B 1 83 ? -5.207 -23.531 -15.961 1 96.81 83 GLN B O 1
ATOM 2730 N N . VAL B 1 84 ? -6.176 -22.391 -14.258 1 98.44 84 VAL B N 1
ATOM 2731 C CA . VAL B 1 84 ? -4.91 -22.047 -13.625 1 98.44 84 VAL B CA 1
ATOM 2732 C C . VAL B 1 84 ? -4.91 -22.547 -12.18 1 98.44 84 VAL B C 1
ATOM 2734 O O . VAL B 1 84 ? -5.781 -22.172 -11.391 1 98.44 84 VAL B O 1
ATOM 2737 N N . ASP B 1 85 ? -3.928 -23.328 -11.82 1 98.56 85 ASP B N 1
ATOM 2738 C CA . ASP B 1 85 ? -3.828 -23.875 -10.469 1 98.56 85 ASP B CA 1
ATOM 2739 C C . ASP B 1 85 ? -2.934 -23 -9.586 1 98.56 85 ASP B C 1
ATOM 2741 O O . ASP B 1 85 ? -3.15 -22.906 -8.375 1 98.56 85 ASP B O 1
ATOM 2745 N N . VAL B 1 86 ? -1.879 -22.438 -10.172 1 98.75 86 VAL B N 1
ATOM 2746 C CA . VAL B 1 86 ? -0.903 -21.609 -9.477 1 98.75 86 VAL B CA 1
ATOM 2747 C C . VAL B 1 86 ? -0.667 -20.312 -10.25 1 98.75 86 VAL B C 1
ATOM 2749 O O . VAL B 1 86 ? -0.24 -20.344 -11.406 1 98.75 86 VAL B O 1
ATOM 2752 N N . LEU B 1 87 ? -1.042 -19.234 -9.688 1 98.81 87 LEU B N 1
ATOM 2753 C CA . LEU B 1 87 ? -0.781 -17.906 -10.258 1 98.81 87 LEU B CA 1
ATOM 2754 C C . LEU B 1 87 ? 0.286 -17.172 -9.453 1 98.81 87 LEU B C 1
ATOM 2756 O O . LEU B 1 87 ? 0.059 -16.812 -8.297 1 98.81 87 LEU B O 1
ATOM 2760 N N . ILE B 1 88 ? 1.509 -17 -10.031 1 98.88 88 ILE B N 1
ATOM 2761 C CA . ILE B 1 88 ? 2.609 -16.328 -9.352 1 98.88 88 ILE B CA 1
ATOM 2762 C C . ILE B 1 88 ? 2.764 -14.914 -9.898 1 98.88 88 ILE B C 1
ATOM 2764 O O . ILE B 1 88 ? 3.186 -14.727 -11.047 1 98.88 88 ILE B O 1
ATOM 2768 N N . LEU B 1 89 ? 2.41 -13.977 -9.109 1 98.75 89 LEU B N 1
ATOM 2769 C CA . LEU B 1 89 ? 2.498 -12.562 -9.43 1 98.75 89 LEU B CA 1
ATOM 2770 C C . LEU B 1 89 ? 3.816 -11.969 -8.945 1 98.75 89 LEU B C 1
ATOM 2772 O O . LEU B 1 89 ? 3.939 -11.602 -7.77 1 98.75 89 LEU B O 1
ATOM 2776 N N . ASN B 1 90 ? 4.805 -11.836 -9.844 1 96.75 90 ASN B N 1
ATOM 2777 C CA . ASN B 1 90 ? 6.191 -11.57 -9.469 1 96.75 90 ASN B CA 1
ATOM 2778 C C . ASN B 1 90 ? 6.719 -10.297 -10.125 1 96.75 90 ASN B C 1
ATOM 2780 O O . ASN B 1 90 ? 7.754 -9.773 -9.719 1 96.75 90 ASN B O 1
ATOM 2784 N N . ALA B 1 91 ? 6.035 -9.734 -11.102 1 87.5 91 ALA B N 1
ATOM 2785 C CA . ALA B 1 91 ? 6.508 -8.523 -11.766 1 87.5 91 ALA B CA 1
ATOM 2786 C C . ALA B 1 91 ? 6.621 -7.367 -10.773 1 87.5 91 ALA B C 1
ATOM 2788 O O . ALA B 1 91 ? 5.762 -7.195 -9.914 1 87.5 91 ALA B O 1
ATOM 2789 N N . GLY B 1 92 ? 7.742 -6.594 -10.875 1 91.38 92 GLY B N 1
ATOM 2790 C CA . GLY B 1 92 ? 7.922 -5.465 -9.969 1 91.38 92 GLY B CA 1
ATOM 2791 C C . GLY B 1 92 ? 9.156 -4.641 -10.281 1 91.38 92 GLY B C 1
ATOM 2792 O O . GLY B 1 92 ? 9.922 -4.98 -11.188 1 91.38 92 GLY B O 1
ATOM 2793 N N . MET B 1 93 ? 9.258 -3.523 -9.617 1 91.88 93 MET B N 1
ATOM 2794 C CA . MET B 1 93 ? 10.422 -2.645 -9.688 1 91.88 93 MET B CA 1
ATOM 2795 C C . MET B 1 93 ? 10.75 -2.053 -8.32 1 91.88 93 MET B C 1
ATOM 2797 O O . MET B 1 93 ? 9.914 -2.074 -7.418 1 91.88 93 MET B O 1
ATOM 2801 N N . SER B 1 94 ? 11.977 -1.599 -8.203 1 90.38 94 SER B N 1
ATOM 2802 C CA . SER B 1 94 ? 12.453 -1.074 -6.926 1 90.38 94 SER B CA 1
ATOM 2803 C C . SER B 1 94 ? 12.883 0.383 -7.055 1 90.38 94 SER B C 1
ATOM 2805 O O . SER B 1 94 ? 12.656 1.013 -8.086 1 90.38 94 SER B O 1
ATOM 2807 N N . MET B 1 95 ? 13.297 0.912 -5.914 1 88.88 95 MET B N 1
ATOM 2808 C CA . MET B 1 95 ? 13.766 2.291 -5.828 1 88.88 95 MET B CA 1
ATOM 2809 C C . MET B 1 95 ? 14.961 2.402 -4.887 1 88.88 95 MET B C 1
ATOM 2811 O O . MET B 1 95 ? 15.234 1.482 -4.113 1 88.88 95 MET B O 1
ATOM 2815 N N . GLY B 1 96 ? 15.695 3.488 -4.945 1 85.38 96 GLY B N 1
ATOM 2816 C CA . GLY B 1 96 ? 16.781 3.83 -4.043 1 85.38 96 GLY B CA 1
ATOM 2817 C C . GLY B 1 96 ? 17.031 5.324 -3.951 1 85.38 96 GLY B C 1
ATOM 2818 O O . GLY B 1 96 ? 18.062 5.812 -4.422 1 85.38 96 GLY B O 1
ATOM 2819 N N . CYS B 1 97 ? 16.125 6.027 -3.273 1 88.5 97 CYS B N 1
ATOM 2820 C CA . CYS B 1 97 ? 16.203 7.48 -3.166 1 88.5 97 CYS B CA 1
ATOM 2821 C C . CYS B 1 97 ? 15.469 7.969 -1.917 1 88.5 97 CYS B C 1
ATOM 2823 O O . CYS B 1 97 ? 14.398 7.461 -1.579 1 88.5 97 CYS B O 1
ATOM 2825 N N . TYR B 1 98 ? 16.109 8.93 -1.175 1 91.19 98 TYR B N 1
ATOM 2826 C CA . TYR B 1 98 ? 15.383 9.594 -0.1 1 91.19 98 TYR B CA 1
ATOM 2827 C C . TYR B 1 98 ? 14.141 10.297 -0.638 1 91.19 98 TYR B C 1
ATOM 2829 O O . TYR B 1 98 ? 14.18 10.891 -1.719 1 91.19 98 TYR B O 1
ATOM 2837 N N . PHE B 1 99 ? 13.102 10.266 0.174 1 95.25 99 PHE B N 1
ATOM 2838 C CA . PHE B 1 99 ? 11.891 10.961 -0.257 1 95.25 99 PHE B CA 1
ATOM 2839 C C . PHE B 1 99 ? 12.172 12.438 -0.51 1 95.25 99 PHE B C 1
ATOM 2841 O O . PHE B 1 99 ? 11.703 13 -1.504 1 95.25 99 PHE B O 1
ATOM 2848 N N . GLU B 1 100 ? 12.992 13.023 0.31 1 93.88 100 GLU B N 1
ATOM 2849 C CA . GLU B 1 100 ? 13.297 14.445 0.224 1 93.88 100 GLU B CA 1
ATOM 2850 C C . GLU B 1 100 ? 14.094 14.766 -1.037 1 93.88 100 GLU B C 1
ATOM 2852 O O . GLU B 1 100 ? 14.164 15.922 -1.459 1 93.88 100 GLU B O 1
ATOM 2857 N N . ASP B 1 101 ? 14.719 13.734 -1.64 1 92.38 101 ASP B N 1
ATOM 2858 C CA . ASP B 1 101 ? 15.594 13.945 -2.787 1 92.38 101 ASP B CA 1
ATOM 2859 C C . ASP B 1 101 ? 14.859 13.672 -4.098 1 92.38 101 ASP B C 1
ATOM 2861 O O . ASP B 1 101 ? 15.43 13.82 -5.18 1 92.38 101 ASP B O 1
ATOM 2865 N N . ILE B 1 102 ? 13.617 13.289 -4.008 1 94.25 102 ILE B N 1
ATOM 2866 C CA . ILE B 1 102 ? 12.859 12.977 -5.211 1 94.25 102 ILE B CA 1
ATOM 2867 C C . ILE B 1 102 ? 12.648 14.242 -6.039 1 94.25 102 ILE B C 1
ATOM 2869 O O . ILE B 1 102 ? 12.188 15.258 -5.52 1 94.25 102 ILE B O 1
ATOM 2873 N N . LYS B 1 103 ? 12.969 14.156 -7.305 1 93.38 103 LYS B N 1
ATOM 2874 C CA . LYS B 1 103 ? 12.812 15.281 -8.219 1 93.38 103 LYS B CA 1
ATOM 2875 C C . LYS B 1 103 ? 11.656 15.055 -9.188 1 93.38 103 LYS B C 1
ATOM 2877 O O . LYS B 1 103 ? 11.094 16 -9.734 1 93.38 103 LYS B O 1
ATOM 2882 N N . ASP B 1 104 ? 11.352 13.852 -9.391 1 94.06 104 ASP B N 1
ATOM 2883 C CA . ASP B 1 104 ? 10.281 13.484 -10.312 1 94.06 104 ASP B CA 1
ATOM 2884 C C . ASP B 1 104 ? 9.305 12.516 -9.648 1 94.06 104 ASP B C 1
ATOM 2886 O O . ASP B 1 104 ? 9.516 11.305 -9.672 1 94.06 104 ASP B O 1
ATOM 2890 N N . MET B 1 105 ? 8.172 12.992 -9.242 1 95.69 105 MET B N 1
ATOM 2891 C CA . MET B 1 105 ? 7.168 12.227 -8.516 1 95.69 105 MET B CA 1
ATOM 2892 C C . MET B 1 105 ? 6.484 11.219 -9.43 1 95.69 105 MET B C 1
ATOM 2894 O O . MET B 1 105 ? 5.84 10.273 -8.961 1 95.69 105 MET B O 1
ATOM 2898 N N . SER B 1 106 ? 6.57 11.383 -10.766 1 96.12 106 SER B N 1
ATOM 2899 C CA . SER B 1 106 ? 5.953 10.438 -11.688 1 96.12 106 SER B CA 1
ATOM 2900 C C . SER B 1 106 ? 6.539 9.039 -11.523 1 96.12 106 SER B C 1
ATOM 2902 O O . SER B 1 106 ? 5.863 8.039 -11.789 1 96.12 106 SER B O 1
ATOM 2904 N N . ASP B 1 107 ? 7.789 8.953 -11.055 1 95.62 107 ASP B N 1
ATOM 2905 C CA . ASP B 1 107 ? 8.414 7.656 -10.805 1 95.62 107 ASP B CA 1
ATOM 2906 C C . ASP B 1 107 ? 7.695 6.906 -9.68 1 95.62 107 ASP B C 1
ATOM 2908 O O . ASP B 1 107 ? 7.613 5.68 -9.703 1 95.62 107 ASP B O 1
ATOM 2912 N N . GLY B 1 108 ? 7.234 7.645 -8.664 1 96.75 108 GLY B N 1
ATOM 2913 C CA . GLY B 1 108 ? 6.426 7.02 -7.625 1 96.75 108 GLY B CA 1
ATOM 2914 C C . GLY B 1 108 ? 5.152 6.391 -8.164 1 96.75 108 GLY B C 1
ATOM 2915 O O . GLY B 1 108 ? 4.789 5.281 -7.773 1 96.75 108 GLY B O 1
ATOM 2916 N N . GLU B 1 109 ? 4.504 7.129 -9.023 1 96.56 109 GLU B N 1
ATOM 2917 C CA . GLU B 1 109 ? 3.295 6.621 -9.664 1 96.56 109 GLU B CA 1
ATOM 2918 C C . GLU B 1 109 ? 3.588 5.367 -10.484 1 96.56 109 GLU B C 1
ATOM 2920 O O . GLU B 1 109 ? 2.824 4.402 -10.445 1 96.56 109 GLU B O 1
ATOM 2925 N N . LYS B 1 110 ? 4.66 5.445 -11.258 1 96.31 110 LYS B N 1
ATOM 2926 C CA . LYS B 1 110 ? 5.074 4.297 -12.062 1 96.31 110 LYS B CA 1
ATOM 2927 C C . LYS B 1 110 ? 5.32 3.07 -11.188 1 96.31 110 LYS B C 1
ATOM 2929 O O . LYS B 1 110 ? 4.887 1.966 -11.516 1 96.31 110 LYS B O 1
ATOM 2934 N N . LEU B 1 111 ? 6.016 3.242 -10.102 1 97 111 LEU B N 1
ATOM 2935 C CA . LEU B 1 111 ? 6.359 2.15 -9.195 1 97 111 LEU B CA 1
ATOM 2936 C C . LEU B 1 111 ? 5.105 1.554 -8.562 1 97 111 LEU B C 1
ATOM 2938 O O . LEU B 1 111 ? 4.93 0.334 -8.562 1 97 111 LEU B O 1
ATOM 2942 N N . MET B 1 112 ? 4.195 2.402 -8.047 1 97.94 112 MET B N 1
ATOM 2943 C CA . MET B 1 112 ? 2.953 1.938 -7.438 1 97.94 112 MET B CA 1
ATOM 2944 C C . MET B 1 112 ? 2.092 1.195 -8.453 1 97.94 112 MET B C 1
ATOM 2946 O O . MET B 1 112 ? 1.479 0.176 -8.125 1 97.94 112 MET B O 1
ATOM 2950 N N . ASN B 1 113 ? 2.025 1.748 -9.625 1 97.69 113 ASN B N 1
ATOM 2951 C CA . ASN B 1 113 ? 1.226 1.128 -10.68 1 97.69 113 ASN B CA 1
ATOM 2952 C C . ASN B 1 113 ? 1.74 -0.266 -11.023 1 97.69 113 ASN B C 1
ATOM 2954 O O . ASN B 1 113 ? 0.96 -1.216 -11.117 1 97.69 113 ASN B O 1
ATOM 2958 N N . LEU B 1 114 ? 2.984 -0.385 -11.211 1 97.38 114 LEU B N 1
ATOM 2959 C CA . LEU B 1 114 ? 3.564 -1.669 -11.594 1 97.38 114 LEU B CA 1
ATOM 2960 C C . LEU B 1 114 ? 3.465 -2.668 -10.445 1 97.38 114 LEU B C 1
ATOM 2962 O O . LEU B 1 114 ? 2.984 -3.789 -10.633 1 97.38 114 LEU B O 1
ATOM 2966 N N . ASN B 1 115 ? 3.904 -2.275 -9.234 1 98.12 115 ASN B N 1
ATOM 2967 C CA . ASN B 1 115 ? 4.031 -3.207 -8.117 1 98.12 115 ASN B CA 1
ATOM 2968 C C . ASN B 1 115 ? 2.672 -3.584 -7.539 1 98.12 115 ASN B C 1
ATOM 2970 O O . ASN B 1 115 ? 2.502 -4.676 -6.996 1 98.12 115 ASN B O 1
ATOM 2974 N N . VAL B 1 116 ? 1.665 -2.67 -7.598 1 98.56 116 VAL B N 1
ATOM 2975 C CA . VAL B 1 116 ? 0.388 -2.924 -6.938 1 98.56 116 VAL B CA 1
ATOM 2976 C C . VAL B 1 116 ? -0.687 -3.207 -7.984 1 98.56 116 VAL B C 1
ATOM 2978 O O . VAL B 1 116 ? -1.24 -4.309 -8.031 1 98.56 116 VAL B O 1
ATOM 2981 N N . MET B 1 117 ? -0.9 -2.23 -8.875 1 98.31 117 MET B N 1
ATOM 2982 C CA . MET B 1 117 ? -1.939 -2.416 -9.883 1 98.31 117 MET B CA 1
ATOM 2983 C C . MET B 1 117 ? -1.582 -3.559 -10.828 1 98.31 117 MET B C 1
ATOM 2985 O O . MET B 1 117 ? -2.465 -4.277 -11.305 1 98.31 117 MET B O 1
ATOM 2989 N N . GLY B 1 118 ? -0.281 -3.699 -11.164 1 98.5 118 GLY B N 1
ATOM 2990 C CA . GLY B 1 118 ? 0.145 -4.809 -12 1 98.5 118 GLY B CA 1
ATOM 2991 C C . GLY B 1 118 ? -0.28 -6.16 -11.461 1 98.5 118 GLY B C 1
ATOM 2992 O O . GLY B 1 118 ? -0.711 -7.031 -12.219 1 98.5 118 GLY B O 1
ATOM 2993 N N . VAL B 1 119 ? -0.169 -6.352 -10.156 1 98.5 119 VAL B N 1
ATOM 2994 C CA . VAL B 1 119 ? -0.588 -7.578 -9.484 1 98.5 119 VAL B CA 1
ATOM 2995 C C . VAL B 1 119 ? -2.105 -7.727 -9.57 1 98.5 119 VAL B C 1
ATOM 2997 O O . VAL B 1 119 ? -2.609 -8.781 -9.969 1 98.5 119 VAL B O 1
ATOM 3000 N N . ALA B 1 120 ? -2.84 -6.672 -9.258 1 98.62 120 ALA B N 1
ATOM 3001 C CA . ALA B 1 120 ? -4.301 -6.699 -9.211 1 98.62 120 ALA B CA 1
ATOM 3002 C C . ALA B 1 120 ? -4.887 -6.918 -10.602 1 98.62 120 ALA B C 1
ATOM 3004 O O . ALA B 1 120 ? -5.875 -7.637 -10.758 1 98.62 120 ALA B O 1
ATOM 3005 N N . ASN B 1 121 ? -4.309 -6.258 -11.609 1 98.44 121 ASN B N 1
ATOM 3006 C CA . ASN B 1 121 ? -4.793 -6.383 -12.977 1 98.44 121 ASN B CA 1
ATOM 3007 C C . ASN B 1 121 ? -4.738 -7.832 -13.461 1 98.44 121 ASN B C 1
ATOM 3009 O O . ASN B 1 121 ? -5.723 -8.352 -13.984 1 98.44 121 ASN B O 1
ATOM 3013 N N . VAL B 1 122 ? -3.6 -8.469 -13.312 1 98.69 122 VAL B N 1
ATOM 3014 C CA . VAL B 1 122 ? -3.443 -9.836 -13.781 1 98.69 122 VAL B CA 1
ATOM 3015 C C . VAL B 1 122 ? -4.371 -10.766 -13 1 98.69 122 VAL B C 1
ATOM 3017 O O . VAL B 1 122 ? -5.059 -11.602 -13.586 1 98.69 122 VAL B O 1
ATOM 3020 N N . LEU B 1 123 ? -4.391 -10.586 -11.68 1 98.69 123 LEU B N 1
ATOM 3021 C CA . LEU B 1 123 ? -5.262 -11.414 -10.844 1 98.69 123 LEU B CA 1
ATOM 3022 C C . LEU B 1 123 ? -6.711 -11.305 -11.297 1 98.69 123 LEU B C 1
ATOM 3024 O O . LEU B 1 123 ? -7.426 -12.312 -11.352 1 98.69 123 LEU B O 1
ATOM 3028 N N . HIS B 1 124 ? -7.156 -10.07 -11.586 1 98.06 124 HIS B N 1
ATOM 3029 C CA . HIS B 1 124 ? -8.531 -9.805 -11.977 1 98.06 124 HIS B CA 1
ATOM 3030 C C . HIS B 1 124 ? -8.945 -10.664 -13.164 1 98.06 124 HIS B C 1
ATOM 3032 O O . HIS B 1 124 ? -10.047 -11.227 -13.18 1 98.06 124 HIS B O 1
ATOM 3038 N N . TYR B 1 125 ? -8.125 -10.844 -14.117 1 97.69 125 TYR B N 1
ATOM 3039 C CA . TYR B 1 125 ? -8.508 -11.508 -15.359 1 97.69 125 TYR B CA 1
ATOM 3040 C C . TYR B 1 125 ? -8.281 -13.008 -15.273 1 97.69 125 TYR B C 1
ATOM 3042 O O . TYR B 1 125 ? -8.797 -13.773 -16.094 1 97.69 125 TYR B O 1
ATOM 3050 N N . PHE B 1 126 ? -7.496 -13.484 -14.32 1 98.19 126 PHE B N 1
ATOM 3051 C CA . PHE B 1 126 ? -7.219 -14.906 -14.211 1 98.19 126 PHE B CA 1
ATOM 3052 C C . PHE B 1 126 ? -8.062 -15.547 -13.117 1 98.19 126 PHE B C 1
ATOM 3054 O O . PHE B 1 126 ? -8.227 -16.766 -13.086 1 98.19 126 PHE B O 1
ATOM 3061 N N . LEU B 1 127 ? -8.57 -14.758 -12.195 1 97.5 127 LEU B N 1
ATOM 3062 C CA . LEU B 1 127 ? -9.148 -15.25 -10.953 1 97.5 127 LEU B CA 1
ATOM 3063 C C . LEU B 1 127 ? -10.312 -16.203 -11.242 1 97.5 127 LEU B C 1
ATOM 3065 O O . LEU B 1 127 ? -10.438 -17.25 -10.602 1 97.5 127 LEU B O 1
ATOM 3069 N N . ALA B 1 128 ? -11.164 -15.859 -12.195 1 95.69 128 ALA B N 1
ATOM 3070 C CA . ALA B 1 128 ? -12.344 -16.672 -12.5 1 95.69 128 ALA B CA 1
ATOM 3071 C C . ALA B 1 128 ? -11.953 -18.062 -12.984 1 95.69 128 ALA B C 1
ATOM 3073 O O . ALA B 1 128 ? -12.703 -19.016 -12.805 1 95.69 128 ALA B O 1
ATOM 3074 N N . SER B 1 129 ? -10.812 -18.172 -13.539 1 97.44 129 SER B N 1
ATOM 3075 C CA . SER B 1 129 ? -10.367 -19.438 -14.117 1 97.44 129 SER B CA 1
ATOM 3076 C C . SER B 1 129 ? -9.586 -20.266 -13.102 1 97.44 129 SER B C 1
ATOM 3078 O O . SER B 1 129 ? -9.094 -21.359 -13.422 1 97.44 129 SER B O 1
ATOM 3080 N N . MET B 1 130 ? -9.445 -19.797 -11.867 1 97.38 130 MET B N 1
ATOM 3081 C CA . MET B 1 130 ? -8.805 -20.562 -10.805 1 97.38 130 MET B CA 1
ATOM 3082 C C . MET B 1 130 ? -9.836 -21.375 -10.023 1 97.38 130 MET B C 1
ATOM 3084 O O . MET B 1 130 ? -10.82 -20.812 -9.523 1 97.38 130 MET B O 1
ATOM 3088 N N . PRO B 1 131 ? -9.625 -22.656 -9.984 1 95.44 131 PRO B N 1
ATOM 3089 C CA . PRO B 1 131 ? -10.539 -23.453 -9.172 1 95.44 131 PRO B CA 1
ATOM 3090 C C . PRO B 1 131 ? -10.656 -22.938 -7.734 1 95.44 131 PRO B C 1
ATOM 3092 O O . PRO B 1 131 ? -9.656 -22.516 -7.145 1 95.44 131 PRO B O 1
ATOM 3095 N N . LYS B 1 132 ? -11.828 -22.922 -7.242 1 93.81 132 LYS B N 1
ATOM 3096 C CA . LYS B 1 132 ? -12.055 -22.531 -5.852 1 93.81 132 LYS B CA 1
ATOM 3097 C C . LYS B 1 132 ? -11.906 -23.734 -4.918 1 93.81 132 LYS B C 1
ATOM 3099 O O . LYS B 1 132 ? -12.891 -24.188 -4.316 1 93.81 132 LYS B O 1
ATOM 3104 N N . VAL B 1 133 ? -10.664 -24.156 -4.758 1 92.81 133 VAL B N 1
ATOM 3105 C CA . VAL B 1 133 ? -10.266 -25.281 -3.91 1 92.81 133 VAL B CA 1
ATOM 3106 C C . VAL B 1 133 ? -9.008 -24.922 -3.123 1 92.81 133 VAL B C 1
ATOM 3108 O O . VAL B 1 133 ? -8.297 -23.969 -3.477 1 92.81 133 VAL B O 1
ATOM 3111 N N . ARG B 1 134 ? -8.688 -25.641 -2.115 1 89.44 134 ARG B N 1
ATOM 3112 C CA . ARG B 1 134 ? -7.566 -25.359 -1.227 1 89.44 134 ARG B CA 1
ATOM 3113 C C . ARG B 1 134 ? -6.238 -25.547 -1.946 1 89.44 134 ARG B C 1
ATOM 3115 O O . ARG B 1 134 ? -5.215 -25 -1.528 1 89.44 134 ARG B O 1
ATOM 3122 N N . ASP B 1 135 ? -6.301 -26.312 -3.01 1 92.94 135 ASP B N 1
ATOM 3123 C CA . ASP B 1 135 ? -5.062 -26.625 -3.723 1 92.94 135 ASP B CA 1
ATOM 3124 C C . ASP B 1 135 ? -4.801 -25.609 -4.828 1 92.94 135 ASP B C 1
ATOM 3126 O O . ASP B 1 135 ? -3.996 -25.859 -5.73 1 92.94 135 ASP B O 1
ATOM 3130 N N . SER B 1 136 ? -5.492 -24.531 -4.887 1 96.56 136 SER B N 1
ATOM 3131 C CA . SER B 1 136 ? -5.191 -23.375 -5.738 1 96.56 136 SER B CA 1
ATOM 3132 C C . SER B 1 136 ? -4.344 -22.359 -4.996 1 96.56 136 SER B C 1
ATOM 3134 O O . SER B 1 136 ? -4.535 -22.125 -3.799 1 96.56 136 SER B O 1
ATOM 3136 N N . ARG B 1 137 ? -3.32 -21.828 -5.711 1 98.31 137 ARG B N 1
ATOM 3137 C CA . ARG B 1 137 ? -2.385 -20.891 -5.086 1 98.31 137 ARG B CA 1
ATOM 3138 C C . ARG B 1 137 ? -2.334 -19.578 -5.848 1 98.31 137 ARG B C 1
ATOM 3140 O O . ARG B 1 137 ? -2.111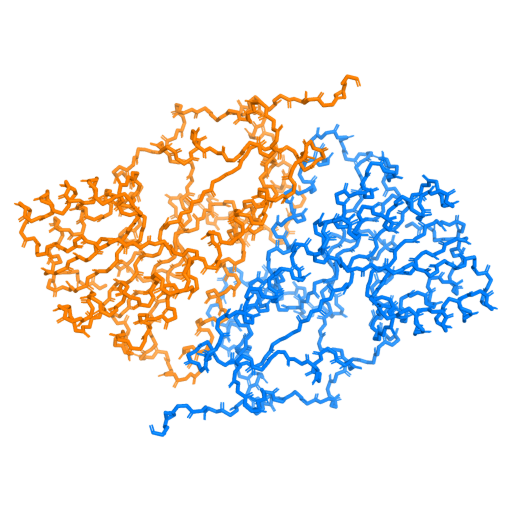 -19.562 -7.059 1 98.31 137 ARG B O 1
ATOM 3147 N N . ILE B 1 138 ? -2.645 -18.562 -5.191 1 98.56 138 ILE B N 1
ATOM 3148 C CA . ILE B 1 138 ? -2.281 -17.219 -5.625 1 98.56 138 ILE B CA 1
ATOM 3149 C C . ILE B 1 138 ? -1.042 -16.75 -4.863 1 98.56 138 ILE B C 1
ATOM 3151 O O . ILE B 1 138 ? -1.084 -16.562 -3.645 1 98.56 138 ILE B O 1
ATOM 3155 N N . VAL B 1 139 ? 0.095 -16.625 -5.543 1 98.81 139 VAL B N 1
ATOM 3156 C CA . VAL B 1 139 ? 1.367 -16.266 -4.922 1 98.81 139 VAL B CA 1
ATOM 3157 C C . VAL B 1 139 ? 1.76 -14.852 -5.309 1 98.81 139 VAL B C 1
ATOM 3159 O O . VAL B 1 139 ? 1.922 -14.547 -6.492 1 98.81 139 VAL B O 1
ATOM 3162 N N . VAL B 1 140 ? 1.844 -13.992 -4.336 1 98.69 140 VAL B N 1
ATOM 3163 C CA . VAL B 1 140 ? 2.264 -12.609 -4.535 1 98.69 140 VAL B CA 1
ATOM 3164 C C . VAL B 1 140 ? 3.682 -12.414 -4.004 1 98.69 140 VAL B C 1
ATOM 3166 O O . VAL B 1 140 ? 3.943 -12.648 -2.82 1 98.69 140 VAL B O 1
ATOM 3169 N N . VAL B 1 141 ? 4.613 -12.008 -4.871 1 97.88 141 VAL B N 1
ATOM 3170 C CA . VAL B 1 141 ? 6 -11.805 -4.465 1 97.88 141 VAL B CA 1
ATOM 3171 C C . VAL B 1 141 ? 6.172 -10.391 -3.922 1 97.88 141 VAL B C 1
ATOM 3173 O O . VAL B 1 141 ? 6.238 -9.422 -4.691 1 97.88 141 VAL B O 1
ATOM 3176 N N . SER B 1 142 ? 6.199 -10.297 -2.682 1 97.25 142 SER B N 1
ATOM 3177 C CA . SER B 1 142 ? 6.449 -9.047 -1.969 1 97.25 142 SER B CA 1
ATOM 3178 C C . SER B 1 142 ? 7.926 -8.891 -1.628 1 97.25 142 SER B C 1
ATOM 3180 O O . SER B 1 142 ? 8.789 -9.125 -2.475 1 97.25 142 SER B O 1
ATOM 3182 N N . SER B 1 143 ? 8.242 -8.492 -0.445 1 93.94 143 SER B N 1
ATOM 3183 C CA . SER B 1 143 ? 9.578 -8.242 0.078 1 93.94 143 SER B CA 1
ATOM 3184 C C . SER B 1 143 ? 9.562 -8.102 1.597 1 93.94 143 SER B C 1
ATOM 3186 O O . SER B 1 143 ? 8.5 -7.922 2.197 1 93.94 143 SER B O 1
ATOM 3188 N N . VAL B 1 144 ? 10.734 -8.25 2.174 1 91.75 144 VAL B N 1
ATOM 3189 C CA . VAL B 1 144 ? 10.852 -7.91 3.588 1 91.75 144 VAL B CA 1
ATOM 3190 C C . VAL B 1 144 ? 10.539 -6.426 3.789 1 91.75 144 VAL B C 1
ATOM 3192 O O . VAL B 1 144 ? 10.133 -6.016 4.875 1 91.75 144 VAL B O 1
ATOM 3195 N N . SER B 1 145 ? 10.672 -5.617 2.756 1 92.06 145 SER B N 1
ATOM 3196 C CA . SER B 1 145 ? 10.305 -4.203 2.789 1 92.06 145 SER B CA 1
ATOM 3197 C C . SER B 1 145 ? 8.789 -4.027 2.836 1 92.06 145 SER B C 1
ATOM 3199 O O . SER B 1 145 ? 8.289 -2.9 2.91 1 92.06 145 SER B O 1
ATOM 3201 N N . GLY B 1 146 ? 8.055 -5.074 2.816 1 94.5 146 GLY B N 1
ATOM 3202 C CA . GLY B 1 146 ? 6.605 -5.043 2.9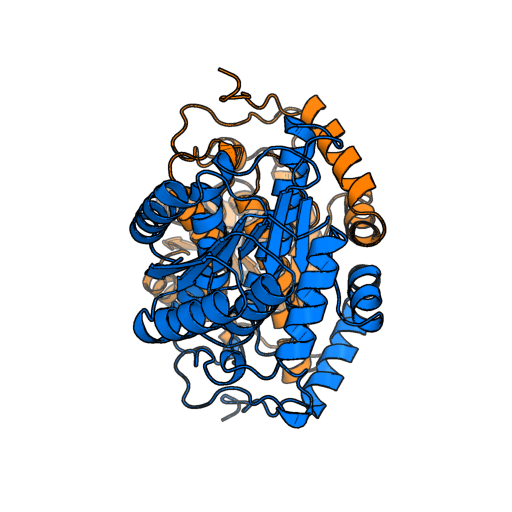51 1 94.5 146 GLY B CA 1
ATOM 3203 C C . GLY B 1 146 ? 6.137 -5.18 4.387 1 94.5 146 GLY B C 1
ATOM 3204 O O . GLY B 1 146 ? 4.938 -5.086 4.668 1 94.5 146 GLY B O 1
ATOM 3205 N N . VAL B 1 147 ? 7.145 -5.332 5.324 1 92.44 147 VAL B N 1
ATOM 3206 C CA . VAL B 1 147 ? 6.707 -5.578 6.695 1 92.44 147 VAL B CA 1
ATOM 3207 C C . VAL B 1 147 ? 7.531 -4.734 7.66 1 92.44 147 VAL B C 1
ATOM 3209 O O . VAL B 1 147 ? 7.301 -4.762 8.875 1 92.44 147 VAL B O 1
ATOM 3212 N N . VAL B 1 148 ? 8.508 -4.035 7.207 1 92.25 148 VAL B N 1
ATOM 3213 C CA . VAL B 1 148 ? 9.305 -3.115 8.016 1 92.25 148 VAL B CA 1
ATOM 3214 C C . VAL B 1 148 ? 9.719 -1.91 7.172 1 92.25 148 VAL B C 1
ATOM 3216 O O . VAL B 1 148 ? 9.883 -2.023 5.957 1 92.25 148 VAL B O 1
ATOM 3219 N N . GLY B 1 149 ? 9.836 -0.791 7.832 1 92 149 GLY B N 1
ATOM 3220 C CA . GLY B 1 149 ? 10.289 0.401 7.133 1 92 149 GLY B CA 1
ATOM 3221 C C . GLY B 1 149 ? 11.781 0.389 6.84 1 92 149 GLY B C 1
ATOM 3222 O O . GLY B 1 149 ? 12.594 0.162 7.738 1 92 149 GLY B O 1
ATOM 3223 N N . VAL B 1 150 ? 12.125 0.619 5.562 1 89 150 VAL B N 1
ATOM 3224 C CA . VAL B 1 150 ? 13.516 0.647 5.121 1 89 150 VAL B CA 1
ATOM 3225 C C . VAL B 1 150 ? 13.836 2.004 4.496 1 89 150 VAL B C 1
ATOM 3227 O O . VAL B 1 150 ? 13.109 2.473 3.613 1 89 150 VAL B O 1
ATOM 3230 N N . PRO B 1 151 ? 14.875 2.676 4.945 1 88.31 151 PRO B N 1
ATOM 3231 C CA . PRO B 1 151 ? 15.219 3.967 4.344 1 88.31 151 PRO B CA 1
ATOM 3232 C C . PRO B 1 151 ? 15.484 3.865 2.844 1 88.31 151 PRO B C 1
ATOM 3234 O O . PRO B 1 151 ? 15.914 2.816 2.357 1 88.31 151 PRO B O 1
ATOM 3237 N N . PHE B 1 152 ? 15.172 4.965 2.057 1 88 152 PHE B N 1
ATOM 3238 C CA . PHE B 1 152 ? 15.398 5.141 0.625 1 88 152 PHE B CA 1
ATOM 3239 C C . PHE B 1 152 ? 14.406 4.309 -0.182 1 88 152 PHE B C 1
ATOM 3241 O O . PHE B 1 152 ? 14.617 4.07 -1.374 1 88 152 PHE B O 1
ATOM 3248 N N . ARG B 1 153 ? 13.375 3.822 0.529 1 93 153 ARG B N 1
ATOM 3249 C CA . ARG B 1 153 ? 12.445 2.906 -0.132 1 93 153 ARG B CA 1
ATOM 3250 C C . ARG B 1 153 ? 11 3.279 0.168 1 93 153 ARG B C 1
ATOM 3252 O O . ARG B 1 153 ? 10.156 2.404 0.377 1 93 153 ARG B O 1
ATOM 3259 N N . THR B 1 154 ? 10.703 4.562 0.265 1 95.81 154 THR B N 1
ATOM 3260 C CA . THR B 1 154 ? 9.375 5.008 0.678 1 95.81 154 THR B CA 1
ATOM 3261 C C . THR B 1 154 ? 8.297 4.41 -0.224 1 95.81 154 THR B C 1
ATOM 3263 O O . THR B 1 154 ? 7.418 3.688 0.246 1 95.81 154 THR B O 1
ATOM 3266 N N . PHE B 1 155 ? 8.406 4.594 -1.566 1 97.31 155 PHE B N 1
ATOM 3267 C CA . PHE B 1 155 ? 7.379 4.086 -2.469 1 97.31 155 PHE B CA 1
ATOM 3268 C C . PHE B 1 155 ? 7.469 2.57 -2.59 1 97.31 155 PHE B C 1
ATOM 3270 O O . PHE B 1 155 ? 6.457 1.897 -2.799 1 97.31 155 PHE B O 1
ATOM 3277 N N . TYR B 1 156 ? 8.641 2.014 -2.516 1 95.69 156 TYR B N 1
ATOM 3278 C CA . TYR B 1 156 ? 8.789 0.562 -2.545 1 95.69 156 TYR B CA 1
ATOM 3279 C C . TYR B 1 156 ? 8.117 -0.079 -1.336 1 95.69 156 TYR B C 1
ATOM 3281 O O . TYR B 1 156 ? 7.328 -1.014 -1.479 1 95.69 156 TYR B O 1
ATOM 3289 N N . CYS B 1 157 ? 8.445 0.438 -0.104 1 97.12 157 CYS B N 1
ATOM 3290 C CA . CYS B 1 157 ? 7.758 -0.032 1.094 1 97.12 157 CYS B CA 1
ATOM 3291 C C . CYS B 1 157 ? 6.25 0.139 0.959 1 97.12 157 CYS B C 1
ATOM 3293 O O . CYS B 1 157 ? 5.484 -0.782 1.258 1 97.12 157 CYS B O 1
ATOM 3295 N N . ALA B 1 158 ? 5.836 1.299 0.499 1 98.44 158 ALA B N 1
ATOM 3296 C CA . ALA B 1 158 ? 4.41 1.546 0.296 1 98.44 158 ALA B CA 1
ATOM 3297 C C . ALA B 1 158 ? 3.787 0.469 -0.587 1 98.44 158 ALA B C 1
ATOM 3299 O O . ALA B 1 158 ? 2.742 -0.09 -0.25 1 98.44 158 ALA B O 1
ATOM 3300 N N . SER B 1 159 ? 4.402 0.168 -1.68 1 98.38 159 SER B N 1
ATOM 3301 C CA . SER B 1 159 ? 3.859 -0.776 -2.65 1 98.38 159 SER B CA 1
ATOM 3302 C C . SER B 1 159 ? 3.805 -2.188 -2.078 1 98.38 159 SER B C 1
ATOM 3304 O O . SER B 1 159 ? 2.812 -2.898 -2.26 1 98.38 159 SER B O 1
ATOM 3306 N N . LYS B 1 160 ? 4.867 -2.58 -1.428 1 98.31 160 LYS B N 1
ATOM 3307 C CA . LYS B 1 160 ? 4.93 -3.945 -0.917 1 98.31 160 LYS B CA 1
ATOM 3308 C C . LYS B 1 160 ? 4.008 -4.125 0.288 1 98.31 160 LYS B C 1
ATOM 3310 O O . LYS B 1 160 ? 3.43 -5.195 0.479 1 98.31 160 LYS B O 1
ATOM 3315 N N . TRP B 1 161 ? 3.816 -3.074 1.114 1 98.06 161 TRP B N 1
ATOM 3316 C CA . TRP B 1 161 ? 2.801 -3.102 2.16 1 98.06 161 TRP B CA 1
ATOM 3317 C C . TRP B 1 161 ? 1.4 -3.162 1.559 1 98.06 161 TRP B C 1
ATOM 3319 O O . TRP B 1 161 ? 0.519 -3.84 2.09 1 98.06 161 TRP B O 1
ATOM 3329 N N . ALA B 1 162 ? 1.221 -2.412 0.529 1 98.69 162 ALA B N 1
ATOM 3330 C CA . ALA B 1 162 ? -0.066 -2.441 -0.161 1 98.69 162 ALA B CA 1
ATOM 3331 C C . ALA B 1 162 ? -0.45 -3.869 -0.544 1 98.69 162 ALA B C 1
ATOM 3333 O O . ALA B 1 162 ? -1.614 -4.258 -0.427 1 98.69 162 ALA B O 1
ATOM 3334 N N . LEU B 1 163 ? 0.511 -4.629 -1.01 1 98.62 163 LEU B N 1
ATOM 3335 C CA . LEU B 1 163 ? 0.258 -6.012 -1.399 1 98.62 163 LEU B CA 1
ATOM 3336 C C . LEU B 1 163 ? -0.224 -6.836 -0.208 1 98.62 163 LEU B C 1
ATOM 3338 O O . LEU B 1 163 ? -1.116 -7.672 -0.347 1 98.62 163 LEU B O 1
ATOM 3342 N N . HIS B 1 164 ? 0.383 -6.641 0.931 1 97.44 164 HIS B N 1
ATOM 3343 C CA . HIS B 1 164 ? -0.044 -7.348 2.131 1 97.44 164 HIS B CA 1
ATOM 3344 C C . HIS B 1 164 ? -1.492 -7.023 2.479 1 97.44 164 HIS B C 1
ATOM 3346 O O . HIS B 1 164 ? -2.277 -7.918 2.793 1 97.44 164 HIS B O 1
ATOM 3352 N N . GLY B 1 165 ? -1.841 -5.707 2.473 1 97.56 165 GLY B N 1
ATOM 3353 C CA . GLY B 1 165 ? -3.211 -5.309 2.75 1 97.56 165 GLY B CA 1
ATOM 3354 C C . GLY B 1 165 ? -4.207 -5.855 1.743 1 97.56 165 GLY B C 1
ATOM 3355 O O . GLY B 1 165 ? -5.281 -6.328 2.119 1 97.56 165 GLY B O 1
ATOM 3356 N N . PHE B 1 166 ? -3.838 -5.801 0.458 1 98.31 166 PHE B N 1
ATOM 3357 C CA . PHE B 1 166 ? -4.668 -6.336 -0.615 1 98.31 166 PHE B CA 1
ATOM 3358 C C . PHE B 1 166 ? -4.941 -7.82 -0.395 1 98.31 166 PHE B C 1
ATOM 3360 O O . PHE B 1 166 ? -6.094 -8.258 -0.446 1 98.31 166 PHE B O 1
ATOM 3367 N N . CYS B 1 167 ? -3.912 -8.586 -0.122 1 97.88 167 CYS B N 1
ATOM 3368 C CA . CYS B 1 167 ? -4.008 -10.031 0.032 1 97.88 167 CYS B CA 1
ATOM 3369 C C . CYS B 1 167 ? -4.781 -10.398 1.294 1 97.88 167 CYS B C 1
ATOM 3371 O O . CYS B 1 167 ? -5.516 -11.383 1.314 1 97.88 167 CYS B O 1
ATOM 3373 N N . ALA B 1 168 ? -4.594 -9.617 2.359 1 95.69 168 ALA B N 1
ATOM 3374 C CA . ALA B 1 168 ? -5.352 -9.859 3.584 1 95.69 168 ALA B CA 1
ATOM 3375 C C . ALA B 1 168 ? -6.852 -9.719 3.338 1 95.69 168 ALA B C 1
ATOM 3377 O O . ALA B 1 168 ? -7.641 -10.562 3.768 1 95.69 168 ALA B O 1
ATOM 3378 N N . ALA B 1 169 ? -7.238 -8.625 2.658 1 95.31 169 ALA B N 1
ATOM 3379 C CA . ALA B 1 169 ? -8.648 -8.414 2.33 1 95.31 169 ALA B CA 1
ATOM 3380 C C . ALA B 1 169 ? -9.164 -9.508 1.396 1 95.31 169 ALA B C 1
ATOM 3382 O O . ALA B 1 169 ? -10.281 -9.992 1.562 1 95.31 169 ALA B O 1
ATOM 3383 N N . LEU B 1 170 ? -8.359 -9.883 0.446 1 96.25 170 LEU B N 1
ATOM 3384 C CA . LEU B 1 170 ? -8.734 -10.922 -0.503 1 96.25 170 LEU B CA 1
ATOM 3385 C C . LEU B 1 170 ? -8.984 -12.242 0.214 1 96.25 170 LEU B C 1
ATOM 3387 O O . LEU B 1 170 ? -9.977 -12.93 -0.065 1 96.25 170 LEU B O 1
ATOM 3391 N N . ARG B 1 171 ? -8.078 -12.664 1.132 1 94.5 171 ARG B N 1
ATOM 3392 C CA . ARG B 1 171 ? -8.25 -13.875 1.924 1 94.5 171 ARG B CA 1
ATOM 3393 C C . ARG B 1 171 ? -9.578 -13.852 2.68 1 94.5 171 ARG B C 1
ATOM 3395 O O . ARG B 1 171 ? -10.289 -14.852 2.732 1 94.5 171 ARG B O 1
ATOM 3402 N N . ALA B 1 172 ? -9.805 -12.68 3.27 1 91.19 172 ALA B N 1
ATOM 3403 C CA . ALA B 1 172 ? -11.055 -12.531 4.016 1 91.19 172 ALA B CA 1
ATOM 3404 C C . ALA B 1 172 ? -12.266 -12.719 3.104 1 91.19 172 ALA B C 1
ATOM 3406 O O . ALA B 1 172 ? -13.258 -13.328 3.5 1 91.19 172 ALA B O 1
ATOM 3407 N N . GLU B 1 173 ? -12.195 -12.211 1.915 1 92.31 173 GLU B N 1
ATOM 3408 C CA . GLU B 1 173 ? -13.281 -12.367 0.953 1 92.31 173 GLU B CA 1
ATOM 3409 C C . GLU B 1 173 ? -13.461 -13.828 0.552 1 92.31 173 GLU B C 1
ATOM 3411 O O . GLU B 1 173 ? -14.586 -14.32 0.456 1 92.31 173 GLU B O 1
ATOM 3416 N N . PHE B 1 174 ? -12.328 -14.484 0.288 1 92.94 174 PHE B N 1
ATOM 3417 C CA . PHE B 1 174 ? -12.375 -15.898 -0.087 1 92.94 174 PHE B CA 1
ATOM 3418 C C . PHE B 1 174 ? -12.984 -16.734 1.032 1 92.94 174 PHE B C 1
ATOM 3420 O O . PHE B 1 174 ? -13.812 -17.609 0.779 1 92.94 174 PHE B O 1
ATOM 3427 N N . LEU B 1 175 ? -12.508 -16.453 2.234 1 88.44 175 LEU B N 1
ATOM 3428 C CA . LEU B 1 175 ? -13.047 -17.156 3.387 1 88.44 175 LEU B CA 1
ATOM 3429 C C . LEU B 1 175 ? -14.555 -16.953 3.506 1 88.44 175 LEU B C 1
ATOM 3431 O O . LEU B 1 175 ? -15.305 -17.891 3.771 1 88.44 175 LEU B O 1
ATOM 3435 N N . GLU B 1 176 ? -14.922 -15.742 3.311 1 85.62 176 GLU B N 1
ATOM 3436 C CA . GLU B 1 176 ? -16.328 -15.391 3.42 1 85.62 176 GLU B CA 1
ATOM 3437 C C . GLU B 1 176 ? -17.156 -16.047 2.309 1 85.62 176 GLU B C 1
ATOM 3439 O O . GLU B 1 176 ? -18.234 -16.578 2.555 1 85.62 176 GLU B O 1
ATOM 3444 N N . ALA B 1 177 ? -16.641 -16.047 1.123 1 87 177 ALA B N 1
ATOM 3445 C CA . ALA B 1 177 ? -17.391 -16.469 -0.055 1 87 177 ALA B CA 1
ATOM 3446 C C . ALA B 1 177 ? -17.391 -17.984 -0.184 1 87 177 ALA B C 1
ATOM 3448 O O . ALA B 1 177 ? -18.391 -18.594 -0.588 1 87 177 ALA B O 1
ATOM 3449 N N . TYR B 1 178 ? -16.25 -18.641 0.202 1 90.44 178 TYR B N 1
ATOM 3450 C CA . TYR B 1 178 ? -16.094 -20.031 -0.169 1 90.44 178 TYR B CA 1
ATOM 3451 C C . TYR B 1 178 ? -15.867 -20.906 1.063 1 90.44 178 TYR B C 1
ATOM 3453 O O . TYR B 1 178 ? -15.961 -22.125 0.993 1 90.44 178 TYR B O 1
ATOM 3461 N N . GLY B 1 179 ? -15.602 -20.297 2.223 1 86.44 179 GLY B N 1
ATOM 3462 C CA . GLY B 1 179 ? -15.289 -21.047 3.428 1 86.44 179 GLY B CA 1
ATOM 3463 C C . GLY B 1 179 ? -13.859 -21.547 3.473 1 86.44 179 GLY B C 1
ATOM 3464 O O . GLY B 1 179 ? -13.133 -21.438 2.48 1 86.44 179 GLY B O 1
ATOM 3465 N N . PRO B 1 180 ? -13.359 -22.016 4.613 1 82.5 180 PRO B N 1
ATOM 3466 C CA . PRO B 1 180 ? -11.953 -22.375 4.816 1 82.5 180 PRO B CA 1
ATOM 3467 C C . PRO B 1 180 ? -11.531 -23.594 3.984 1 82.5 180 PRO B C 1
ATOM 3469 O O . PRO B 1 180 ? -10.352 -23.734 3.658 1 82.5 180 PRO B O 1
ATOM 3472 N N . ASP B 1 181 ? -12.484 -24.391 3.531 1 86.19 181 ASP B N 1
ATOM 3473 C CA . ASP B 1 181 ? -12.148 -25.656 2.869 1 86.19 181 ASP B CA 1
ATOM 3474 C C . ASP B 1 181 ? -12.07 -25.469 1.354 1 86.19 181 ASP B C 1
ATOM 3476 O O . ASP B 1 181 ? -11.516 -26.312 0.65 1 86.19 181 ASP B O 1
ATOM 3480 N N . LYS B 1 182 ? -12.617 -24.375 0.818 1 89.94 182 LYS B N 1
ATOM 3481 C CA . LYS B 1 182 ? -12.672 -24.203 -0.629 1 89.94 182 LYS B CA 1
ATOM 3482 C C . LYS B 1 182 ? -11.93 -22.938 -1.057 1 89.94 182 LYS B C 1
ATOM 3484 O O . LYS B 1 182 ? -11.664 -22.734 -2.244 1 89.94 182 LYS B O 1
ATOM 3489 N N . ALA B 1 183 ? -11.477 -22.203 -0.194 1 90.31 183 ALA B N 1
ATOM 3490 C CA . ALA B 1 183 ? -10.805 -20.938 -0.504 1 90.31 183 ALA B CA 1
ATOM 3491 C C . ALA B 1 183 ? -9.406 -21.188 -1.054 1 90.31 183 ALA B C 1
ATOM 3493 O O . ALA B 1 183 ? -8.609 -21.906 -0.441 1 90.31 183 ALA B O 1
ATOM 3494 N N . PRO B 1 184 ? -9.141 -20.609 -2.318 1 95.06 184 PRO B N 1
ATOM 3495 C CA . PRO B 1 184 ? -7.738 -20.625 -2.754 1 95.06 184 PRO B CA 1
ATOM 3496 C C . PRO B 1 184 ? -6.793 -20.031 -1.715 1 95.06 184 PRO B C 1
ATOM 3498 O O . PRO B 1 184 ? -7.176 -19.109 -0.979 1 95.06 184 PRO B O 1
ATOM 3501 N N . LYS B 1 185 ? -5.617 -20.578 -1.619 1 96.5 185 LYS B N 1
ATOM 3502 C CA . LYS B 1 185 ? -4.633 -20.016 -0.707 1 96.5 185 LYS B CA 1
ATOM 3503 C C . LYS B 1 185 ? -3.928 -18.812 -1.335 1 96.5 185 LYS B C 1
ATOM 3505 O O . LYS B 1 185 ? -3.547 -18.844 -2.506 1 96.5 185 LYS B O 1
ATOM 3510 N N . VAL B 1 186 ? -3.902 -17.766 -0.594 1 97.56 186 VAL B N 1
ATOM 3511 C CA . VAL B 1 186 ? -3.156 -16.562 -0.985 1 97.56 186 VAL B CA 1
ATOM 3512 C C . VAL B 1 186 ? -1.84 -16.5 -0.213 1 97.56 186 VAL B C 1
ATOM 3514 O O . VAL B 1 186 ? -1.836 -16.297 1.003 1 97.56 186 VAL B O 1
ATOM 3517 N N . VAL B 1 187 ? -0.727 -16.672 -0.924 1 97.75 187 VAL B N 1
ATOM 3518 C CA . VAL B 1 187 ? 0.602 -16.719 -0.323 1 97.75 187 VAL B CA 1
ATOM 3519 C C . VAL B 1 187 ? 1.352 -15.422 -0.622 1 97.75 187 VAL B C 1
ATOM 3521 O O . VAL B 1 187 ? 1.529 -15.055 -1.785 1 97.75 187 VAL B O 1
ATOM 3524 N N . VAL B 1 188 ? 1.711 -14.719 0.399 1 97.94 188 VAL B N 1
ATOM 3525 C CA . VAL B 1 188 ? 2.596 -13.57 0.245 1 97.94 188 VAL B CA 1
ATOM 3526 C C . VAL B 1 188 ? 4.02 -13.961 0.633 1 97.94 188 VAL B C 1
ATOM 3528 O O . VAL B 1 188 ? 4.293 -14.273 1.795 1 97.94 188 VAL B O 1
ATOM 3531 N N . THR B 1 189 ? 4.934 -14.008 -0.326 1 97.94 189 THR B N 1
ATOM 3532 C CA . THR B 1 189 ? 6.32 -14.367 -0.064 1 97.94 189 THR B CA 1
ATOM 3533 C C . THR B 1 189 ? 7.195 -13.125 0.05 1 97.94 189 THR B C 1
ATOM 3535 O O . THR B 1 189 ? 7.02 -12.164 -0.707 1 97.94 189 THR B O 1
ATOM 3538 N N . CYS B 1 190 ? 8.07 -13.109 1.009 1 96.69 190 CYS B N 1
ATOM 3539 C CA . CYS B 1 190 ? 8.836 -11.914 1.341 1 96.69 190 CYS B CA 1
ATOM 3540 C C . CYS B 1 190 ? 10.336 -12.188 1.265 1 96.69 190 CYS B C 1
ATOM 3542 O O . CYS B 1 190 ? 11.008 -12.266 2.293 1 96.69 190 CYS B O 1
ATOM 3544 N N . PRO B 1 191 ? 10.867 -12.195 0.073 1 94.12 191 PRO B N 1
ATOM 3545 C CA . PRO B 1 191 ? 12.312 -12.359 -0.057 1 94.12 191 PRO B CA 1
ATOM 3546 C C . PRO B 1 191 ? 13.094 -11.188 0.532 1 94.12 191 PRO B C 1
ATOM 3548 O O . PRO B 1 191 ? 12.633 -10.047 0.49 1 94.12 191 PRO B O 1
ATOM 3551 N N . PRO B 1 192 ? 14.281 -11.531 1.09 1 89.88 192 PRO B N 1
ATOM 3552 C CA . PRO B 1 192 ? 15.234 -10.453 1.339 1 89.88 192 PRO B CA 1
ATOM 3553 C C . PRO B 1 192 ? 15.906 -9.945 0.061 1 89.88 192 PRO B C 1
ATOM 3555 O O . PRO B 1 192 ? 15.336 -10.07 -1.027 1 89.88 192 PRO B O 1
ATOM 3558 N N . GLU B 1 193 ? 17.016 -9.305 0.191 1 84.25 193 GLU B N 1
ATOM 3559 C CA . GLU B 1 193 ? 17.75 -8.844 -0.992 1 84.25 193 GLU B CA 1
ATOM 3560 C C . GLU B 1 193 ? 18.203 -10.023 -1.843 1 84.25 193 GLU B C 1
ATOM 3562 O O . GLU B 1 193 ? 18.875 -10.938 -1.341 1 84.25 193 GLU B O 1
ATOM 3567 N N . VAL B 1 194 ? 17.781 -10.008 -3.057 1 84.94 194 VAL B N 1
ATOM 3568 C CA . VAL B 1 194 ? 18.141 -11.062 -4 1 84.94 194 VAL B CA 1
ATOM 3569 C C . VAL B 1 194 ? 18.984 -10.477 -5.133 1 84.94 194 VAL B C 1
ATOM 3571 O O . VAL B 1 194 ? 18.766 -9.344 -5.555 1 84.94 194 VAL B O 1
ATOM 3574 N N . GLY B 1 195 ? 19.953 -11.156 -5.586 1 79.5 195 GLY B N 1
ATOM 3575 C CA . GLY B 1 195 ? 20.859 -10.703 -6.625 1 79.5 195 GLY B CA 1
ATOM 3576 C C . GLY B 1 195 ? 20.234 -10.688 -8.008 1 79.5 195 GLY B C 1
ATOM 3577 O O . GLY B 1 195 ? 20.609 -11.477 -8.875 1 79.5 195 GLY B O 1
ATOM 3578 N N . THR B 1 196 ? 19.312 -9.781 -8.219 1 79 196 THR B N 1
ATOM 3579 C CA . THR B 1 196 ? 18.656 -9.602 -9.508 1 79 196 THR B CA 1
ATOM 3580 C C . THR B 1 196 ? 18.891 -8.195 -10.047 1 79 196 THR B C 1
ATOM 3582 O O . THR B 1 196 ? 19.531 -7.371 -9.391 1 79 196 THR B O 1
ATOM 3585 N N . SER B 1 197 ? 18.453 -8.141 -11.266 1 71.06 197 SER B N 1
ATOM 3586 C CA . SER B 1 197 ? 18.562 -6.828 -11.891 1 71.06 197 SER B CA 1
ATOM 3587 C C . SER B 1 197 ? 17.562 -5.844 -11.281 1 71.06 197 SER B C 1
ATOM 3589 O O . SER B 1 197 ? 17.609 -4.648 -11.57 1 71.06 197 SER B O 1
ATOM 3591 N N . LEU B 1 198 ? 16.688 -6.273 -10.438 1 75.25 198 LEU B N 1
ATOM 3592 C CA . LEU B 1 198 ? 15.703 -5.406 -9.781 1 75.25 198 LEU B CA 1
ATOM 3593 C C . LEU B 1 198 ? 16.406 -4.281 -9.023 1 75.25 198 LEU B C 1
ATOM 3595 O O . LEU B 1 198 ? 15.938 -3.139 -9.039 1 75.25 198 LEU B O 1
ATOM 3599 N N . ASN B 1 199 ? 17.469 -4.621 -8.492 1 67.25 199 ASN B N 1
ATOM 3600 C CA . ASN B 1 199 ? 18.172 -3.641 -7.668 1 67.25 199 ASN B CA 1
ATOM 3601 C C . ASN B 1 199 ? 19.094 -2.76 -8.508 1 67.25 199 ASN B C 1
ATOM 3603 O O . ASN B 1 199 ? 19.422 -1.643 -8.109 1 67.25 199 ASN B O 1
ATOM 3607 N N . THR B 1 200 ? 19.422 -3.336 -9.68 1 66.44 200 THR B N 1
ATOM 3608 C CA . THR B 1 200 ? 20.312 -2.539 -10.516 1 66.44 200 THR B CA 1
ATOM 3609 C C . THR B 1 200 ? 19.516 -1.63 -11.445 1 66.44 200 THR B C 1
ATOM 3611 O O . THR B 1 200 ? 20.031 -0.625 -11.93 1 66.44 200 THR B O 1
ATOM 3614 N N . ASN B 1 201 ? 18.25 -2.02 -11.656 1 74.25 201 ASN B N 1
ATOM 3615 C CA . ASN B 1 201 ? 17.406 -1.212 -12.523 1 74.25 201 ASN B CA 1
ATOM 3616 C C . ASN B 1 201 ? 16.359 -0.44 -11.727 1 74.25 201 ASN B C 1
ATOM 3618 O O . ASN B 1 201 ? 15.227 -0.271 -12.18 1 74.25 201 ASN B O 1
ATOM 3622 N N . ARG B 1 202 ? 16.828 0.098 -10.68 1 82.5 202 ARG B N 1
ATOM 3623 C CA . ARG B 1 202 ? 15.945 0.869 -9.805 1 82.5 202 ARG B CA 1
ATOM 3624 C C . ARG B 1 202 ? 15.539 2.184 -10.453 1 82.5 202 ARG B C 1
ATOM 3626 O O . ARG B 1 202 ? 16.328 2.795 -11.18 1 82.5 202 ARG B O 1
ATOM 3633 N N . LEU B 1 203 ? 14.352 2.572 -10.172 1 84.38 203 LEU B N 1
ATOM 3634 C CA . LEU B 1 203 ? 13.945 3.902 -10.609 1 84.38 203 LEU B CA 1
ATOM 3635 C C . LEU B 1 203 ? 14.789 4.98 -9.938 1 84.38 203 LEU B C 1
ATOM 3637 O O . LEU B 1 203 ? 15.086 4.887 -8.742 1 84.38 203 LEU B O 1
ATOM 3641 N N . LYS B 1 204 ? 15.141 5.984 -10.703 1 79.56 204 LYS B N 1
ATOM 3642 C CA . LYS B 1 204 ? 16.109 6.98 -10.25 1 79.56 204 LYS B CA 1
ATOM 3643 C C . LYS B 1 204 ? 15.414 8.188 -9.625 1 79.56 204 LYS B C 1
ATOM 3645 O O . LYS B 1 204 ? 16.047 9 -8.961 1 79.56 204 LYS B O 1
ATOM 3650 N N . PHE B 1 205 ? 14.211 8.359 -9.891 1 87.25 205 PHE B N 1
ATOM 3651 C CA . PHE B 1 205 ? 13.414 9.453 -9.344 1 87.25 205 PHE B CA 1
ATOM 3652 C C . PHE B 1 205 ? 14.031 10.797 -9.703 1 87.25 205 PHE B C 1
ATOM 3654 O O . PHE B 1 205 ? 14.133 11.688 -8.852 1 87.25 205 PHE B O 1
ATOM 3661 N N . GLY B 1 206 ? 14.508 10.891 -10.945 1 81.62 206 GLY B N 1
ATOM 3662 C CA . GLY B 1 206 ? 15.039 12.133 -11.484 1 81.62 206 GLY B CA 1
ATOM 3663 C C . GLY B 1 206 ? 16.484 12.383 -11.109 1 81.62 206 GLY B C 1
ATOM 3664 O O . GLY B 1 206 ? 17.047 13.43 -11.43 1 81.62 206 GLY B O 1
ATOM 3665 N N . ASN B 1 207 ? 17.172 11.398 -10.398 1 83.12 207 ASN B N 1
ATOM 3666 C CA . ASN B 1 207 ? 18.562 11.539 -9.984 1 83.12 207 ASN B CA 1
ATOM 3667 C C . ASN B 1 207 ? 19.5 10.742 -10.883 1 83.12 207 ASN B C 1
ATOM 3669 O O . ASN B 1 207 ? 19.047 9.891 -11.656 1 83.12 207 ASN B O 1
ATOM 3673 N N . GLU B 1 208 ? 20.688 11.062 -10.82 1 75.88 208 GLU B N 1
ATOM 3674 C CA . GLU B 1 208 ? 21.688 10.383 -11.648 1 75.88 208 GLU B CA 1
ATOM 3675 C C . GLU B 1 208 ? 22.094 9.047 -11.031 1 75.88 208 GLU B C 1
ATOM 3677 O O . GLU B 1 208 ? 22.391 8.094 -11.758 1 75.88 208 GLU B O 1
ATOM 3682 N N . GLU B 1 209 ? 22.141 9.062 -9.68 1 75.25 209 GLU B N 1
ATOM 3683 C CA . GLU B 1 209 ? 22.547 7.855 -8.969 1 75.25 209 GLU B CA 1
ATOM 3684 C C . GLU B 1 209 ? 21.516 7.453 -7.922 1 75.25 209 GLU B C 1
ATOM 3686 O O . GLU B 1 209 ? 20.766 8.297 -7.434 1 75.25 209 GLU B O 1
ATOM 3691 N N . THR B 1 210 ? 21.469 6.207 -7.777 1 74.06 210 THR B N 1
ATOM 3692 C CA . THR B 1 210 ? 20.625 5.656 -6.727 1 74.06 210 THR B CA 1
ATOM 3693 C C . THR B 1 210 ? 21.469 4.973 -5.652 1 74.06 210 THR B C 1
ATOM 3695 O O . THR B 1 210 ? 22.641 4.68 -5.871 1 74.06 210 THR B O 1
ATOM 3698 N N . ALA B 1 211 ? 20.844 4.848 -4.469 1 71.69 211 ALA B N 1
ATOM 3699 C CA . ALA B 1 211 ? 21.531 4.102 -3.416 1 71.69 211 ALA B CA 1
ATOM 3700 C C . ALA B 1 211 ? 21.953 2.717 -3.906 1 71.69 211 ALA B C 1
ATOM 3702 O O . ALA B 1 211 ? 21.219 2.074 -4.668 1 71.69 211 ALA B O 1
ATOM 3703 N N . GLN B 1 212 ? 23.172 2.402 -3.527 1 69.19 212 GLN B N 1
ATOM 3704 C CA . GLN B 1 212 ? 23.719 1.127 -3.975 1 69.19 212 GLN B CA 1
ATOM 3705 C C . GLN B 1 212 ? 23.641 0.076 -2.871 1 69.19 212 GLN B C 1
ATOM 3707 O O . GLN B 1 212 ? 23.797 0.392 -1.691 1 69.19 212 GLN B O 1
ATOM 3712 N N . PHE B 1 213 ? 23.188 -0.994 -3.285 1 66.75 213 PHE B N 1
ATOM 3713 C CA . PHE B 1 213 ? 23.156 -2.133 -2.373 1 66.75 213 PHE B CA 1
ATOM 3714 C C . PHE B 1 213 ? 24.359 -3.045 -2.602 1 66.75 213 PHE B C 1
ATOM 3716 O O . PHE B 1 213 ? 24.812 -3.207 -3.734 1 66.75 213 PHE B O 1
ATOM 3723 N N . ASP B 1 214 ? 24.844 -3.521 -1.439 1 67.19 214 ASP B N 1
ATOM 3724 C CA . ASP B 1 214 ? 25.953 -4.465 -1.526 1 67.19 214 ASP B CA 1
ATOM 3725 C C . ASP B 1 214 ? 25.484 -5.801 -2.107 1 67.19 214 ASP B C 1
ATOM 3727 O O . ASP B 1 214 ? 24.828 -6.59 -1.425 1 67.19 214 ASP B O 1
ATOM 3731 N N . GLN B 1 215 ? 25.859 -6.059 -3.195 1 65.38 215 GLN B N 1
ATOM 3732 C CA . GLN B 1 215 ? 25.453 -7.25 -3.934 1 65.38 215 GLN B CA 1
ATOM 3733 C C . GLN B 1 215 ? 26.016 -8.516 -3.297 1 65.38 215 GLN B C 1
ATOM 3735 O O . GLN B 1 215 ? 25.438 -9.594 -3.441 1 65.38 215 GLN B O 1
ATOM 3740 N N . LYS B 1 216 ? 27.125 -8.32 -2.59 1 65.19 216 LYS B N 1
ATOM 3741 C CA . LYS B 1 216 ? 27.75 -9.492 -1.983 1 65.19 216 LYS B CA 1
ATOM 3742 C C . LYS B 1 216 ? 26.859 -10.102 -0.909 1 65.19 216 LYS B C 1
ATOM 3744 O O . LYS B 1 216 ? 26.953 -11.297 -0.617 1 65.19 216 LYS B O 1
ATOM 3749 N N . ALA B 1 217 ? 25.953 -9.422 -0.492 1 71.56 217 ALA B N 1
ATOM 3750 C CA . ALA B 1 217 ? 25.094 -9.859 0.606 1 71.56 217 ALA B CA 1
ATOM 3751 C C . ALA B 1 217 ? 23.75 -10.344 0.088 1 71.56 217 ALA B C 1
ATOM 3753 O O . ALA B 1 217 ? 22.938 -10.859 0.854 1 71.56 217 ALA B O 1
ATOM 3754 N N . ALA B 1 218 ? 23.672 -10.422 -1.206 1 85 218 ALA B N 1
ATOM 3755 C CA . ALA B 1 218 ? 22.359 -10.742 -1.792 1 85 218 ALA B CA 1
ATOM 3756 C C . ALA B 1 218 ? 22.172 -12.25 -1.917 1 85 218 ALA B C 1
ATOM 3758 O O . ALA B 1 218 ? 23.125 -12.984 -2.215 1 85 218 ALA B O 1
ATOM 3759 N N . LEU B 1 219 ? 21 -12.781 -1.674 1 90.81 219 LEU B N 1
ATOM 3760 C CA . LEU B 1 219 ? 20.625 -14.172 -1.87 1 90.81 219 LEU B CA 1
ATOM 3761 C C . LEU B 1 219 ? 20.656 -14.539 -3.35 1 90.81 219 LEU B C 1
ATOM 3763 O O . LEU B 1 219 ? 20.156 -13.789 -4.191 1 90.81 219 LEU B O 1
ATOM 3767 N N . PRO B 1 220 ? 21.297 -15.727 -3.689 1 93.62 220 PRO B N 1
ATOM 3768 C CA . PRO B 1 220 ? 21.297 -16.156 -5.094 1 93.62 220 PRO B CA 1
ATOM 3769 C C . PRO B 1 220 ? 19.875 -16.391 -5.625 1 93.62 220 PRO B C 1
ATOM 3771 O O . PRO B 1 220 ? 19.016 -16.906 -4.902 1 93.62 220 PRO B O 1
ATOM 3774 N N . VAL B 1 221 ? 19.625 -16.094 -6.879 1 95 221 VAL B N 1
ATOM 3775 C CA . VAL B 1 221 ? 18.312 -16.125 -7.516 1 95 221 VAL B CA 1
ATOM 3776 C C . VAL B 1 221 ? 17.734 -17.531 -7.453 1 95 221 VAL B C 1
ATOM 3778 O O . VAL B 1 221 ? 16.578 -17.719 -7.082 1 95 221 VAL B O 1
ATOM 3781 N N . PRO B 1 222 ? 18.531 -18.641 -7.727 1 96.81 222 PRO B N 1
ATOM 3782 C CA . PRO B 1 222 ? 17.969 -19.984 -7.668 1 96.81 222 PRO B CA 1
ATOM 3783 C C . PRO B 1 222 ? 17.484 -20.375 -6.266 1 96.81 222 PRO B C 1
ATOM 3785 O O . PRO B 1 222 ? 16.484 -21.062 -6.121 1 96.81 222 PRO B O 1
ATOM 3788 N N . VAL B 1 223 ? 18.188 -19.859 -5.246 1 96.81 223 VAL B N 1
ATOM 3789 C CA . VAL B 1 223 ? 17.797 -20.156 -3.869 1 96.81 223 VAL B CA 1
ATOM 3790 C C . VAL B 1 223 ? 16.5 -19.422 -3.525 1 96.81 223 VAL B C 1
ATOM 3792 O O . VAL B 1 223 ? 15.602 -20 -2.908 1 96.81 223 VAL B O 1
ATOM 3795 N N . ALA B 1 224 ? 16.438 -18.188 -3.928 1 96.38 224 ALA B N 1
ATOM 3796 C CA . ALA B 1 224 ? 15.219 -17.422 -3.691 1 96.38 224 ALA B CA 1
ATOM 3797 C C . ALA B 1 224 ? 14.008 -18.078 -4.352 1 96.38 224 ALA B C 1
ATOM 3799 O O . ALA B 1 224 ? 12.953 -18.203 -3.73 1 96.38 224 ALA B O 1
ATOM 3800 N N . ALA B 1 225 ? 14.172 -18.5 -5.59 1 97.81 225 ALA B N 1
ATOM 3801 C CA . ALA B 1 225 ? 13.086 -19.141 -6.328 1 97.81 225 ALA B CA 1
ATOM 3802 C C . ALA B 1 225 ? 12.648 -20.438 -5.645 1 97.81 225 ALA B C 1
ATOM 3804 O O . ALA B 1 225 ? 11.453 -20.719 -5.531 1 97.81 225 ALA B O 1
ATOM 3805 N N . GLN B 1 226 ? 13.609 -21.203 -5.211 1 98.06 226 GLN B N 1
ATOM 3806 C CA . GLN B 1 226 ? 13.312 -22.438 -4.5 1 98.06 226 GLN B CA 1
ATOM 3807 C C . GLN B 1 226 ? 12.484 -22.172 -3.246 1 98.06 226 GLN B C 1
ATOM 3809 O O . GLN B 1 226 ? 11.508 -22.859 -2.979 1 98.06 226 GLN B O 1
ATOM 3814 N N . MET B 1 227 ? 12.891 -21.219 -2.516 1 97.5 227 MET B N 1
ATOM 3815 C CA . MET B 1 227 ? 12.203 -20.891 -1.271 1 97.5 227 MET B CA 1
ATOM 3816 C C . MET B 1 227 ? 10.789 -20.375 -1.546 1 97.5 227 MET B C 1
ATOM 3818 O O . MET B 1 227 ? 9.859 -20.688 -0.805 1 97.5 227 MET B O 1
ATOM 3822 N N . ILE B 1 228 ? 10.617 -19.562 -2.58 1 98.12 228 ILE B N 1
ATOM 3823 C CA . ILE B 1 228 ? 9.297 -19.094 -2.959 1 98.12 228 ILE B CA 1
ATOM 3824 C C . ILE B 1 228 ? 8.391 -20.281 -3.287 1 98.12 228 ILE B C 1
ATOM 3826 O O . ILE B 1 228 ? 7.25 -20.344 -2.822 1 98.12 228 ILE B O 1
ATOM 3830 N N . LEU B 1 229 ? 8.883 -21.266 -4.09 1 98.5 229 LEU B N 1
ATOM 3831 C CA . LEU B 1 229 ? 8.078 -22.422 -4.469 1 98.5 229 LEU B CA 1
ATOM 3832 C C . LEU B 1 229 ? 7.793 -23.297 -3.256 1 98.5 229 LEU B C 1
ATOM 3834 O O . LEU B 1 229 ? 6.723 -23.906 -3.162 1 98.5 229 LEU B O 1
ATOM 3838 N N . ASP B 1 230 ? 8.766 -23.391 -2.293 1 98.12 230 ASP B N 1
ATOM 3839 C CA . ASP B 1 230 ? 8.508 -24.125 -1.06 1 98.12 230 ASP B CA 1
ATOM 3840 C C . ASP B 1 230 ? 7.344 -23.516 -0.289 1 98.12 230 ASP B C 1
ATOM 3842 O O . ASP B 1 230 ? 6.484 -24.25 0.224 1 98.12 230 ASP B O 1
ATOM 3846 N N . GLY B 1 231 ? 7.348 -22.172 -0.195 1 97.62 231 GLY B N 1
ATOM 3847 C CA . GLY B 1 231 ? 6.227 -21.5 0.441 1 97.62 231 GLY B CA 1
ATOM 3848 C C . GLY B 1 231 ? 4.918 -21.688 -0.301 1 97.62 231 GLY B C 1
ATOM 3849 O O . GLY B 1 231 ? 3.854 -21.781 0.317 1 97.62 231 GLY B O 1
ATOM 3850 N N . THR B 1 232 ? 4.992 -21.75 -1.607 1 97.81 232 THR B N 1
ATOM 3851 C CA . THR B 1 232 ? 3.83 -21.984 -2.455 1 97.81 232 THR B CA 1
ATOM 3852 C C . THR B 1 232 ? 3.221 -23.344 -2.166 1 97.81 232 THR B C 1
ATOM 3854 O O . THR B 1 232 ? 2.012 -23.469 -1.954 1 97.81 232 THR B O 1
ATOM 3857 N N . VAL B 1 233 ? 4.074 -24.375 -2.123 1 98 233 VAL B N 1
ATOM 3858 C CA . VAL B 1 233 ? 3.645 -25.75 -1.892 1 98 233 VAL B CA 1
ATOM 3859 C C . VAL B 1 233 ? 3.012 -25.875 -0.506 1 98 233 VAL B C 1
ATOM 3861 O O . VAL B 1 233 ? 1.973 -26.516 -0.344 1 98 233 VAL B O 1
ATOM 3864 N N . LYS B 1 234 ? 3.594 -25.25 0.505 1 96.31 234 LYS B N 1
ATOM 3865 C CA . LYS B 1 234 ? 3.107 -25.312 1.88 1 96.31 234 LYS B CA 1
ATOM 3866 C C . LYS B 1 234 ? 1.807 -24.531 2.039 1 96.31 234 LYS B C 1
ATOM 3868 O O . LYS B 1 234 ? 0.989 -24.844 2.906 1 96.31 234 LYS B O 1
ATOM 3873 N N . GLY B 1 235 ? 1.587 -23.547 1.184 1 95.62 235 GLY B N 1
ATOM 3874 C CA . GLY B 1 235 ? 0.417 -22.688 1.295 1 95.62 235 GLY B CA 1
ATOM 3875 C C . GLY B 1 235 ? 0.517 -21.688 2.428 1 95.62 235 GLY B C 1
ATOM 3876 O O . GLY B 1 235 ? -0.488 -21.359 3.057 1 95.62 235 GLY B O 1
ATOM 3877 N N . ASP B 1 236 ? 1.728 -21.172 2.691 1 92.88 236 ASP B N 1
ATOM 3878 C CA . ASP B 1 236 ? 1.978 -20.25 3.787 1 92.88 236 ASP B CA 1
ATOM 3879 C C . ASP B 1 236 ? 1.288 -18.906 3.539 1 92.88 236 ASP B C 1
ATOM 3881 O O . ASP B 1 236 ? 1.341 -18.375 2.43 1 92.88 236 ASP B O 1
ATOM 3885 N N . ARG B 1 237 ? 0.635 -18.438 4.582 1 92.94 237 ARG B N 1
ATOM 3886 C CA . ARG B 1 237 ? 0.008 -17.125 4.473 1 92.94 237 ARG B CA 1
ATOM 3887 C C . ARG B 1 237 ? 1.048 -16.047 4.215 1 92.94 237 ARG B C 1
ATOM 3889 O O . ARG B 1 237 ? 0.881 -15.219 3.312 1 92.94 237 ARG B O 1
ATOM 3896 N N . HIS B 1 238 ? 2.043 -15.953 5.066 1 94.25 238 HIS B N 1
ATOM 3897 C CA . HIS B 1 238 ? 3.246 -15.141 4.926 1 94.25 238 HIS B CA 1
ATOM 3898 C C . HIS B 1 238 ? 4.5 -16.016 4.945 1 94.25 238 HIS B C 1
ATOM 3900 O O . HIS B 1 238 ? 4.762 -16.703 5.926 1 94.25 238 HIS B O 1
ATOM 3906 N N . HIS B 1 239 ? 5.262 -15.945 3.855 1 94.5 239 HIS B N 1
ATOM 3907 C CA . HIS B 1 239 ? 6.438 -16.797 3.744 1 94.5 239 HIS B CA 1
ATOM 3908 C C . HIS B 1 239 ? 7.723 -15.984 3.777 1 94.5 239 HIS B C 1
ATOM 3910 O O . HIS B 1 239 ? 7.992 -15.203 2.859 1 94.5 239 HIS B O 1
ATOM 3916 N N . PHE B 1 240 ? 8.461 -16.172 4.82 1 94.62 240 PHE B N 1
ATOM 3917 C CA . PHE B 1 240 ? 9.758 -15.516 4.988 1 94.62 240 PHE B CA 1
ATOM 3918 C C . PHE B 1 240 ? 10.898 -16.5 4.781 1 94.62 240 PHE B C 1
ATOM 3920 O O . PHE B 1 240 ? 10.734 -17.703 5.016 1 94.62 240 PHE B O 1
ATOM 3927 N N . PHE B 1 241 ? 12.086 -16.047 4.359 1 93.5 241 PHE B N 1
ATOM 3928 C CA . PHE B 1 241 ? 13.203 -16.906 3.986 1 93.5 241 PHE B CA 1
ATOM 3929 C C . PHE B 1 241 ? 14.102 -17.172 5.184 1 93.5 241 PHE B C 1
ATOM 3931 O O . PHE B 1 241 ? 14.922 -18.094 5.156 1 93.5 241 PHE B O 1
ATOM 3938 N N . ALA B 1 242 ? 14.047 -16.359 6.148 1 90.5 242 ALA B N 1
ATOM 3939 C CA . ALA B 1 242 ? 14.766 -16.516 7.406 1 90.5 242 ALA B CA 1
ATOM 3940 C C . ALA B 1 242 ? 13.859 -16.266 8.602 1 90.5 242 ALA B C 1
ATOM 3942 O O . ALA B 1 242 ? 12.992 -15.383 8.547 1 90.5 242 ALA B O 1
ATOM 3943 N N . LYS B 1 243 ? 14.078 -16.984 9.672 1 90.19 243 LYS B N 1
ATOM 3944 C CA . LYS B 1 243 ? 13.289 -16.844 10.891 1 90.19 243 LYS B CA 1
ATOM 3945 C C . LYS B 1 243 ? 13.383 -15.43 11.445 1 90.19 243 LYS B C 1
ATOM 3947 O O . LYS B 1 243 ? 12.43 -14.914 12.023 1 90.19 243 LYS B O 1
ATOM 3952 N N . PHE B 1 244 ? 14.523 -14.859 11.242 1 90.62 244 PHE B N 1
ATOM 3953 C CA . PHE B 1 244 ? 14.758 -13.5 11.719 1 90.62 244 PHE B CA 1
ATOM 3954 C C . PHE B 1 244 ? 13.68 -12.555 11.203 1 90.62 244 PHE B C 1
ATOM 3956 O O . PHE B 1 244 ? 13.125 -11.766 11.969 1 90.62 244 PHE B O 1
ATOM 3963 N N . TRP B 1 245 ? 13.312 -12.664 9.969 1 90.75 245 TRP B N 1
ATOM 3964 C CA . TRP B 1 245 ? 12.344 -11.758 9.359 1 90.75 245 TRP B CA 1
ATOM 3965 C C . TRP B 1 245 ? 10.93 -12.094 9.805 1 90.75 245 TRP B C 1
ATOM 3967 O O . TRP B 1 245 ? 10.07 -11.211 9.914 1 90.75 245 TRP B O 1
ATOM 3977 N N . SER B 1 246 ? 10.688 -13.367 10.031 1 90.94 246 SER B N 1
ATOM 3978 C CA . SER B 1 246 ? 9.406 -13.758 10.602 1 90.94 246 SER B CA 1
ATOM 3979 C C . SER B 1 246 ? 9.211 -13.141 11.984 1 90.94 246 SER B C 1
ATOM 3981 O O . SER B 1 246 ? 8.117 -12.68 12.32 1 90.94 246 SER B O 1
ATOM 3983 N N . TRP B 1 247 ? 10.266 -13.086 12.781 1 90.62 247 TRP B N 1
ATOM 3984 C CA . TRP B 1 247 ? 10.211 -12.484 14.117 1 90.62 247 TRP B CA 1
ATOM 3985 C C . TRP B 1 247 ? 10.008 -10.977 14.023 1 90.62 247 TRP B C 1
ATOM 3987 O O . TRP B 1 247 ? 9.219 -10.406 14.781 1 90.62 247 TRP B O 1
ATOM 3997 N N . ILE B 1 248 ? 10.695 -10.398 13.102 1 90.12 248 ILE B N 1
ATOM 3998 C CA . ILE B 1 248 ? 10.562 -8.961 12.914 1 90.12 248 ILE B CA 1
ATOM 3999 C C . ILE B 1 248 ? 9.117 -8.617 12.555 1 90.12 248 ILE B C 1
ATOM 4001 O O . ILE B 1 248 ? 8.523 -7.707 13.133 1 90.12 248 ILE B O 1
ATOM 4005 N N . HIS B 1 249 ? 8.578 -9.352 11.594 1 90.69 249 HIS B N 1
ATOM 4006 C CA . HIS B 1 249 ? 7.199 -9.133 11.18 1 90.69 249 HIS B CA 1
ATOM 4007 C C . HIS B 1 249 ? 6.242 -9.258 12.359 1 90.69 249 HIS B C 1
ATOM 4009 O O . HIS B 1 249 ? 5.348 -8.43 12.531 1 90.69 249 HIS B O 1
ATOM 4015 N N . THR B 1 250 ? 6.492 -10.273 13.195 1 88.31 250 THR B N 1
ATOM 4016 C CA . THR B 1 250 ? 5.602 -10.602 14.305 1 88.31 250 THR B CA 1
ATOM 4017 C C . THR B 1 250 ? 5.711 -9.555 15.414 1 88.31 250 THR B C 1
ATOM 4019 O O . THR B 1 250 ? 4.707 -9.18 16.016 1 88.31 250 THR B O 1
ATOM 4022 N N . PHE B 1 251 ? 6.859 -8.977 15.602 1 89.44 251 PHE B N 1
ATOM 4023 C CA . PHE B 1 251 ? 7.07 -8.156 16.781 1 89.44 251 PHE B CA 1
ATOM 4024 C C . PHE B 1 251 ? 7.145 -6.68 16.422 1 89.44 251 PHE B C 1
ATOM 4026 O O . PHE B 1 251 ? 7.156 -5.816 17.297 1 89.44 251 PHE B O 1
ATOM 4033 N N . TYR B 1 252 ? 7.16 -6.363 15.156 1 89.44 252 TYR B N 1
ATOM 4034 C CA . TYR B 1 252 ? 7.301 -4.988 14.695 1 89.44 252 TYR B CA 1
ATOM 4035 C C . TYR B 1 252 ? 6.227 -4.098 15.305 1 89.44 252 TYR B C 1
ATOM 4037 O O . TYR B 1 252 ? 6.527 -3.021 15.836 1 89.44 252 TYR B O 1
ATOM 4045 N N . PRO B 1 253 ? 4.988 -4.547 15.406 1 87.56 253 PRO B N 1
ATOM 4046 C CA . PRO B 1 253 ? 3.963 -3.658 15.953 1 87.56 253 PRO B CA 1
ATOM 4047 C C . PRO B 1 253 ? 4.148 -3.398 17.453 1 87.56 253 PRO B C 1
ATOM 4049 O O . PRO B 1 253 ? 3.658 -2.395 17.969 1 87.56 253 PRO B O 1
ATOM 4052 N N . CYS B 1 254 ? 4.832 -4.219 18.156 1 87.25 254 CYS B N 1
ATOM 4053 C CA . CYS B 1 254 ? 5.016 -4.07 19.609 1 87.25 254 CYS B CA 1
ATOM 4054 C C . CYS B 1 254 ? 6.113 -3.061 19.906 1 87.25 254 CYS B C 1
ATOM 4056 O O . CYS B 1 254 ? 6.043 -2.352 20.922 1 87.25 254 CYS B O 1
ATOM 4058 N N . CYS B 1 255 ? 7.117 -3.004 19.062 1 89.31 255 CYS B N 1
ATOM 4059 C CA . CYS B 1 255 ? 8.234 -2.105 19.328 1 89.31 255 CYS B CA 1
ATOM 4060 C C . CYS B 1 255 ? 8.781 -1.517 18.031 1 89.31 255 CYS B C 1
ATOM 4062 O O . CYS B 1 255 ? 9.961 -1.669 17.719 1 89.31 255 CYS B O 1
ATOM 4064 N N . PRO B 1 256 ? 7.922 -0.794 17.344 1 87.06 256 PRO B N 1
ATOM 4065 C CA . PRO B 1 256 ? 8.312 -0.32 16 1 87.06 256 PRO B CA 1
ATOM 4066 C C . PRO B 1 256 ? 9.531 0.594 16.031 1 87.06 256 PRO B C 1
ATOM 4068 O O . PRO B 1 256 ? 10.414 0.478 15.188 1 87.06 256 PRO B O 1
ATOM 4071 N N . ALA B 1 257 ? 9.664 1.466 17 1 85 257 ALA B N 1
ATOM 4072 C CA . ALA B 1 257 ? 10.781 2.41 17.062 1 85 257 ALA B CA 1
ATOM 4073 C C . ALA B 1 257 ? 12.109 1.679 17.203 1 85 257 ALA B C 1
ATOM 4075 O O . ALA B 1 257 ? 13.086 2.012 16.531 1 85 257 ALA B O 1
ATOM 4076 N N . ARG B 1 258 ? 12.156 0.654 18.109 1 87.25 258 ARG B N 1
ATOM 4077 C CA . ARG B 1 258 ? 13.391 -0.097 18.344 1 87.25 258 ARG B CA 1
ATOM 4078 C C . ARG B 1 258 ? 13.797 -0.882 17.094 1 87.25 258 ARG B C 1
ATOM 4080 O O . ARG B 1 258 ? 14.977 -0.945 16.766 1 87.25 258 ARG B O 1
ATOM 4087 N N . ILE B 1 259 ? 12.82 -1.456 16.453 1 89.75 259 ILE B N 1
ATOM 4088 C CA . ILE B 1 259 ? 13.086 -2.268 15.273 1 89.75 259 ILE B CA 1
ATOM 4089 C C . ILE B 1 259 ? 13.547 -1.372 14.125 1 89.75 259 ILE B C 1
ATOM 4091 O O . ILE B 1 259 ? 14.492 -1.709 13.406 1 89.75 259 ILE B O 1
ATOM 4095 N N . GLU B 1 260 ? 12.898 -0.256 13.945 1 85.88 260 GLU B N 1
ATOM 4096 C CA . GLU B 1 260 ? 13.305 0.691 12.914 1 85.88 260 GLU B CA 1
ATOM 4097 C C . GLU B 1 260 ? 14.734 1.186 13.148 1 85.88 260 GLU B C 1
ATOM 4099 O O . GLU B 1 260 ? 15.508 1.337 12.203 1 85.88 260 GLU B O 1
ATOM 4104 N N . ASP B 1 261 ? 15.039 1.454 14.398 1 85.75 261 ASP B N 1
ATOM 4105 C CA . ASP B 1 261 ? 16.406 1.848 14.734 1 85.75 261 ASP B CA 1
ATOM 4106 C C . ASP B 1 261 ? 17.406 0.77 14.32 1 85.75 261 ASP B C 1
ATOM 4108 O O . ASP B 1 261 ? 18.469 1.079 13.797 1 85.75 261 ASP B O 1
ATOM 4112 N N . LEU B 1 262 ? 17.094 -0.467 14.578 1 84.94 262 LEU B N 1
ATOM 4113 C CA . LEU B 1 262 ? 17.938 -1.595 14.211 1 84.94 262 LEU B CA 1
ATOM 4114 C C . LEU B 1 262 ? 18.109 -1.667 12.695 1 84.94 262 LEU B C 1
ATOM 4116 O O . LEU B 1 262 ? 19.203 -1.931 12.203 1 84.94 262 LEU B O 1
ATOM 4120 N N . ILE B 1 263 ? 17.016 -1.459 11.961 1 84.94 263 ILE B N 1
ATOM 4121 C CA . ILE B 1 263 ? 17.031 -1.535 10.5 1 84.94 263 ILE B CA 1
ATOM 4122 C C . ILE B 1 263 ? 17.906 -0.41 9.938 1 84.94 263 ILE B C 1
ATOM 4124 O O . ILE B 1 263 ? 18.703 -0.63 9.031 1 84.94 263 ILE B O 1
ATOM 4128 N N . VAL B 1 264 ? 17.75 0.78 10.484 1 83.31 264 VAL B N 1
ATOM 4129 C CA . VAL B 1 264 ? 18.531 1.931 10.039 1 83.31 264 VAL B CA 1
ATOM 4130 C C . VAL B 1 264 ? 20.016 1.664 10.258 1 83.31 264 VAL B C 1
ATOM 4132 O O . VAL B 1 264 ? 20.844 1.938 9.383 1 83.31 264 VAL B O 1
ATOM 4135 N N . LYS B 1 265 ? 20.406 1.09 11.383 1 82.56 265 LYS B N 1
ATOM 4136 C CA . LYS B 1 265 ? 21.797 0.767 11.68 1 82.56 265 LYS B CA 1
ATOM 4137 C C . LYS B 1 265 ? 22.328 -0.276 10.703 1 82.56 265 LYS B C 1
ATOM 4139 O O . LYS B 1 265 ? 23.5 -0.2 10.289 1 82.56 265 LYS B O 1
ATOM 4144 N N . GLY B 1 266 ? 21.5 -1.219 10.32 1 77.19 266 GLY B N 1
ATOM 4145 C CA . GLY B 1 266 ? 21.891 -2.24 9.359 1 77.19 266 GLY B CA 1
ATOM 4146 C C . GLY B 1 266 ? 22.094 -1.696 7.961 1 77.19 266 GLY B C 1
ATOM 4147 O O . GLY B 1 266 ? 23.062 -2.064 7.285 1 77.19 266 GLY B O 1
ATOM 4148 N N . VAL B 1 267 ? 21.203 -0.846 7.578 1 75.31 267 VAL B N 1
ATOM 4149 C CA . VAL B 1 267 ? 21.266 -0.274 6.234 1 75.31 267 VAL B CA 1
ATOM 4150 C C . VAL B 1 267 ? 22.5 0.601 6.102 1 75.31 267 VAL B C 1
ATOM 4152 O O . VAL B 1 267 ? 23.141 0.625 5.051 1 75.31 267 VAL B O 1
ATOM 4155 N N . ARG B 1 268 ? 22.859 1.308 7.082 1 72.44 268 ARG B N 1
ATOM 4156 C CA . ARG B 1 268 ? 24.047 2.146 7.07 1 72.44 268 ARG B CA 1
ATOM 4157 C C . ARG B 1 268 ? 25.312 1.307 6.859 1 72.44 268 ARG B C 1
ATOM 4159 O O . ARG B 1 268 ? 26.281 1.772 6.258 1 72.44 268 ARG B O 1
ATOM 4166 N N . LYS B 1 269 ? 25.234 0.114 7.301 1 68.31 269 LYS B N 1
ATOM 4167 C CA . LYS B 1 269 ? 26.391 -0.763 7.156 1 68.31 269 LYS B CA 1
ATOM 4168 C C . LYS B 1 269 ? 26.484 -1.324 5.738 1 68.31 269 LYS B C 1
ATOM 4170 O O . LYS B 1 269 ? 27.578 -1.584 5.234 1 68.31 269 LYS B O 1
ATOM 4175 N N . SER B 1 270 ? 25.312 -1.391 5.152 1 62.53 270 SER B N 1
ATOM 4176 C CA . SER B 1 270 ? 25.297 -2.135 3.898 1 62.53 270 SER B CA 1
ATOM 4177 C C . SER B 1 270 ? 25.078 -1.207 2.709 1 62.53 270 SER B C 1
ATOM 4179 O O . SER B 1 270 ? 25.344 -1.579 1.564 1 62.53 270 SER B O 1
ATOM 4181 N N . HIS B 1 271 ? 24.359 -0.087 2.887 1 61.25 271 HIS B N 1
ATOM 4182 C CA . HIS B 1 271 ? 24 0.796 1.782 1 61.25 271 HIS B CA 1
ATOM 4183 C C . HIS B 1 271 ? 24.719 2.141 1.898 1 61.25 271 HIS B C 1
ATOM 4185 O O . HIS B 1 271 ? 24.859 2.68 2.998 1 61.25 271 HIS B O 1
ATOM 4191 N N . LYS B 1 272 ? 25.531 2.523 0.84 1 57.38 272 LYS B N 1
ATOM 4192 C CA . LYS B 1 272 ? 26.078 3.875 0.744 1 57.38 272 LYS B CA 1
ATOM 4193 C C . LYS B 1 272 ? 25.078 4.824 0.09 1 57.38 272 LYS B C 1
ATOM 4195 O O . LYS B 1 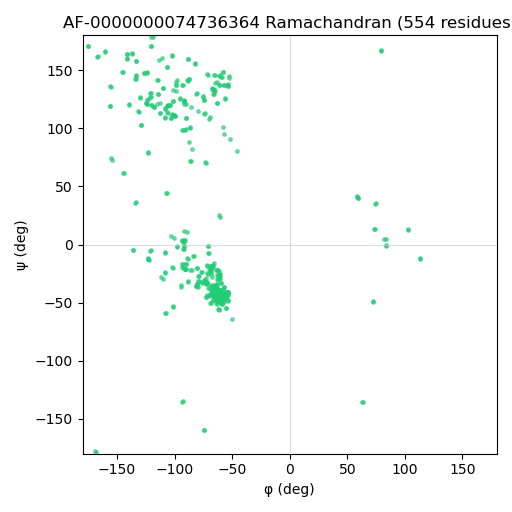272 ? 24.609 4.57 -1.021 1 57.38 272 LYS B O 1
ATOM 4200 N N . ALA B 1 273 ? 24.125 5.359 0.784 1 54.91 273 ALA B N 1
ATOM 4201 C CA . ALA B 1 273 ? 23.188 6.266 0.118 1 54.91 273 ALA B CA 1
ATOM 4202 C C . ALA B 1 273 ? 23.797 7.652 -0.053 1 54.91 273 ALA B C 1
ATOM 4204 O O . ALA B 1 273 ? 24.359 8.211 0.895 1 54.91 273 ALA B O 1
ATOM 4205 N N . PRO B 1 274 ? 24.031 8.117 -1.366 1 50.31 274 PRO B N 1
ATOM 4206 C CA . PRO B 1 274 ? 24.484 9.492 -1.571 1 50.31 274 PRO B CA 1
ATOM 4207 C C . PRO B 1 274 ? 23.609 10.523 -0.863 1 50.31 274 PRO B C 1
ATOM 4209 O O . PRO B 1 274 ? 22.391 10.383 -0.841 1 50.31 274 PRO B O 1
ATOM 4212 N N . ARG B 1 275 ? 23.906 10.883 0.349 1 49.94 275 ARG B N 1
ATOM 4213 C CA . ARG B 1 275 ? 23.172 12.047 0.845 1 49.94 275 ARG B CA 1
ATOM 4214 C C . ARG B 1 275 ? 23.141 13.164 -0.192 1 49.94 275 ARG B C 1
ATOM 4216 O O . ARG B 1 275 ? 24.188 13.617 -0.648 1 49.94 275 ARG B O 1
ATOM 4223 N N . TYR B 1 276 ? 22.375 13.242 -1.181 1 39.81 276 TYR B N 1
ATOM 4224 C CA . TYR B 1 276 ? 22.469 14.445 -1.999 1 39.81 276 TYR B CA 1
ATOM 4225 C C . TYR B 1 276 ? 22.406 15.695 -1.137 1 39.81 276 TYR B C 1
ATOM 4227 O O . TYR B 1 276 ? 23.094 16.688 -1.402 1 39.81 276 TYR B O 1
ATOM 4235 N N . GLY B 1 277 ? 21.344 16.094 -0.372 1 34.41 277 GLY B N 1
ATOM 4236 C CA . GLY B 1 277 ? 21.172 17.5 -0.019 1 34.41 277 GLY B CA 1
ATOM 4237 C C . GLY B 1 277 ? 22.25 18.016 0.917 1 34.41 277 GLY B C 1
ATOM 4238 O O . GLY B 1 277 ? 22.172 19.156 1.392 1 34.41 277 GLY B O 1
ATOM 4239 N N . ASN B 1 278 ? 23.031 17.516 1.824 1 31.52 278 ASN B N 1
ATOM 4240 C CA . ASN B 1 278 ? 23.578 18.641 2.557 1 31.52 278 ASN B CA 1
ATOM 4241 C C . ASN B 1 278 ? 24.391 19.562 1.643 1 31.52 278 ASN B C 1
ATOM 4243 O O . ASN B 1 278 ? 25.516 19.953 1.978 1 31.52 278 ASN B O 1
ATOM 4247 N N . MET B 1 279 ? 24.172 19.656 0.291 1 26.02 279 MET B N 1
ATOM 4248 C CA . MET B 1 279 ? 24.969 20.828 -0.052 1 26.02 279 MET B CA 1
ATOM 4249 C C . MET B 1 279 ? 24.359 22.094 0.556 1 26.02 279 MET B C 1
ATOM 4251 O O . MET B 1 279 ? 23.141 22.266 0.561 1 26.02 279 MET B O 1
#

Secondary structure (DSSP, 8-state):
---TT-EEEEESTTSHHHHHHHHHHHHTT-SEEEEEES-HHHHHHHHHHHHHTT-EEEEEE--TT-HHHHHHHHHHHHHHHSS-SEEEE-----B---GGG-S-THHHHHHHIIIIIHHHHHHHHHGGGS-SSTT-EEEEE--GGGTS--TT-HHHHHHHHHHHHHHHHHHHHHHHHH-TTTPPEEEEEE---BSSTTTTS-B-TT-S--PEE-GGGSBPHHHHHHHHHHHHHHT-SEEESSHHHHHHHHHTTTSHHHHHHHHHHHHHHHEE-------/---TT-EEEEESTTSHHHHHHHHHHHHTT-SEEEEEES-HHHHHHHHHHHHHTT-EEEEEE--TT-HHHHHHHHHHHHHHHSS-SEEEE-----B---GGG-S-THHHHHHHIIIIIHHHHHHHHHGGGS-SSTT-EEEEE--GGGTS--TT-HHHHHHHHHHHHHHHHHHHHHHHHH-TTTPPEEEEEE---BSSTTTTS-B-TT-S--PEE-GGGSBPHHHHHHHHHHHHHHT-SEEESSHHHHHHHHHTTTSHHHHHHHHHHHHHHHEE-------

InterPro domains:
  IPR002347 Short-chain dehydrogenase/reductase SDR [PF00106] (6-201)
  IPR002347 Short-chain dehydrogenase/reductase SDR [PR00080] (82-93)
  IPR002347 Short-chain dehydrogenase/reductase SDR [PR00080] (136-144)
  IPR002347 Short-chain dehydrogenase/reductase SDR [PR00080] (156-175)
  IPR002347 Short-chain dehydrogenase/reductase SDR [PR00081] (7-24)
  IPR002347 Short-chain dehydrogenase/reductase SDR [PR00081] (82-93)
  IPR002347 Short-chain dehydrogenase/reductase SDR [PR00081] (130-146)
  IPR002347 Short-chain dehydrogenase/reductase SDR [PR00081] (156-175)
  IPR020904 Short-chain dehydrogenase/reductase, conserved site [PS00061] (143-171)
  IPR036291 NAD(P)-binding domain superfamily [SSF51735] (1-272)
  IPR057326 Ketoreductase domain [SM00822] (6-181)

Solvent-accessible surface area (backbone atoms only — not comparable to full-atom values): 26886 Å² total; per-residue (Å²): 91,78,53,56,67,32,29,35,38,32,29,33,20,52,46,54,50,29,30,42,37,50,45,50,42,14,67,53,38,20,42,32,36,38,35,25,22,69,54,53,72,48,23,46,54,49,24,52,54,18,37,75,51,68,11,51,47,41,59,40,58,25,44,45,71,37,64,68,38,28,48,53,33,38,52,58,48,38,74,70,59,62,44,41,36,33,41,37,41,48,46,66,67,40,53,24,44,49,77,90,67,54,71,33,70,66,49,50,52,52,45,36,35,35,40,36,45,15,44,50,43,45,44,66,58,44,49,84,41,32,60,68,30,54,76,17,37,42,34,38,57,51,28,50,44,31,61,45,38,40,60,31,21,30,60,43,12,12,24,27,12,13,47,52,21,26,50,38,6,45,49,34,37,33,37,70,75,51,30,84,74,21,21,52,32,58,24,40,30,23,49,68,64,52,60,38,60,50,71,74,62,35,50,42,31,77,46,94,67,53,39,45,71,53,62,87,75,29,42,54,42,67,58,52,25,51,53,49,50,51,31,56,34,72,54,32,59,71,30,57,84,44,70,68,56,48,49,44,48,34,44,31,63,75,40,47,69,63,50,36,52,52,43,52,58,51,42,61,73,49,34,63,62,80,77,74,68,90,114,90,78,51,56,66,32,29,35,39,33,30,33,21,53,45,53,50,28,30,41,38,51,43,50,44,14,70,53,38,19,42,31,37,38,35,26,22,70,55,53,72,50,24,45,54,50,24,52,53,17,37,74,52,66,11,51,47,42,60,39,59,26,44,46,73,36,64,69,38,27,46,53,35,36,52,57,49,40,74,70,60,61,45,40,36,33,42,37,42,49,46,66,67,40,52,26,46,48,78,88,65,56,72,33,70,66,48,50,52,52,45,35,36,36,41,35,46,15,44,52,42,44,46,64,57,44,50,84,42,32,61,71,29,54,76,19,37,40,34,38,60,51,28,49,44,31,61,45,39,40,60,30,21,31,61,43,12,12,24,26,12,14,48,52,22,25,49,38,5,45,51,33,38,34,37,71,76,52,30,85,75,21,21,52,31,59,23,39,31,25,49,67,65,52,62,39,60,49,74,74,63,34,50,45,31,78,46,94,68,52,40,44,72,54,62,87,74,30,40,55,41,68,58,53,25,49,52,50,51,50,32,55,34,72,53,32,60,70,29,58,85,45,69,68,57,48,50,45,47,36,44,32,64,74,41,46,70,64,50,36,52,51,44,49,58,50,42,62,74,49,33,64,58,78,73,70,68,89,113